Protein AF-A0AAV5FD30-F1 (afdb_monomer_lite)

Foldseek 3Di:
DDDDDPAQEDEQEQCVDPLNVLLVVVCVVVRHHYHYHHDDDDVVVVVVVVVVCCVLPVNADEAEAEFLEFAADPDLDQDPSLVVLLCQQQQHPAAAAWDKGFYAYPVLSVVLVVLLVPDPPRHYYAYGTDDIDTSVRLSVLCCVVPVPHNGYHYDDHDPPDDPDDDRVVSVVSVRDTDDPSCRSVNRVVNCVVSCVSPPPPPVPVNVLDDDDDDDPDPPPDPPPADVPGDLEDEWAKDFDAASNLVSVLRVLLVPPNPRDDDADGGADIHIPVVVVVLCCVLQVQDDDRHYDDDDDPPHPDDDDDRVSSVVSVRDGDDPSVRVVVVVVVCVVVVVGDRNVCVVVVPVVQPLAEEEEEQCLDFLNVLLLLVCQVVRYQYLYEDQDPDCLRCVLSCPRPNCVPRYDYFNDDLLDLVSLLVSCASHQEYEYEDADPVRQSSLVSNLVSCVVNVHQEYEYEFACLQFFADDDDDDPPDATELVGGHDLVVCVVVVVVNSNRRNVNLVSQQVSCVVRVHAYAYEHEFLEFFAGSRLDDDPSLVVLLCQQAQDFDFDPDDPVPDPQPRRADEFEKGFYAYSNLSSVLRVLLVPDPPRHYYAYHGPDIDTPVVVSVLCCVVPVVTPGRDPVRYDYDPYGHHYDRVVSVVSVRDGDDPNNRSVRRVVNCVVSCVNPDDPPDHGDDDDCVSVVD

Secondary structure (DSSP, 8-state):
-PPPPP--EEEETTTTSHHHHHHHHHHHHTT-EEEE------HHHHHHHHHHHHHHHT---EEEEE-EEES--SSSS--HHHHHHHHHHT--SSPEEE-EEEEEEHHHHHHHHHHHHH-TT--EEEEE---EEEHHHHHHHHHHH-TTS--PPEEEE----PPPP--HHHHTTT--PPPHHHHHHHHHHHHHHTTSSS----S-TT----------------TTPPTT--SEE---EEEE--HHHHHHHHHHHHH-TT--S------EEEEHHHHHHHHHHH-TTS-PPEEP---------PPP--HHHHTTT--PPPHHHHHHHHHHHHHHTTSS--HHHHHHHHHHS-S-EEEEETTTSHHHHHHHHHHHHTT-EEEEEES--SHHHHHHHHTSTTHHHHEEEEE--TT-HHHHHHHHTT-SEEEE---SSSHHHHHHHHHHHHHHTT-SEEEEE--GGGTS--SS-PPTTPPB-TT----HHHHHHTT-HHHHHHHHHHHHHHHHHHHH--EEEEEEE-EEES--SSSS--HHHHHHHHHH-TTS-TTSS-TTT-TT-TT-EEE-EEEEEEHHHHHHHHHHHHH-TT--EEEEE--EEEEHHHHHHHHHHH-TTS-PPPGGGEEE-PPPPPB--HHHHHTT-----HHHHHHHHHHHHHHTTTTS--TTPPP-PPPGGGS--

Organism: NCBI:txid191504

InterPro domains:
  IPR001509 NAD-dependent epimerase/dehydratase [PF01370] (43-123)
  IPR001509 NAD-dependent epimerase/dehydratase [PF01370] (357-592)
  IPR036291 NAD(P)-binding domain superfamily [SSF51735] (9-195)
  IPR036291 NAD(P)-binding domain superfamily [SSF51735] (201-332)
  IPR036291 NAD(P)-binding domain superfamily [SSF51735] (350-660)
  IPR050425 NAD(P)-dependent dehydratase-like [PTHR10366] (353-654)

pLDDT: mean 74.66, std 19.07, range [25.33, 98.31]

Sequence (685 aa):
MALPSPLRRVCVTGGGGFIASWLVKLLLSRGYSVHATLRDPGKTAAEETAWEYSEKNGLKVVTVCPCLVFGPLLQPTVNTSSKVLIYTIKGGPNAMKNFMWHIVDVRDVADALVLVYEKPESSGRYICGGDNISTNDMVELLKKNYPTYNYVSCNIDIDLQFAPISSEKLRSLGWKPRELEETLLDSADCYEKEGILQDVACSANNVQKVVVVSSTSAVHFNPNWPQGGPIVMNNMLFHIVDVRDVAEALLVVYETAESSGRYICAPDRTNTKDLLNVLKKTHPNYNYVTCANDPDHKSIVTPITSQKLKNLGWKPRKIDETLSDSIEYYEKADLVPDASSSKERRERGNGRTACGTGAGGYIASWLVKLLLSRGYTVHGTVRDLSDMKTGHLKRLQNAAENLRLFKADLLDYDMMAAAIAGCQGVFHLQMLAPAVTGTTNVLKAASAAKVQRVVVVSSIVAVEINPKGWPEGKVRDENCWSDTEFCRKIKSWYPVAKVIAEEAALEYGRQTGLDVVTLNPGLVFGPQLQPMVNASSQFLIYLLKVRSLHGIFDPSTDTGGPDRVRDKLWHIVDVRDVADALLLIYESPEASGRHICAPHVISVRDLLNLLKSKYPDYTCLTKDATYNMDHPAPMTSEKLKKLGWSCRTLEETIEDTVQFCWGAGFLEDVDGAPPCRFPPLFNMI

Structure (mmCIF, N/CA/C/O backbone):
data_AF-A0AAV5FD30-F1
#
_entry.id   AF-A0AAV5FD30-F1
#
loop_
_atom_site.group_PDB
_atom_site.id
_atom_site.type_symbol
_atom_site.label_atom_id
_atom_site.label_alt_id
_atom_site.label_comp_id
_atom_site.label_asym_id
_atom_site.label_entity_id
_atom_site.label_seq_id
_atom_site.pdbx_PDB_ins_code
_atom_site.Cartn_x
_atom_site.Cartn_y
_atom_site.Cartn_z
_atom_site.occupancy
_atom_site.B_iso_or_equiv
_atom_site.auth_seq_id
_atom_site.auth_comp_id
_atom_site.auth_asym_id
_atom_site.auth_atom_id
_atom_site.pdbx_PDB_model_num
ATOM 1 N N . MET A 1 1 ? 44.778 -26.706 -17.808 1.00 35.03 1 MET A N 1
ATOM 2 C CA . MET A 1 1 ? 43.482 -26.073 -17.480 1.00 35.03 1 MET A CA 1
ATOM 3 C C . MET A 1 1 ? 43.159 -25.088 -18.588 1.00 35.03 1 MET A C 1
ATOM 5 O O . MET A 1 1 ? 43.945 -24.175 -18.799 1.00 35.03 1 MET A O 1
ATOM 9 N N . ALA A 1 2 ? 42.091 -25.319 -19.351 1.00 30.86 2 ALA A N 1
ATOM 10 C CA . ALA A 1 2 ? 41.634 -24.362 -20.356 1.00 30.86 2 ALA A CA 1
ATOM 11 C C . ALA A 1 2 ? 41.093 -23.107 -19.648 1.00 30.86 2 ALA A C 1
ATOM 13 O O . ALA A 1 2 ? 40.343 -23.230 -18.680 1.00 30.86 2 ALA A O 1
ATOM 14 N N . LEU A 1 3 ? 41.504 -21.919 -20.101 1.00 31.89 3 LEU A N 1
ATOM 15 C CA . LEU A 1 3 ? 40.949 -20.643 -19.641 1.00 31.89 3 LEU A CA 1
ATOM 16 C C . LEU A 1 3 ? 39.431 -20.620 -19.916 1.00 31.89 3 LEU A C 1
ATOM 18 O O . LEU A 1 3 ? 39.021 -21.043 -21.000 1.00 31.89 3 LEU A O 1
ATOM 22 N N . PRO A 1 4 ? 38.589 -20.139 -18.984 1.00 37.81 4 PRO A N 1
ATOM 23 C CA . PRO A 1 4 ? 37.161 -20.008 -19.239 1.00 37.81 4 PRO A CA 1
ATOM 24 C C . PRO A 1 4 ? 36.932 -19.009 -20.382 1.00 37.81 4 PRO A C 1
ATOM 26 O O . PRO A 1 4 ? 37.541 -17.939 -20.421 1.00 37.81 4 PRO A O 1
ATOM 29 N N . SER A 1 5 ? 36.059 -19.369 -21.325 1.00 43.09 5 SER A N 1
ATOM 30 C CA . SER A 1 5 ? 35.635 -18.500 -22.429 1.00 43.09 5 SER A CA 1
ATOM 31 C C . SER A 1 5 ? 35.165 -17.134 -21.906 1.00 43.09 5 SER A C 1
ATOM 33 O O . SER A 1 5 ? 34.481 -17.103 -20.878 1.00 43.09 5 SER A O 1
ATOM 35 N N . PRO A 1 6 ? 35.462 -16.012 -22.590 1.00 45.41 6 PRO A N 1
ATOM 36 C CA . PRO A 1 6 ? 35.069 -14.688 -22.119 1.00 45.41 6 PRO A CA 1
ATOM 37 C C . PRO A 1 6 ? 33.544 -14.607 -21.968 1.00 45.41 6 PRO A C 1
ATOM 39 O O . PRO A 1 6 ? 32.800 -14.837 -22.921 1.00 45.41 6 PRO A O 1
ATOM 42 N N . LEU A 1 7 ? 33.080 -14.293 -20.755 1.00 48.19 7 LEU A N 1
ATOM 43 C CA . LEU A 1 7 ? 31.667 -14.062 -20.444 1.00 48.19 7 LEU A CA 1
ATOM 44 C C . LEU A 1 7 ? 31.110 -12.974 -21.375 1.00 48.19 7 LEU A C 1
ATOM 46 O O . LEU A 1 7 ? 31.513 -11.810 -21.291 1.00 48.19 7 LEU A O 1
ATOM 50 N N . ARG A 1 8 ? 30.177 -13.342 -22.263 1.00 62.91 8 ARG A N 1
ATOM 51 C CA . ARG A 1 8 ? 29.502 -12.401 -23.168 1.00 62.91 8 ARG A CA 1
ATOM 52 C C . ARG A 1 8 ? 28.594 -11.487 -22.335 1.00 62.91 8 ARG A C 1
ATOM 54 O O . ARG A 1 8 ? 27.595 -11.940 -21.781 1.00 62.91 8 ARG A O 1
ATOM 61 N N . ARG A 1 9 ? 28.966 -10.212 -22.190 1.00 57.47 9 ARG A N 1
ATOM 62 C CA . ARG A 1 9 ? 28.230 -9.206 -21.399 1.00 57.47 9 ARG A CA 1
ATOM 63 C C . ARG A 1 9 ? 27.281 -8.400 -22.286 1.00 57.47 9 ARG A C 1
ATOM 65 O O . ARG A 1 9 ? 27.707 -7.898 -23.319 1.00 57.47 9 ARG A O 1
ATOM 72 N N . VAL A 1 10 ? 26.024 -8.243 -21.873 1.00 54.97 10 VAL A N 1
ATOM 73 C CA . VAL A 1 10 ? 24.987 -7.489 -22.604 1.00 54.97 10 VAL A CA 1
ATOM 74 C C . VAL A 1 10 ? 24.263 -6.528 -21.658 1.00 54.97 10 VAL A C 1
ATOM 76 O O . VAL A 1 10 ? 24.025 -6.852 -20.495 1.00 54.97 10 VAL A O 1
ATOM 79 N N . CYS A 1 11 ? 23.911 -5.337 -22.152 1.00 54.31 11 CYS A N 1
ATOM 80 C CA . CYS A 1 11 ? 23.080 -4.365 -21.442 1.00 54.31 11 CYS A CA 1
ATOM 81 C C . CYS A 1 11 ? 21.686 -4.298 -22.086 1.00 54.31 11 CYS A C 1
ATOM 83 O O . CYS A 1 11 ? 21.582 -4.073 -23.290 1.00 54.31 11 CYS A O 1
ATOM 85 N N . VAL A 1 12 ? 20.625 -4.487 -21.297 1.00 54.41 12 VAL A N 1
ATOM 86 C CA . VAL A 1 12 ? 19.221 -4.408 -21.729 1.00 54.41 12 VAL A CA 1
ATOM 87 C C . VAL A 1 12 ? 18.564 -3.194 -21.079 1.00 54.41 12 VAL A C 1
ATOM 89 O O . VAL A 1 12 ? 18.344 -3.151 -19.869 1.00 54.41 12 VAL A O 1
ATOM 92 N N . THR A 1 13 ? 18.221 -2.187 -21.874 1.00 56.50 13 THR A N 1
ATOM 93 C CA . THR A 1 13 ? 17.517 -1.011 -21.355 1.00 56.50 13 THR A CA 1
ATOM 94 C C . THR A 1 13 ? 16.021 -1.283 -21.201 1.00 56.50 13 THR A C 1
ATOM 96 O O . THR A 1 13 ? 15.421 -2.004 -21.997 1.00 56.50 13 THR A O 1
ATOM 99 N N . GLY A 1 14 ? 15.407 -0.733 -20.148 1.00 53.19 14 GLY A N 1
ATOM 100 C CA . GLY A 1 14 ? 13.988 -0.966 -19.856 1.00 53.19 14 GLY A CA 1
ATOM 101 C C . GLY A 1 14 ? 13.678 -2.414 -19.459 1.00 53.19 14 GLY A C 1
ATOM 102 O O . GLY A 1 14 ? 12.625 -2.927 -19.823 1.00 53.19 14 GLY A O 1
ATOM 103 N N . GLY A 1 15 ? 14.573 -3.073 -18.715 1.00 55.62 15 GLY A N 1
ATOM 104 C CA . GLY A 1 15 ? 14.527 -4.505 -18.377 1.00 55.62 15 GLY A CA 1
ATOM 105 C C . GLY A 1 15 ? 13.255 -4.995 -17.676 1.00 55.62 15 GLY A C 1
ATOM 106 O O . GLY A 1 15 ? 12.989 -6.192 -17.675 1.00 55.62 15 GLY A O 1
ATOM 107 N N . GLY A 1 16 ? 12.449 -4.085 -17.121 1.00 53.62 16 GLY A N 1
ATOM 108 C CA . GLY A 1 16 ? 11.124 -4.391 -16.571 1.00 53.62 16 GLY A CA 1
ATOM 109 C C . GLY A 1 16 ? 9.993 -4.456 -17.608 1.00 53.62 16 GLY A C 1
ATOM 110 O O . GLY A 1 16 ? 8.868 -4.782 -17.248 1.00 53.62 16 GLY A O 1
ATOM 111 N N . GLY A 1 17 ? 10.250 -4.122 -18.876 1.00 51.16 17 GLY A N 1
ATOM 112 C CA . GLY A 1 17 ? 9.254 -4.137 -19.949 1.00 51.16 17 GLY A CA 1
ATOM 113 C C . GLY A 1 17 ? 8.954 -5.543 -20.482 1.00 51.16 17 GLY A C 1
ATOM 114 O O . GLY A 1 17 ? 9.787 -6.445 -20.393 1.00 51.16 17 GLY A O 1
ATOM 115 N N . PHE A 1 18 ? 7.779 -5.718 -21.098 1.00 52.75 18 PHE A N 1
ATOM 116 C CA . PHE A 1 18 ? 7.274 -7.015 -21.574 1.00 52.75 18 PHE A CA 1
ATOM 117 C C . PHE A 1 18 ? 8.289 -7.778 -22.447 1.00 52.75 18 PHE A C 1
ATOM 119 O O . PHE A 1 18 ? 8.707 -8.869 -22.079 1.00 52.75 18 PHE A O 1
ATOM 126 N N . ILE A 1 19 ? 8.785 -7.176 -23.534 1.00 59.00 19 ILE A N 1
ATOM 127 C CA . ILE A 1 19 ? 9.786 -7.801 -24.427 1.00 59.00 19 ILE A CA 1
ATOM 128 C C . ILE A 1 19 ? 11.156 -7.929 -23.738 1.00 59.00 19 ILE A C 1
ATOM 130 O O . ILE A 1 19 ? 11.831 -8.952 -23.855 1.00 59.00 19 ILE A O 1
ATOM 134 N N . ALA A 1 20 ? 11.568 -6.893 -23.003 1.00 60.09 20 ALA A N 1
ATOM 135 C CA . ALA A 1 20 ? 12.890 -6.818 -22.386 1.00 60.09 20 ALA A CA 1
ATOM 136 C C . ALA A 1 20 ? 13.097 -7.908 -21.323 1.00 60.09 20 ALA A C 1
ATOM 138 O O . ALA A 1 20 ? 14.169 -8.503 -21.264 1.00 60.09 20 ALA A O 1
ATOM 139 N N . SER A 1 21 ? 12.065 -8.230 -20.541 1.00 61.28 21 SER A N 1
ATOM 140 C CA . SER A 1 21 ? 12.119 -9.291 -19.530 1.00 61.28 21 SER A CA 1
ATOM 141 C C . SER A 1 21 ? 12.355 -10.683 -20.141 1.00 61.28 21 SER A C 1
ATOM 143 O O . SER A 1 21 ? 13.181 -11.451 -19.639 1.00 61.28 21 SER A O 1
ATOM 145 N N . TRP A 1 22 ? 11.717 -10.988 -21.277 1.00 66.69 22 TRP A N 1
ATOM 146 C CA . TRP A 1 22 ? 11.944 -12.228 -22.026 1.00 66.69 22 TRP A CA 1
ATOM 147 C C . TRP A 1 22 ? 13.332 -12.277 -22.667 1.00 66.69 22 TRP A C 1
ATOM 149 O O . TRP A 1 22 ? 13.979 -13.325 -22.632 1.00 66.69 22 TRP A O 1
ATOM 159 N N . LEU A 1 23 ? 13.830 -11.148 -23.181 1.00 67.38 23 LEU A N 1
ATOM 160 C CA . LEU A 1 23 ? 15.192 -11.046 -23.705 1.00 67.38 23 LEU A CA 1
ATOM 161 C C . LEU A 1 23 ? 16.244 -11.271 -22.609 1.00 67.38 23 LEU A C 1
ATOM 163 O O . LEU A 1 23 ? 17.183 -12.035 -22.820 1.00 67.38 23 LEU A O 1
ATOM 167 N N . VAL A 1 24 ? 16.072 -10.671 -21.425 1.00 70.69 24 VAL A N 1
ATOM 168 C CA . VAL A 1 24 ? 16.949 -10.895 -20.261 1.00 70.69 24 VAL A CA 1
ATOM 169 C C . VAL A 1 24 ? 16.967 -12.378 -19.890 1.00 70.69 24 VAL A C 1
ATOM 171 O O . VAL A 1 24 ? 18.041 -12.961 -19.751 1.00 70.69 24 VAL A O 1
ATOM 174 N N . LYS A 1 25 ? 15.791 -13.014 -19.796 1.00 70.62 25 LYS A N 1
ATOM 175 C CA . LYS A 1 25 ? 15.669 -14.449 -19.499 1.00 70.62 25 LYS A CA 1
ATOM 176 C C . LYS A 1 25 ? 16.392 -15.317 -20.539 1.00 70.62 25 LYS A C 1
ATOM 178 O O . LYS A 1 25 ? 17.132 -16.225 -20.161 1.00 70.62 25 LYS A O 1
ATOM 183 N N . LEU A 1 26 ? 16.209 -15.030 -21.830 1.00 66.00 26 LEU A N 1
ATOM 184 C CA . LEU A 1 26 ? 16.854 -15.760 -22.924 1.00 66.00 26 LEU A CA 1
ATOM 185 C C . LEU A 1 26 ? 18.382 -15.608 -22.883 1.00 66.00 26 LEU A C 1
ATOM 187 O O . LEU A 1 26 ? 19.094 -16.609 -22.938 1.00 66.00 26 LEU A O 1
ATOM 191 N N . LEU A 1 27 ? 18.885 -14.382 -22.726 1.00 70.44 27 LEU A N 1
ATOM 192 C CA . LEU A 1 27 ? 20.318 -14.093 -22.631 1.00 70.44 27 LEU A CA 1
ATOM 193 C C . LEU A 1 27 ? 20.967 -14.837 -21.455 1.00 70.44 27 LEU A C 1
ATOM 195 O O . LEU A 1 27 ? 21.977 -15.516 -21.643 1.00 70.44 27 LEU A O 1
ATOM 199 N N . LEU A 1 28 ? 20.349 -14.793 -20.271 1.00 73.50 28 LEU A N 1
ATOM 200 C CA . LEU A 1 28 ? 20.824 -15.534 -19.097 1.00 73.50 28 LEU A CA 1
ATOM 201 C C . LEU A 1 28 ? 20.853 -17.049 -19.355 1.00 73.50 28 LEU A C 1
ATOM 203 O O . LEU A 1 28 ? 21.848 -17.701 -19.047 1.00 73.50 28 LEU A O 1
ATOM 207 N N . SER A 1 29 ? 19.812 -17.608 -19.988 1.00 67.81 29 SER A N 1
ATOM 208 C CA . SER A 1 29 ? 19.760 -19.044 -20.324 1.00 67.81 29 SER A CA 1
ATOM 209 C C . SER A 1 29 ? 20.845 -19.487 -21.315 1.00 67.81 29 SER A C 1
ATOM 211 O O . SER A 1 29 ? 21.231 -20.653 -21.334 1.00 67.81 29 SER A O 1
ATOM 213 N N . ARG A 1 30 ? 21.364 -18.556 -22.124 1.00 73.69 30 ARG A N 1
ATOM 214 C CA . ARG A 1 30 ? 22.450 -18.776 -23.090 1.00 73.69 30 ARG A CA 1
ATOM 215 C C . ARG A 1 30 ? 23.836 -18.449 -22.515 1.00 73.69 30 ARG A C 1
ATOM 217 O O . ARG A 1 30 ? 24.805 -18.405 -23.265 1.00 73.69 30 ARG A O 1
ATOM 224 N N . GLY A 1 31 ? 23.939 -18.220 -21.203 1.00 69.81 31 GLY A N 1
ATOM 225 C CA . GLY A 1 31 ? 25.207 -17.980 -20.508 1.00 69.81 31 GLY A CA 1
ATOM 226 C C . GLY A 1 31 ? 25.756 -16.556 -20.641 1.00 69.81 31 GLY A C 1
ATOM 227 O O . GLY A 1 31 ? 26.933 -16.329 -20.362 1.00 69.81 31 GLY A O 1
ATOM 228 N N . TYR A 1 32 ? 24.933 -15.589 -21.063 1.00 72.19 32 TYR A N 1
ATOM 229 C CA . TYR A 1 32 ? 25.319 -14.178 -21.082 1.00 72.19 32 TYR A CA 1
ATOM 230 C C . TYR A 1 32 ? 25.227 -13.563 -19.682 1.00 72.19 32 TYR A C 1
ATOM 232 O O . TYR A 1 32 ? 24.331 -13.874 -18.900 1.00 72.19 32 TYR A O 1
ATOM 240 N N . SER A 1 33 ? 26.113 -12.614 -19.388 1.00 68.56 33 SER A N 1
ATOM 241 C CA . SER A 1 33 ? 26.008 -11.745 -18.213 1.00 68.56 33 SER A CA 1
ATOM 242 C C . SER A 1 33 ? 25.208 -10.492 -18.585 1.00 68.56 33 SER A C 1
ATOM 244 O O . SER A 1 33 ? 25.587 -9.767 -19.506 1.00 68.56 33 SER A O 1
ATOM 246 N N . VAL A 1 34 ? 24.086 -10.242 -17.901 1.00 66.25 34 VAL A N 1
ATOM 247 C CA . VAL A 1 34 ? 23.115 -9.201 -18.284 1.00 66.25 34 VAL A CA 1
ATOM 248 C C . VAL A 1 34 ? 23.073 -8.061 -17.264 1.00 66.25 34 VAL A C 1
ATOM 250 O O . VAL A 1 34 ? 22.862 -8.298 -16.080 1.00 66.25 34 VAL A O 1
ATOM 253 N N . HIS A 1 35 ? 23.217 -6.820 -17.734 1.00 64.69 35 HIS A N 1
ATOM 254 C CA . HIS A 1 35 ? 22.950 -5.598 -16.964 1.00 64.69 35 HIS A CA 1
ATOM 255 C C . HIS A 1 35 ? 21.649 -4.971 -17.467 1.00 64.69 35 HIS A C 1
ATOM 257 O O . HIS A 1 35 ? 21.489 -4.827 -18.675 1.00 64.69 35 HIS A O 1
ATOM 263 N N . ALA A 1 36 ? 20.722 -4.592 -16.586 1.00 52.53 36 ALA A N 1
ATOM 264 C CA . ALA A 1 36 ? 19.435 -4.037 -17.004 1.00 52.53 36 ALA A CA 1
ATOM 265 C C . ALA A 1 36 ? 19.112 -2.694 -16.338 1.00 52.53 36 ALA A C 1
ATOM 267 O O . ALA A 1 36 ? 19.357 -2.521 -15.147 1.00 52.53 36 ALA A O 1
ATOM 268 N N . THR A 1 37 ? 18.534 -1.755 -17.094 1.00 51.53 37 THR A N 1
ATOM 269 C CA . THR A 1 37 ? 18.050 -0.469 -16.553 1.00 51.53 37 THR A CA 1
ATOM 270 C C . THR A 1 37 ? 16.530 -0.473 -16.379 1.00 51.53 37 THR A C 1
ATOM 272 O O . THR A 1 37 ? 15.812 -1.049 -17.197 1.00 51.53 37 THR A O 1
ATOM 275 N N . LEU A 1 38 ? 16.025 0.169 -15.321 1.00 48.38 38 LEU A N 1
ATOM 276 C CA . LEU A 1 38 ? 14.595 0.293 -14.996 1.00 48.38 38 LEU A CA 1
ATOM 277 C C . LEU A 1 38 ? 14.142 1.762 -15.102 1.00 48.38 38 LEU A C 1
ATOM 279 O O . LEU A 1 38 ? 14.972 2.667 -15.043 1.00 48.38 38 LEU A O 1
ATOM 283 N N . ARG A 1 39 ? 12.836 2.005 -15.277 1.00 47.03 39 ARG A N 1
ATOM 284 C CA . ARG A 1 39 ? 12.234 3.351 -15.359 1.00 47.03 39 ARG A CA 1
ATOM 285 C C . ARG A 1 39 ? 11.456 3.659 -14.069 1.00 47.03 39 ARG A C 1
ATOM 287 O O . ARG A 1 39 ? 10.763 2.771 -13.587 1.00 47.03 39 ARG A O 1
ATOM 294 N N . ASP A 1 40 ? 11.557 4.892 -13.565 1.00 41.72 40 ASP A N 1
ATOM 295 C CA . ASP A 1 40 ? 10.932 5.394 -12.320 1.00 41.72 40 ASP A CA 1
ATOM 296 C C . ASP A 1 40 ? 9.901 6.524 -12.628 1.00 41.72 40 ASP A C 1
ATOM 298 O O . ASP A 1 40 ? 10.160 7.295 -13.564 1.00 41.72 40 ASP A O 1
ATOM 302 N N . PRO A 1 41 ? 8.747 6.654 -11.930 1.00 41.44 41 PRO A N 1
ATOM 303 C CA . PRO A 1 41 ? 7.758 7.740 -12.115 1.00 41.44 41 PRO A CA 1
ATOM 304 C C . PRO A 1 41 ? 7.884 8.836 -11.020 1.00 41.44 41 PRO A C 1
ATOM 306 O O . PRO A 1 41 ? 8.064 8.496 -9.864 1.00 41.44 41 PRO A O 1
ATOM 309 N N . GLY A 1 42 ? 7.767 10.166 -11.179 1.00 47.22 42 GLY A N 1
ATOM 310 C CA . GLY A 1 42 ? 7.605 11.133 -12.274 1.00 47.22 42 GLY A CA 1
ATOM 311 C C . GLY A 1 42 ? 7.555 12.562 -11.657 1.00 47.22 42 GLY A C 1
ATOM 312 O O . GLY A 1 42 ? 6.893 12.771 -10.645 1.00 47.22 42 GLY A O 1
ATOM 313 N N . LYS A 1 43 ? 8.271 13.555 -12.217 1.00 46.56 43 LYS A N 1
ATOM 314 C CA . LYS A 1 43 ? 8.508 14.901 -11.617 1.00 46.56 43 LYS A CA 1
ATOM 315 C C . LYS A 1 43 ? 7.246 15.750 -11.359 1.00 46.56 43 LYS A C 1
ATOM 317 O O . LYS A 1 43 ? 7.278 16.631 -10.509 1.00 46.56 43 LYS A O 1
ATOM 322 N N . THR A 1 44 ? 6.149 15.472 -12.060 1.00 47.34 44 THR A N 1
ATOM 323 C CA . THR A 1 44 ? 4.865 16.184 -11.932 1.00 47.34 44 THR A CA 1
ATOM 324 C C . THR A 1 44 ? 4.198 15.951 -10.576 1.00 47.34 44 THR A C 1
ATOM 326 O O . THR A 1 44 ? 3.759 16.902 -9.941 1.00 47.34 44 THR A O 1
ATOM 329 N N . ALA A 1 45 ? 4.220 14.712 -10.074 1.00 49.28 45 ALA A N 1
ATOM 330 C CA . ALA A 1 45 ? 3.634 14.380 -8.773 1.00 49.28 45 ALA A CA 1
ATOM 331 C C . ALA A 1 45 ? 4.363 15.080 -7.607 1.00 49.28 45 ALA A C 1
ATOM 333 O O . ALA A 1 45 ? 3.756 15.422 -6.591 1.00 49.28 45 ALA A O 1
ATOM 334 N N . ALA A 1 46 ? 5.669 15.329 -7.762 1.00 47.06 46 ALA A N 1
ATOM 335 C CA . ALA A 1 46 ? 6.463 16.064 -6.779 1.00 47.06 46 ALA A CA 1
ATOM 336 C C . ALA A 1 46 ? 6.106 17.561 -6.742 1.00 47.06 46 ALA A C 1
ATOM 338 O O . ALA A 1 46 ? 6.052 18.143 -5.661 1.00 47.06 46 ALA A O 1
ATOM 339 N N . GLU A 1 47 ? 5.831 18.173 -7.901 1.00 54.97 47 GLU A N 1
ATOM 340 C CA . GLU A 1 47 ? 5.380 19.569 -7.991 1.00 54.97 47 GLU A CA 1
ATOM 341 C C . GLU A 1 47 ? 3.999 19.747 -7.340 1.00 54.97 47 GLU A C 1
ATOM 343 O O . GLU A 1 47 ? 3.844 20.612 -6.480 1.00 54.97 47 GLU A O 1
ATOM 348 N N . GLU A 1 48 ? 3.023 18.900 -7.681 1.00 62.00 48 GLU A N 1
ATOM 349 C CA . GLU A 1 48 ? 1.664 18.945 -7.110 1.00 62.00 48 GLU A CA 1
ATOM 350 C C . GLU A 1 48 ? 1.685 18.830 -5.579 1.00 62.00 48 GLU A C 1
ATOM 352 O O . GLU A 1 48 ? 1.072 19.632 -4.875 1.00 62.00 48 GLU A O 1
ATOM 357 N N . THR A 1 49 ? 2.494 17.907 -5.051 1.00 55.91 49 THR A N 1
ATOM 358 C CA . THR A 1 49 ? 2.659 17.717 -3.602 1.00 55.91 49 THR A CA 1
ATOM 359 C C . THR A 1 49 ? 3.231 18.964 -2.913 1.00 55.91 49 THR A C 1
ATOM 361 O O . THR A 1 49 ? 2.813 19.310 -1.805 1.00 55.91 49 THR A O 1
ATOM 364 N N . ALA A 1 50 ? 4.176 19.663 -3.552 1.00 49.16 50 ALA A N 1
ATOM 365 C CA . ALA A 1 50 ? 4.777 20.876 -3.000 1.00 49.16 50 ALA A CA 1
ATOM 366 C C . ALA A 1 50 ? 3.779 22.048 -2.950 1.00 49.16 50 ALA A C 1
ATOM 368 O O . ALA A 1 50 ? 3.737 22.767 -1.949 1.00 49.16 50 ALA A O 1
ATOM 369 N N . TRP A 1 51 ? 2.946 22.211 -3.984 1.00 61.25 51 TRP A N 1
ATOM 370 C CA . TRP A 1 51 ? 1.876 23.218 -4.012 1.00 61.25 51 TRP A CA 1
ATOM 371 C C . TRP A 1 51 ? 0.801 22.944 -2.966 1.00 61.25 51 TRP A C 1
ATOM 373 O O . TRP A 1 51 ? 0.450 23.836 -2.197 1.00 61.25 51 TRP A O 1
ATOM 383 N N . GLU A 1 52 ? 0.351 21.697 -2.850 1.00 62.66 52 GLU A N 1
ATOM 384 C CA . GLU A 1 52 ? -0.608 21.322 -1.814 1.00 62.66 52 GLU A CA 1
ATOM 385 C C . GLU A 1 52 ? -0.077 21.596 -0.401 1.00 62.66 52 GLU A C 1
ATOM 387 O O . GLU A 1 52 ? -0.825 22.015 0.485 1.00 62.66 52 GLU A O 1
ATOM 392 N N . TYR A 1 53 ? 1.213 21.349 -0.164 1.00 50.53 53 TYR A N 1
ATOM 393 C CA . TYR A 1 53 ? 1.846 21.635 1.120 1.00 50.53 53 TYR A CA 1
ATOM 394 C C . TYR A 1 53 ? 1.970 23.146 1.372 1.00 50.53 53 TYR A C 1
ATOM 396 O O . TYR A 1 53 ? 1.749 23.589 2.499 1.00 50.53 53 TYR A O 1
ATOM 404 N N . SER A 1 54 ? 2.266 23.937 0.334 1.00 52.34 54 SER A N 1
ATOM 405 C CA . SER A 1 54 ? 2.315 25.407 0.369 1.00 52.34 54 SER A CA 1
ATOM 406 C C . SER A 1 54 ? 1.008 26.012 0.871 1.00 52.34 54 SER A C 1
ATOM 408 O O . SER A 1 54 ? 1.004 26.728 1.875 1.00 52.34 54 SER A O 1
ATOM 410 N N . GLU A 1 55 ? -0.101 25.663 0.214 1.00 66.25 55 GLU A N 1
ATOM 411 C CA . GLU A 1 55 ? -1.443 26.176 0.512 1.00 66.25 55 GLU A CA 1
ATOM 412 C C . GLU A 1 55 ? -1.876 25.830 1.939 1.00 66.25 55 GLU A C 1
ATOM 414 O O . GLU A 1 55 ? -2.480 26.645 2.634 1.00 66.25 55 GLU A O 1
ATOM 419 N N . LYS A 1 56 ? -1.515 24.630 2.406 1.00 56.62 56 LYS A N 1
ATOM 420 C CA . LYS A 1 56 ? -1.896 24.119 3.729 1.00 56.62 56 LYS A CA 1
ATOM 421 C C . LYS A 1 56 ? -1.071 24.704 4.881 1.00 56.62 56 LYS A C 1
ATOM 423 O O . LYS A 1 56 ? -1.532 24.639 6.018 1.00 56.62 56 LYS A O 1
ATOM 428 N N . ASN A 1 57 ? 0.129 25.231 4.623 1.00 56.50 57 ASN A N 1
ATOM 429 C CA . ASN A 1 57 ? 1.092 25.606 5.670 1.00 56.50 57 ASN A CA 1
ATOM 430 C C . ASN A 1 57 ? 1.497 27.083 5.666 1.00 56.50 57 ASN A C 1
ATOM 432 O O . ASN A 1 57 ? 2.359 27.479 6.450 1.00 56.50 57 ASN A O 1
ATOM 436 N N . GLY A 1 58 ? 0.923 27.898 4.776 1.00 56.66 58 GLY A N 1
ATOM 437 C CA . GLY A 1 58 ? 1.314 29.303 4.632 1.00 56.66 58 GLY A CA 1
ATOM 438 C C . GLY A 1 58 ? 2.764 29.481 4.170 1.00 56.66 58 GLY A C 1
ATOM 439 O O . GLY A 1 58 ? 3.328 30.566 4.302 1.00 56.66 58 GLY A O 1
ATOM 440 N N . LEU A 1 59 ? 3.382 28.421 3.636 1.00 51.62 59 LEU A N 1
ATOM 441 C CA . LEU A 1 59 ? 4.676 28.517 2.977 1.00 51.62 59 LEU A CA 1
ATOM 442 C C . LEU A 1 59 ? 4.460 29.126 1.607 1.00 51.62 59 LEU A C 1
ATOM 444 O O . LEU A 1 59 ? 3.537 28.742 0.897 1.00 51.62 59 LEU A O 1
ATOM 448 N N . LYS A 1 60 ? 5.331 30.048 1.218 1.00 53.06 60 LYS A N 1
ATOM 449 C CA . LYS A 1 60 ? 5.307 30.635 -0.113 1.00 53.06 60 LYS A CA 1
ATOM 450 C C . LYS A 1 60 ? 6.108 29.745 -1.062 1.00 53.06 60 LYS A C 1
ATOM 452 O O . LYS A 1 60 ? 7.333 29.826 -1.087 1.00 53.06 60 LYS A O 1
ATOM 457 N N . VAL A 1 61 ? 5.427 28.881 -1.812 1.00 69.06 61 VAL A N 1
ATOM 458 C CA . VAL A 1 61 ? 6.060 28.072 -2.861 1.00 69.06 61 VAL A CA 1
ATOM 459 C C . VAL A 1 61 ? 6.002 28.814 -4.188 1.00 69.06 61 VAL A C 1
ATOM 461 O O . VAL A 1 61 ? 5.008 29.444 -4.548 1.00 69.06 61 VAL A O 1
ATOM 464 N N . VAL A 1 62 ? 7.116 28.750 -4.905 1.00 69.06 62 VAL A N 1
ATOM 465 C CA . VAL A 1 62 ? 7.265 29.228 -6.273 1.00 69.06 62 VAL A CA 1
ATOM 466 C C . VAL A 1 62 ? 7.925 28.101 -7.048 1.00 69.06 62 VAL A C 1
ATOM 468 O O . VAL A 1 62 ? 8.919 27.538 -6.589 1.00 69.06 62 VAL A O 1
ATOM 471 N N . THR A 1 63 ? 7.383 27.754 -8.211 1.00 77.12 63 THR A N 1
ATOM 472 C CA . THR A 1 63 ? 7.974 26.706 -9.048 1.00 77.12 63 THR A CA 1
ATOM 473 C C . THR A 1 63 ? 8.636 27.310 -10.264 1.00 77.12 63 THR A C 1
ATOM 475 O O . THR A 1 63 ? 8.014 28.074 -10.998 1.00 77.12 63 THR A O 1
ATOM 478 N N . VAL A 1 64 ? 9.879 26.911 -10.512 1.00 70.19 64 VAL A N 1
ATOM 479 C CA . VAL A 1 64 ? 10.602 27.211 -11.745 1.00 70.19 64 VAL A CA 1
ATOM 480 C C . VAL A 1 64 ? 10.606 25.949 -12.601 1.00 70.19 64 VAL A C 1
ATOM 482 O O . VAL A 1 64 ? 11.048 24.892 -12.158 1.00 70.19 64 VAL A O 1
ATOM 485 N N . CYS A 1 65 ? 10.072 26.054 -13.813 1.00 82.38 65 CYS A N 1
ATOM 486 C CA . CYS A 1 65 ? 9.940 24.968 -14.777 1.00 82.38 65 CYS A CA 1
ATOM 487 C C . CYS A 1 65 ? 10.986 25.155 -15.886 1.00 82.38 65 CYS A C 1
ATOM 489 O O . CYS A 1 65 ? 10.688 25.833 -16.876 1.00 82.38 65 CYS A O 1
ATOM 491 N N . PRO A 1 66 ? 12.211 24.621 -15.728 1.00 76.12 66 PRO A N 1
ATOM 492 C CA . PRO A 1 66 ? 13.223 24.716 -16.765 1.00 76.12 66 PRO A CA 1
ATOM 493 C C . PRO A 1 66 ? 12.881 23.823 -17.962 1.00 76.12 66 PRO A C 1
ATOM 495 O O . PRO A 1 66 ? 12.345 22.722 -17.799 1.00 76.12 66 PRO A O 1
ATOM 498 N N . CYS A 1 67 ? 13.209 24.297 -19.162 1.00 81.75 67 CYS A N 1
ATOM 499 C CA . CYS A 1 67 ? 13.175 23.495 -20.384 1.00 81.75 67 CYS A CA 1
ATOM 500 C C . CYS A 1 67 ? 14.420 22.584 -20.477 1.00 81.75 67 CYS A C 1
ATOM 502 O O . CYS A 1 67 ? 14.891 22.056 -19.465 1.00 81.75 67 CYS A O 1
ATOM 504 N N . LEU A 1 68 ? 14.945 22.328 -21.680 1.00 81.06 68 LEU A N 1
ATOM 505 C CA . LEU A 1 68 ? 16.162 21.538 -21.823 1.00 81.06 68 LEU A CA 1
ATOM 506 C C . LEU A 1 68 ? 17.357 22.331 -21.272 1.00 81.06 68 LEU A C 1
ATOM 508 O O . LEU A 1 68 ? 17.749 23.349 -21.832 1.00 81.06 68 LEU A O 1
ATOM 512 N N . VAL A 1 69 ? 17.916 21.865 -20.154 1.00 80.62 69 VAL A N 1
ATOM 513 C CA . VAL A 1 69 ? 19.006 22.567 -19.460 1.00 80.62 69 VAL A CA 1
ATOM 514 C C . VAL A 1 69 ? 20.366 22.143 -20.002 1.00 80.62 69 VAL A C 1
ATOM 516 O O . VAL A 1 69 ? 20.730 20.968 -19.883 1.00 80.62 69 VAL A O 1
ATOM 519 N N . PHE A 1 70 ? 21.121 23.100 -20.529 1.00 86.12 70 PHE A N 1
ATOM 520 C CA . PHE A 1 70 ? 22.524 22.957 -20.922 1.00 86.12 70 PHE A CA 1
ATOM 521 C C . PHE A 1 70 ? 23.406 23.894 -20.096 1.00 86.12 70 PHE A C 1
ATOM 523 O O . PHE A 1 70 ? 22.907 24.707 -19.334 1.00 86.12 70 PHE A O 1
ATOM 530 N N . GLY A 1 71 ? 24.716 23.739 -20.184 1.00 86.00 71 GLY A N 1
ATOM 531 C CA . GLY A 1 71 ? 25.704 24.557 -19.490 1.00 86.00 71 GLY A CA 1
ATOM 532 C C . GLY A 1 71 ? 26.812 23.710 -18.855 1.00 86.00 71 GLY A C 1
ATOM 533 O O . GLY A 1 71 ? 26.742 22.472 -18.875 1.00 86.00 71 GLY A O 1
ATOM 534 N N . PRO A 1 72 ? 27.835 24.361 -18.277 1.00 83.19 72 PRO A N 1
ATOM 535 C CA . PRO A 1 72 ? 28.968 23.679 -17.662 1.00 83.19 72 PRO A CA 1
ATOM 536 C C . PRO A 1 72 ? 28.554 22.706 -16.548 1.00 83.19 72 PRO A C 1
ATOM 538 O O . PRO A 1 72 ? 27.690 23.004 -15.720 1.00 83.19 72 PRO A O 1
ATOM 541 N N . LEU A 1 73 ? 29.188 21.534 -16.500 1.00 76.31 73 LEU A N 1
ATOM 542 C CA . LEU A 1 73 ? 28.946 20.526 -15.468 1.00 76.31 73 LEU A CA 1
ATOM 543 C C . LEU A 1 73 ? 29.802 20.825 -14.237 1.00 76.31 73 LEU A C 1
ATOM 545 O O . LEU A 1 73 ? 31.020 20.917 -14.332 1.00 76.31 73 LEU A O 1
ATOM 549 N N . LEU A 1 74 ? 29.170 20.912 -13.065 1.00 67.50 74 LEU A N 1
ATOM 550 C CA . LEU A 1 74 ? 29.881 20.953 -11.778 1.00 67.50 74 LEU A CA 1
ATOM 551 C C . LEU A 1 74 ? 30.074 19.556 -11.173 1.00 67.50 74 LEU A C 1
ATOM 553 O O . LEU A 1 74 ? 30.877 19.368 -10.263 1.00 67.50 74 LEU A O 1
ATOM 557 N N . GLN A 1 75 ? 29.321 18.573 -11.664 1.00 54.81 75 GLN A N 1
ATOM 558 C CA . GLN A 1 75 ? 29.365 17.186 -11.220 1.00 54.81 75 GLN A CA 1
ATOM 559 C C . GLN A 1 75 ? 30.099 16.292 -12.235 1.00 54.81 75 GLN A C 1
ATOM 561 O O . GLN A 1 75 ? 29.944 16.488 -13.440 1.00 54.81 75 GLN A O 1
ATOM 566 N N . PRO A 1 76 ? 30.787 15.225 -11.783 1.00 51.19 76 PRO A N 1
ATOM 567 C CA . PRO A 1 76 ? 31.554 14.331 -12.660 1.00 51.19 76 PRO A CA 1
ATOM 568 C C . PRO A 1 76 ? 30.678 13.397 -13.516 1.00 51.19 76 PRO A C 1
ATOM 570 O O . PRO A 1 76 ? 31.185 12.547 -14.242 1.00 51.19 76 PRO A O 1
ATOM 573 N N . THR A 1 77 ? 29.348 13.488 -13.402 1.00 58.94 77 THR A N 1
ATOM 574 C CA . THR A 1 77 ? 28.398 12.590 -14.072 1.00 58.94 77 THR A CA 1
ATOM 575 C C . THR A 1 77 ? 27.525 13.331 -15.081 1.00 58.94 77 THR A C 1
ATOM 577 O O . THR A 1 77 ? 26.933 14.375 -14.800 1.00 58.94 77 THR A O 1
ATOM 580 N N . VAL A 1 78 ? 27.402 12.747 -16.276 1.00 68.62 78 VAL A N 1
ATOM 581 C CA . VAL A 1 78 ? 26.616 13.314 -17.378 1.00 68.62 78 VAL A CA 1
ATOM 582 C C . VAL A 1 78 ? 25.117 13.091 -17.147 1.00 68.62 78 VAL A C 1
ATOM 584 O O . VAL A 1 78 ? 24.635 11.952 -17.118 1.00 68.62 78 VAL A O 1
ATOM 587 N N . ASN A 1 79 ? 24.365 14.188 -17.040 1.00 64.81 79 ASN A N 1
ATOM 588 C CA . ASN A 1 79 ? 22.909 14.171 -16.878 1.00 64.81 79 ASN A CA 1
ATOM 589 C C . ASN A 1 79 ? 22.162 13.948 -18.213 1.00 64.81 79 ASN A C 1
ATOM 591 O O . ASN A 1 79 ? 22.741 14.001 -19.296 1.00 64.81 79 ASN A O 1
ATOM 595 N N . THR A 1 80 ? 20.857 13.669 -18.142 1.00 67.19 80 THR A N 1
ATOM 596 C CA . THR A 1 80 ? 20.033 13.340 -19.320 1.00 67.19 80 THR A CA 1
ATOM 597 C C . THR A 1 80 ? 19.986 14.457 -20.359 1.00 67.19 80 THR A C 1
ATOM 599 O O . THR A 1 80 ? 20.059 14.152 -21.544 1.00 67.19 80 THR A O 1
ATOM 602 N N . SER A 1 81 ? 19.893 15.722 -19.939 1.00 73.56 81 SER A N 1
ATOM 603 C CA . SER A 1 81 ? 19.896 16.854 -20.868 1.00 73.56 81 SER A CA 1
ATOM 604 C C . SER A 1 81 ? 21.227 16.909 -21.610 1.00 73.56 81 SER A C 1
ATOM 606 O O . SER A 1 81 ? 21.250 16.819 -22.827 1.00 73.56 81 SER A O 1
ATOM 608 N N . SER A 1 82 ? 22.346 16.879 -20.886 1.00 81.62 82 SER A N 1
ATOM 609 C CA . SER A 1 82 ? 23.697 16.912 -21.466 1.00 81.62 82 SER A CA 1
ATOM 610 C C . SER A 1 82 ? 23.938 15.768 -22.455 1.00 81.62 82 SER A C 1
ATOM 612 O O . SER A 1 82 ? 24.595 15.962 -23.472 1.00 81.62 82 SER A O 1
ATOM 614 N N . LYS A 1 83 ? 23.345 14.584 -22.225 1.00 81.50 83 LYS A N 1
ATOM 615 C CA . LYS A 1 83 ? 23.388 13.472 -23.193 1.00 81.50 83 LYS A CA 1
ATOM 616 C C . LYS A 1 83 ? 22.771 13.833 -24.543 1.00 81.50 83 LYS A C 1
ATOM 618 O O . LYS A 1 83 ? 23.269 13.339 -25.543 1.00 81.50 83 LYS A O 1
ATOM 623 N N . VAL A 1 84 ? 21.735 14.675 -24.592 1.00 81.31 84 VAL A N 1
ATOM 624 C CA . VAL A 1 84 ? 21.148 15.149 -25.857 1.00 81.31 84 VAL A CA 1
ATOM 625 C C . VAL A 1 84 ? 22.201 15.906 -26.662 1.00 81.31 84 VAL A C 1
ATOM 627 O O . VAL A 1 84 ? 22.469 15.521 -27.793 1.00 81.31 84 VAL A O 1
ATOM 630 N N . LEU A 1 85 ? 22.866 16.897 -26.060 1.00 84.88 85 LEU A N 1
ATOM 631 C CA . LEU A 1 85 ? 23.897 17.696 -26.731 1.00 84.88 85 LEU A CA 1
ATOM 632 C C . LEU A 1 85 ? 25.144 16.870 -27.085 1.00 84.88 85 LEU A C 1
ATOM 634 O O . LEU A 1 85 ? 25.661 16.970 -28.194 1.00 84.88 85 LEU A O 1
ATOM 638 N N . ILE A 1 86 ? 25.579 15.978 -26.191 1.00 84.56 86 ILE A N 1
ATOM 639 C CA . ILE A 1 86 ? 26.690 15.048 -26.449 1.00 84.56 86 ILE A CA 1
ATOM 640 C C . ILE A 1 86 ? 26.357 14.111 -27.613 1.00 84.56 86 ILE A C 1
ATOM 642 O O . ILE A 1 86 ? 27.212 13.859 -28.455 1.00 84.56 86 ILE A O 1
ATOM 646 N N . TYR A 1 87 ? 25.127 13.599 -27.704 1.00 83.81 87 TYR A N 1
ATOM 647 C CA . TYR A 1 87 ? 24.709 12.789 -28.847 1.00 83.81 87 TYR A CA 1
ATOM 648 C C . TYR A 1 87 ? 24.618 13.617 -30.126 1.00 83.81 87 TYR A C 1
ATOM 650 O O . TYR A 1 87 ? 25.029 13.120 -31.169 1.00 83.81 87 TYR A O 1
ATOM 658 N N . THR A 1 88 ? 24.169 14.872 -30.058 1.00 83.62 88 THR A N 1
ATOM 659 C CA . THR A 1 88 ? 24.205 15.787 -31.205 1.00 83.62 88 THR A CA 1
ATOM 660 C C . THR A 1 88 ? 25.625 15.939 -31.743 1.00 83.62 88 THR A C 1
ATOM 662 O O . THR A 1 88 ? 25.818 15.780 -32.944 1.00 83.62 88 THR A O 1
ATOM 665 N N . ILE A 1 89 ? 26.611 16.178 -30.870 1.00 85.94 89 ILE A N 1
ATOM 666 C CA . ILE A 1 89 ? 28.022 16.390 -31.238 1.00 85.94 89 ILE A CA 1
ATOM 667 C C . ILE A 1 89 ? 28.681 15.085 -31.711 1.00 85.94 89 ILE A C 1
ATOM 669 O O . ILE A 1 89 ? 29.311 15.047 -32.764 1.00 85.94 89 ILE A O 1
ATOM 673 N N . LYS A 1 90 ? 28.495 13.977 -30.983 1.00 80.06 90 LYS A N 1
ATOM 674 C CA . LYS A 1 90 ? 29.148 12.685 -31.279 1.00 80.06 90 LYS A CA 1
ATOM 675 C C . LYS A 1 90 ? 28.462 11.868 -32.383 1.00 80.06 90 LYS A C 1
ATOM 677 O O . LYS A 1 90 ? 28.816 10.709 -32.577 1.00 80.06 90 LYS A O 1
ATOM 682 N N . GLY A 1 91 ? 27.473 12.424 -33.080 1.00 73.44 91 GLY A N 1
ATOM 683 C CA . GLY A 1 91 ? 26.769 11.726 -34.163 1.00 73.44 91 GLY A CA 1
ATOM 684 C C . GLY A 1 91 ? 25.560 10.898 -33.741 1.00 73.44 91 GLY A C 1
ATOM 685 O O . GLY A 1 91 ? 24.752 10.537 -34.593 1.00 73.44 91 GLY A O 1
ATOM 686 N N . GLY A 1 92 ? 25.401 10.645 -32.438 1.00 62.28 92 GLY A N 1
ATOM 687 C CA . GLY A 1 92 ? 24.307 9.873 -31.854 1.00 62.28 92 GLY A CA 1
ATOM 688 C C . GLY A 1 92 ? 24.232 8.426 -32.376 1.00 62.28 92 GLY A C 1
ATOM 689 O O . GLY A 1 92 ? 24.856 8.061 -33.366 1.00 62.28 92 GLY A O 1
ATOM 690 N N . PRO A 1 93 ? 23.465 7.537 -31.727 1.00 48.62 93 PRO A N 1
ATOM 691 C CA . PRO A 1 93 ? 23.266 6.182 -32.247 1.00 48.62 93 PRO A CA 1
ATOM 692 C C . PRO A 1 93 ? 22.239 6.111 -33.395 1.00 48.62 93 PRO A C 1
ATOM 694 O O . PRO A 1 93 ? 22.152 5.082 -34.057 1.00 48.62 93 PRO A O 1
ATOM 697 N N . ASN A 1 94 ? 21.435 7.161 -33.614 1.00 54.78 94 ASN A N 1
ATOM 698 C CA . ASN A 1 94 ? 20.379 7.239 -34.630 1.00 54.78 94 ASN A CA 1
ATOM 699 C C . ASN A 1 94 ? 20.249 8.674 -35.166 1.00 54.78 94 ASN A C 1
ATOM 701 O O . ASN A 1 94 ? 20.584 9.621 -34.458 1.00 54.78 94 ASN A O 1
ATOM 705 N N . ALA A 1 95 ? 19.662 8.828 -36.358 1.00 63.78 95 ALA A N 1
ATOM 706 C CA . ALA A 1 95 ? 19.230 10.127 -36.873 1.00 63.78 95 ALA A CA 1
ATOM 707 C C . ALA A 1 95 ? 18.208 10.784 -35.927 1.00 63.78 95 ALA A C 1
ATOM 709 O O . ALA A 1 95 ? 17.289 10.115 -35.438 1.00 63.78 95 ALA A O 1
ATOM 710 N N . MET A 1 96 ? 18.352 12.087 -35.692 1.00 66.94 96 MET A N 1
ATOM 711 C CA . MET A 1 96 ? 17.364 12.873 -34.957 1.00 66.94 96 MET A CA 1
ATOM 712 C C . MET A 1 96 ? 16.364 13.510 -35.921 1.00 66.94 96 MET A C 1
ATOM 714 O O . MET A 1 96 ? 16.642 13.743 -37.093 1.00 66.94 96 MET A O 1
ATOM 718 N N . LYS A 1 97 ? 15.147 13.743 -35.439 1.00 73.88 97 LYS A N 1
ATOM 719 C CA . LYS A 1 97 ? 14.149 14.521 -36.179 1.00 73.88 97 LYS A CA 1
ATOM 720 C C . LYS A 1 97 ? 14.480 16.002 -36.025 1.00 73.88 97 LYS A C 1
ATOM 722 O O . LYS A 1 97 ? 15.000 16.399 -34.975 1.00 73.88 97 LYS A O 1
ATOM 727 N N . ASN A 1 98 ? 14.166 16.809 -37.037 1.00 77.88 98 ASN A N 1
ATOM 728 C CA . ASN A 1 98 ? 14.272 18.252 -36.873 1.00 77.88 98 ASN A CA 1
ATOM 729 C C . ASN A 1 98 ? 13.142 18.718 -35.943 1.00 77.88 98 ASN A C 1
ATOM 731 O O . ASN A 1 98 ? 11.965 18.568 -36.267 1.00 77.88 98 ASN A O 1
ATOM 735 N N . PHE A 1 99 ? 13.506 19.170 -34.745 1.00 75.75 99 PHE A N 1
ATOM 736 C CA . PHE A 1 99 ? 12.587 19.560 -33.680 1.00 75.75 99 PHE A CA 1
ATOM 737 C C . PHE A 1 99 ? 12.999 20.927 -33.140 1.00 75.75 99 PHE A C 1
ATOM 739 O O . PHE A 1 99 ? 14.193 21.211 -33.062 1.00 75.75 99 PHE A O 1
ATOM 746 N N . MET A 1 100 ? 12.027 21.751 -32.748 1.00 79.56 100 MET A N 1
ATOM 747 C CA . MET A 1 100 ? 12.290 23.028 -32.082 1.00 79.56 100 MET A CA 1
ATOM 748 C C . MET A 1 100 ? 12.522 22.809 -30.589 1.00 79.56 100 MET A C 1
ATOM 750 O O . MET A 1 100 ? 11.598 22.499 -29.837 1.00 79.56 100 MET A O 1
ATOM 754 N N . TRP A 1 101 ? 13.765 22.969 -30.152 1.00 83.75 101 TRP A N 1
ATOM 755 C CA . TRP A 1 101 ? 14.159 22.818 -28.757 1.00 83.75 101 TRP A CA 1
ATOM 756 C C . TRP A 1 101 ? 14.079 24.152 -28.039 1.00 83.75 101 TRP A C 1
ATOM 758 O O . TRP A 1 101 ? 14.642 25.127 -28.515 1.00 83.75 101 TRP A O 1
ATOM 768 N N . HIS A 1 102 ? 13.449 24.178 -26.867 1.00 85.19 102 HIS A N 1
ATOM 769 C CA . HIS A 1 102 ? 13.611 25.271 -25.912 1.00 85.19 102 HIS A CA 1
ATOM 770 C C . HIS A 1 102 ? 14.775 24.938 -24.984 1.00 85.19 102 HIS A C 1
ATOM 772 O O . HIS A 1 102 ? 14.752 23.880 -24.346 1.00 85.19 102 HIS A O 1
ATOM 778 N N . ILE A 1 103 ? 15.755 25.836 -24.898 1.00 85.94 103 ILE A N 1
ATOM 779 C CA . ILE A 1 103 ? 16.993 25.629 -24.139 1.00 85.94 103 ILE A CA 1
ATOM 780 C C . ILE A 1 103 ? 17.155 26.727 -23.091 1.00 85.94 103 ILE A C 1
ATOM 782 O O . ILE A 1 103 ? 16.696 27.854 -23.267 1.00 85.94 103 ILE A O 1
ATOM 786 N N . VAL A 1 104 ? 17.778 26.380 -21.970 1.00 86.44 104 VAL A N 1
ATOM 787 C CA . VAL A 1 104 ? 18.166 27.331 -20.929 1.00 86.44 104 VAL A CA 1
ATOM 788 C C . VAL A 1 104 ? 19.519 26.944 -20.340 1.00 86.44 104 VAL A C 1
ATOM 790 O O . VAL A 1 104 ? 19.816 25.753 -20.200 1.00 86.44 104 VAL A O 1
ATOM 793 N N . ASP A 1 105 ? 20.334 27.937 -19.990 1.00 89.81 105 ASP A N 1
ATOM 794 C CA . ASP A 1 105 ? 21.594 27.708 -19.289 1.00 89.81 105 ASP A CA 1
ATOM 795 C C . ASP A 1 105 ? 21.346 27.282 -17.835 1.00 89.81 105 ASP A C 1
ATOM 797 O O . ASP A 1 105 ? 20.494 27.835 -17.141 1.00 89.81 105 ASP A O 1
ATOM 801 N N . VAL A 1 106 ? 22.122 26.330 -17.326 1.00 82.00 106 VAL A N 1
ATOM 802 C CA . VAL A 1 106 ? 22.070 25.871 -15.934 1.00 82.00 106 VAL A CA 1
ATOM 803 C C . VAL A 1 106 ? 22.358 27.007 -14.952 1.00 82.00 106 VAL A C 1
ATOM 805 O O . VAL A 1 106 ? 21.766 27.045 -13.872 1.00 82.00 106 VAL A O 1
ATOM 808 N N . ARG A 1 107 ? 23.221 27.955 -15.336 1.00 88.00 107 ARG A N 1
ATOM 809 C CA . ARG A 1 107 ? 23.514 29.163 -14.559 1.00 88.00 107 ARG A CA 1
ATOM 810 C C . ARG A 1 107 ? 22.312 30.096 -14.565 1.00 88.00 107 ARG A C 1
ATOM 812 O O . ARG A 1 107 ? 21.938 30.575 -13.506 1.00 88.00 107 ARG A O 1
ATOM 819 N N . ASP A 1 108 ? 21.631 30.247 -15.699 1.00 85.50 108 ASP A N 1
ATOM 820 C CA . ASP A 1 108 ? 20.413 31.060 -15.775 1.00 85.50 108 ASP A CA 1
ATOM 821 C C . ASP A 1 108 ? 19.257 30.444 -14.979 1.00 85.50 108 ASP A C 1
ATOM 823 O O . ASP A 1 108 ? 18.448 31.175 -14.411 1.00 85.50 108 ASP A O 1
ATOM 827 N N . VAL A 1 109 ? 19.171 29.110 -14.900 1.00 79.12 109 VAL A N 1
ATOM 828 C CA . VAL A 1 109 ? 18.218 28.419 -14.013 1.00 79.12 109 VAL A CA 1
ATOM 829 C C . VAL A 1 109 ? 18.545 28.708 -12.548 1.00 79.12 109 VAL A C 1
ATOM 831 O O . VAL A 1 109 ? 17.632 28.948 -11.758 1.00 79.12 109 VAL A O 1
ATOM 834 N N . ALA A 1 110 ? 19.826 28.714 -12.173 1.00 66.88 110 ALA A N 1
ATOM 835 C CA . ALA A 1 110 ? 20.248 29.088 -10.825 1.00 66.88 110 ALA A CA 1
ATOM 836 C C . ALA A 1 110 ? 19.938 30.567 -10.525 1.00 66.88 110 ALA A C 1
ATOM 838 O O . ALA A 1 110 ? 19.338 30.859 -9.491 1.00 66.88 110 ALA A O 1
ATOM 839 N N . ASP A 1 111 ? 20.242 31.473 -11.457 1.00 75.75 111 ASP A N 1
ATOM 840 C CA . ASP A 1 111 ? 19.927 32.902 -11.364 1.00 75.75 111 ASP A CA 1
ATOM 841 C C . ASP A 1 111 ? 18.408 33.122 -11.252 1.00 75.75 111 ASP A C 1
ATOM 843 O O . ASP A 1 111 ? 17.949 33.914 -10.431 1.00 75.75 111 ASP A O 1
ATOM 847 N N . ALA A 1 112 ? 17.602 32.371 -12.012 1.00 73.69 112 ALA A N 1
ATOM 848 C CA . ALA A 1 112 ? 16.143 32.394 -11.924 1.00 73.69 112 ALA A CA 1
ATOM 849 C C . ALA A 1 112 ? 15.645 31.952 -10.546 1.00 73.69 112 ALA A C 1
ATOM 851 O O . ALA A 1 112 ? 14.760 32.595 -9.989 1.00 73.69 112 ALA A O 1
ATOM 852 N N . LEU A 1 113 ? 16.200 30.865 -10.000 1.00 59.62 113 LEU A N 1
ATOM 853 C CA . LEU A 1 113 ? 15.833 30.338 -8.684 1.00 59.62 113 LEU A CA 1
ATOM 854 C C . LEU A 1 113 ? 16.156 31.335 -7.564 1.00 59.62 113 LEU A C 1
ATOM 856 O O . LEU A 1 113 ? 15.321 31.549 -6.687 1.00 59.62 113 LEU A O 1
ATOM 860 N N . VAL A 1 114 ? 17.327 31.974 -7.617 1.00 65.44 114 VAL A N 1
ATOM 861 C CA . VAL A 1 114 ? 17.712 33.030 -6.667 1.00 65.44 114 VAL A CA 1
ATOM 862 C C . VAL A 1 114 ? 16.797 34.243 -6.821 1.00 65.44 114 VAL A C 1
ATOM 864 O O . VAL A 1 114 ? 16.236 34.721 -5.838 1.00 65.44 114 VAL A O 1
ATOM 867 N N . LEU A 1 115 ? 16.549 34.689 -8.052 1.00 75.50 115 LEU A N 1
ATOM 868 C CA . LEU A 1 115 ? 15.717 35.857 -8.319 1.00 75.50 115 LEU A CA 1
ATOM 869 C C . LEU A 1 115 ? 14.276 35.672 -7.826 1.00 75.50 115 LEU A C 1
ATOM 871 O O . LEU A 1 115 ? 13.725 36.567 -7.183 1.00 75.50 115 LEU A O 1
ATOM 875 N N . VAL A 1 116 ? 13.651 34.520 -8.098 1.00 71.62 116 VAL A N 1
ATOM 876 C CA . VAL A 1 116 ? 12.279 34.273 -7.627 1.00 71.62 116 VAL A CA 1
ATOM 877 C C . VAL A 1 116 ? 12.205 34.122 -6.109 1.00 71.62 116 VAL A C 1
ATOM 879 O O . VAL A 1 116 ? 11.165 34.423 -5.525 1.00 71.62 116 VAL A O 1
ATOM 882 N N . TYR A 1 117 ? 13.293 33.685 -5.472 1.00 64.00 117 TYR A N 1
ATOM 883 C CA . TYR A 1 117 ? 13.398 33.603 -4.020 1.00 64.00 117 TYR A CA 1
ATOM 884 C C . TYR A 1 117 ? 13.527 34.992 -3.375 1.00 64.00 117 TYR A C 1
ATOM 886 O O . TYR A 1 117 ? 12.844 35.279 -2.394 1.00 64.00 117 TYR A O 1
ATOM 894 N N . GLU A 1 118 ? 14.356 35.872 -3.940 1.00 68.75 118 GLU A N 1
ATOM 895 C CA . GLU A 1 118 ? 14.636 37.203 -3.385 1.00 68.75 118 GLU A CA 1
ATOM 896 C C . GLU A 1 118 ? 13.502 38.209 -3.591 1.00 68.75 118 GLU A C 1
ATOM 898 O O . GLU A 1 118 ? 13.349 39.133 -2.793 1.00 68.75 118 GLU A O 1
ATOM 903 N N . LYS A 1 119 ? 12.704 38.049 -4.651 1.00 78.19 119 LYS A N 1
ATOM 904 C CA . LYS A 1 119 ? 11.615 38.968 -5.003 1.00 78.19 119 LYS A CA 1
ATOM 905 C C . LYS A 1 119 ? 10.330 38.647 -4.221 1.00 78.19 119 LYS A C 1
ATOM 907 O O . LYS A 1 119 ? 9.682 37.627 -4.496 1.00 78.19 119 LYS A O 1
ATOM 912 N N . PRO A 1 120 ? 9.895 39.502 -3.268 1.00 77.00 120 PRO A N 1
ATOM 913 C CA . PRO A 1 120 ? 8.695 39.256 -2.465 1.00 77.00 120 PRO A CA 1
ATOM 914 C C . PRO A 1 120 ? 7.401 39.179 -3.285 1.00 77.00 120 PRO A C 1
ATOM 916 O O . PRO A 1 120 ? 6.429 38.580 -2.830 1.00 77.00 120 PRO A O 1
ATOM 919 N N . GLU A 1 121 ? 7.388 39.720 -4.499 1.00 82.75 121 GLU A N 1
ATOM 920 C CA . GLU A 1 121 ? 6.283 39.668 -5.456 1.00 82.75 121 GLU A CA 1
ATOM 921 C C . GLU A 1 121 ? 6.197 38.347 -6.247 1.00 82.75 121 GLU A C 1
ATOM 923 O O . GLU A 1 121 ? 5.170 38.069 -6.870 1.00 82.75 121 GLU A O 1
ATOM 928 N N . SER A 1 122 ? 7.228 37.492 -6.206 1.00 79.62 122 SER A N 1
ATOM 929 C CA . SER A 1 122 ? 7.246 36.240 -6.976 1.00 79.62 122 SER A CA 1
ATOM 930 C C . SER A 1 122 ? 6.165 35.268 -6.520 1.00 79.62 122 SER A C 1
ATOM 932 O O . SER A 1 122 ? 6.046 35.014 -5.326 1.00 79.62 122 SER A O 1
ATOM 934 N N . SER A 1 123 ? 5.384 34.684 -7.428 1.00 81.56 123 SER A N 1
ATOM 935 C CA . SER A 1 123 ? 4.315 33.739 -7.067 1.00 81.56 123 SER A CA 1
ATOM 936 C C . SER A 1 123 ? 3.951 32.786 -8.205 1.00 81.56 123 SER A C 1
ATOM 938 O O . SER A 1 123 ? 4.109 33.102 -9.388 1.00 81.56 123 SER A O 1
ATOM 940 N N . GLY A 1 124 ? 3.426 31.607 -7.866 1.00 81.88 124 GLY A N 1
ATOM 941 C CA . GLY A 1 124 ? 2.970 30.630 -8.855 1.00 81.88 124 GLY A CA 1
ATOM 942 C C . GLY A 1 124 ? 4.119 29.944 -9.602 1.00 81.88 124 GLY A C 1
ATOM 943 O O . GLY A 1 124 ? 5.219 29.760 -9.081 1.00 81.88 124 GLY A O 1
ATOM 944 N N . ARG A 1 125 ? 3.852 29.563 -10.854 1.00 86.19 125 ARG A N 1
ATOM 945 C CA . ARG A 1 125 ? 4.820 28.897 -11.736 1.00 86.19 125 ARG A CA 1
ATOM 946 C C . ARG A 1 125 ? 5.514 29.906 -12.651 1.00 86.19 125 ARG A C 1
ATOM 948 O O . ARG A 1 125 ? 4.864 30.829 -13.152 1.00 86.19 125 ARG A O 1
ATOM 955 N N . TYR A 1 126 ? 6.807 29.710 -12.874 1.00 81.44 126 TYR A N 1
ATOM 956 C CA . TYR A 1 126 ? 7.652 30.448 -13.807 1.00 81.44 126 TYR A CA 1
ATOM 957 C C . TYR A 1 126 ? 8.223 29.471 -14.814 1.00 81.44 126 TYR A C 1
ATOM 959 O O . TYR A 1 126 ? 8.860 28.488 -14.438 1.00 81.44 126 TYR A O 1
ATOM 967 N N . ILE A 1 127 ? 8.006 29.741 -16.094 1.00 87.44 127 ILE A N 1
ATOM 968 C CA . ILE A 1 127 ? 8.681 28.989 -17.140 1.00 87.44 127 ILE A CA 1
ATOM 969 C C . ILE A 1 127 ? 10.077 29.583 -17.303 1.00 87.44 127 ILE A C 1
ATOM 971 O O . ILE A 1 127 ? 10.228 30.798 -17.410 1.00 87.44 127 ILE A O 1
ATOM 975 N N . CYS A 1 128 ? 11.087 28.720 -17.258 1.00 79.81 128 CYS A N 1
ATOM 976 C CA . CYS A 1 128 ? 12.488 29.091 -17.382 1.00 79.81 128 CYS A CA 1
ATOM 977 C C . CYS A 1 128 ? 13.026 28.492 -18.681 1.00 79.81 128 CYS A C 1
ATOM 979 O O . CYS A 1 128 ? 13.643 27.430 -18.707 1.00 79.81 128 CYS A O 1
ATOM 981 N N . GLY A 1 129 ? 12.683 29.158 -19.780 1.00 82.00 129 GLY A N 1
ATOM 982 C CA . GLY A 1 129 ? 13.273 28.934 -21.093 1.00 82.00 129 GLY A CA 1
ATOM 983 C C . GLY A 1 129 ? 13.991 30.188 -21.567 1.00 82.00 129 GLY A C 1
ATOM 984 O O . GLY A 1 129 ? 13.444 31.285 -21.427 1.00 82.00 129 GLY A O 1
ATOM 985 N N . GLY A 1 130 ? 15.205 30.030 -22.087 1.00 73.88 130 GLY A N 1
ATOM 986 C CA . GLY A 1 130 ? 15.905 31.085 -22.810 1.00 73.88 130 GLY A CA 1
ATOM 987 C C . GLY A 1 130 ? 15.279 31.231 -24.192 1.00 73.88 130 GLY A C 1
ATOM 988 O O . GLY A 1 130 ? 14.127 31.657 -24.309 1.00 73.88 130 GLY A O 1
ATOM 989 N N . ASP A 1 131 ? 16.014 30.804 -25.212 1.00 80.00 131 ASP A N 1
ATOM 990 C CA . ASP A 1 131 ? 15.576 30.835 -26.605 1.00 80.00 131 ASP A CA 1
ATOM 991 C C . ASP A 1 131 ? 15.318 29.430 -27.160 1.00 80.00 131 ASP A C 1
ATOM 993 O O . ASP A 1 131 ? 15.430 28.410 -26.465 1.00 80.00 131 ASP A O 1
ATOM 997 N N . ASN A 1 132 ? 14.894 29.385 -28.422 1.00 84.38 132 ASN A N 1
ATOM 998 C CA . ASN A 1 132 ? 14.645 28.150 -29.140 1.00 84.38 132 ASN A CA 1
ATOM 999 C C . ASN A 1 132 ? 15.585 27.988 -30.338 1.00 84.38 132 ASN A C 1
ATOM 1001 O O . ASN A 1 132 ? 16.092 28.959 -30.889 1.00 84.38 132 ASN A O 1
ATOM 1005 N N . ILE A 1 133 ? 15.835 26.739 -30.718 1.00 87.19 133 ILE A N 1
ATOM 1006 C CA . ILE A 1 133 ? 16.675 26.392 -31.866 1.00 87.19 133 ILE A CA 1
ATOM 1007 C C . ILE A 1 133 ? 16.207 25.076 -32.461 1.00 87.19 133 ILE A C 1
ATOM 1009 O O . ILE A 1 133 ? 15.805 24.160 -31.735 1.00 87.19 133 ILE A O 1
ATOM 1013 N N . SER A 1 134 ? 16.246 24.973 -33.785 1.00 87.31 134 SER A N 1
ATOM 1014 C CA . SER A 1 134 ? 15.966 23.708 -34.449 1.00 87.31 134 SER A CA 1
ATOM 1015 C C . SER A 1 134 ? 17.135 22.735 -34.257 1.00 87.31 134 SER A C 1
ATOM 1017 O O . SER A 1 134 ? 18.277 23.139 -34.026 1.00 87.31 134 SER A O 1
ATOM 1019 N N . THR A 1 135 ? 16.886 21.428 -34.356 1.00 84.81 135 THR A N 1
ATOM 1020 C CA . THR A 1 135 ? 17.980 20.442 -34.344 1.00 84.81 135 THR A CA 1
ATOM 1021 C C . THR A 1 135 ? 18.994 20.735 -35.462 1.00 84.81 135 THR A C 1
ATOM 1023 O O . THR A 1 135 ? 20.191 20.564 -35.246 1.00 84.81 135 THR A O 1
ATOM 1026 N N . ASN A 1 136 ? 18.536 21.194 -36.635 1.00 86.81 136 ASN A N 1
ATOM 1027 C CA . ASN A 1 136 ? 19.407 21.560 -37.758 1.00 86.81 136 ASN A CA 1
ATOM 1028 C C . ASN A 1 136 ? 20.307 22.748 -37.429 1.00 86.81 136 ASN A C 1
ATOM 1030 O O . ASN A 1 136 ? 21.523 22.620 -37.533 1.00 86.81 136 ASN A O 1
ATOM 1034 N N . ASP A 1 137 ? 19.727 23.855 -36.968 1.00 89.69 137 ASP A N 1
ATOM 1035 C CA . ASP A 1 137 ? 20.483 25.072 -36.651 1.00 89.69 137 ASP A CA 1
ATOM 1036 C C . ASP A 1 137 ? 21.467 24.816 -35.503 1.00 89.69 137 ASP A C 1
ATOM 1038 O O . ASP A 1 137 ? 22.595 25.302 -35.522 1.00 89.69 137 ASP A O 1
ATOM 1042 N N . MET A 1 138 ? 21.084 23.979 -34.531 1.00 90.62 138 MET A N 1
ATOM 1043 C CA . MET A 1 138 ? 21.977 23.534 -33.458 1.00 90.62 138 MET A CA 1
ATOM 1044 C C . MET A 1 138 ? 23.169 22.752 -34.015 1.00 90.62 138 MET A C 1
ATOM 1046 O O . MET A 1 138 ? 24.307 22.987 -33.614 1.00 90.62 138 MET A O 1
ATOM 1050 N N . VAL A 1 139 ? 22.930 21.825 -34.946 1.00 90.00 139 VAL A N 1
ATOM 1051 C CA . VAL A 1 139 ? 23.995 21.060 -35.605 1.00 90.00 139 VAL A CA 1
ATOM 1052 C C . VAL A 1 139 ? 24.885 21.968 -36.451 1.00 90.00 139 VAL A C 1
ATOM 1054 O O . VAL A 1 139 ? 26.100 21.805 -36.411 1.00 90.00 139 VAL A O 1
ATOM 1057 N N . GLU A 1 140 ? 24.324 22.913 -37.203 1.00 91.75 140 GLU A N 1
ATOM 1058 C CA . GLU A 1 140 ? 25.088 23.862 -38.020 1.00 91.75 140 GLU A CA 1
ATOM 1059 C C . GLU A 1 140 ? 25.957 24.784 -37.164 1.00 91.75 140 GLU A C 1
ATOM 1061 O O . GLU A 1 140 ? 27.152 24.929 -37.437 1.00 91.75 140 GLU A O 1
ATOM 1066 N N . LEU A 1 141 ? 25.392 25.337 -36.088 1.00 93.31 141 LEU A N 1
ATOM 1067 C CA . LEU A 1 141 ? 26.111 26.174 -35.134 1.00 93.31 141 LEU A CA 1
ATOM 1068 C C . LEU A 1 141 ? 27.275 25.414 -34.494 1.00 93.31 141 LEU A C 1
ATOM 1070 O O . LEU A 1 141 ? 28.395 25.924 -34.430 1.00 93.31 141 LEU A O 1
ATOM 1074 N N . LEU A 1 142 ? 27.033 24.182 -34.045 1.00 91.38 142 LEU A N 1
ATOM 1075 C CA . LEU A 1 142 ? 28.084 23.378 -33.439 1.00 91.38 142 LEU A CA 1
ATOM 1076 C C . LEU A 1 142 ? 29.129 22.962 -34.481 1.00 91.38 142 LEU A C 1
ATOM 1078 O O . LEU A 1 142 ? 30.311 23.103 -34.200 1.00 91.38 142 LEU A O 1
ATOM 1082 N N . LYS A 1 143 ? 28.740 22.536 -35.693 1.00 91.44 143 LYS A N 1
ATOM 1083 C CA . LYS A 1 143 ? 29.673 22.195 -36.791 1.00 91.44 143 LYS A CA 1
ATOM 1084 C C . LYS A 1 143 ? 30.597 23.345 -37.156 1.00 91.44 143 LYS A C 1
ATOM 1086 O O . LYS A 1 143 ? 31.765 23.116 -37.455 1.00 91.44 143 LYS A O 1
ATOM 1091 N N . LYS A 1 144 ? 30.070 24.569 -37.159 1.00 94.06 144 LYS A N 1
ATOM 1092 C CA . LYS A 1 144 ? 30.843 25.781 -37.436 1.00 94.06 144 LYS A CA 1
ATOM 1093 C C . LYS A 1 144 ? 31.966 25.981 -36.412 1.00 94.06 144 LYS A C 1
ATOM 1095 O O . LYS A 1 144 ? 33.045 26.419 -36.799 1.00 94.06 144 LYS A O 1
ATOM 1100 N N . ASN A 1 145 ? 31.717 25.657 -35.142 1.00 91.81 145 ASN A N 1
ATOM 1101 C CA . ASN A 1 145 ? 32.647 25.906 -34.037 1.00 91.81 145 ASN A CA 1
ATOM 1102 C C . ASN A 1 145 ? 33.522 24.687 -33.676 1.00 91.81 145 ASN A C 1
ATOM 1104 O O . ASN A 1 145 ? 34.685 24.866 -33.328 1.00 91.81 145 ASN A O 1
ATOM 1108 N N . TYR A 1 146 ? 33.025 23.456 -33.842 1.00 89.69 146 TYR A N 1
ATOM 1109 C CA . TYR A 1 146 ? 33.759 22.208 -33.581 1.00 89.69 146 TYR A CA 1
ATOM 1110 C C . TYR A 1 146 ? 33.677 21.225 -34.772 1.00 89.69 146 TYR A C 1
ATOM 1112 O O . TYR A 1 146 ? 33.123 20.129 -34.664 1.00 89.69 146 TYR A O 1
ATOM 1120 N N . PRO A 1 147 ? 34.252 21.570 -35.939 1.00 86.69 147 PRO A N 1
ATOM 1121 C CA . PRO A 1 147 ? 34.069 20.830 -37.196 1.00 86.69 147 PRO A CA 1
ATOM 1122 C C . PRO A 1 147 ? 34.623 19.394 -37.197 1.00 86.69 147 PRO A C 1
ATOM 1124 O O . PRO A 1 147 ? 34.365 18.638 -38.131 1.00 86.69 147 PRO A O 1
ATOM 1127 N N . THR A 1 148 ? 35.404 19.015 -36.186 1.00 83.69 148 THR A N 1
ATOM 1128 C CA . THR A 1 148 ? 36.091 17.720 -36.079 1.00 83.69 148 THR A CA 1
ATOM 1129 C C . THR A 1 148 ? 35.206 16.584 -35.555 1.00 83.69 148 THR A C 1
ATOM 1131 O O . THR A 1 148 ? 35.627 15.429 -35.603 1.00 83.69 148 THR A O 1
ATOM 1134 N N . TYR A 1 149 ? 33.993 16.879 -35.071 1.00 84.69 149 TYR A N 1
ATOM 1135 C CA . TYR A 1 149 ? 33.067 15.883 -34.520 1.00 84.69 149 TYR A CA 1
ATOM 1136 C C . TYR A 1 149 ? 32.039 15.356 -35.546 1.00 84.69 149 TYR A C 1
ATOM 1138 O O . TYR A 1 149 ? 31.771 15.960 -36.583 1.00 84.69 149 TYR A O 1
ATOM 1146 N N . ASN A 1 150 ? 31.437 14.196 -35.253 1.00 81.50 150 ASN A N 1
ATOM 1147 C CA . ASN A 1 150 ? 30.672 13.367 -36.205 1.00 81.50 150 ASN A CA 1
ATOM 1148 C C . ASN A 1 150 ? 29.159 13.645 -36.248 1.00 81.50 150 ASN A C 1
ATOM 1150 O O . ASN A 1 150 ? 28.388 12.723 -36.487 1.00 81.50 150 ASN A O 1
ATOM 1154 N N . TYR A 1 151 ? 28.745 14.879 -35.972 1.00 83.44 151 TYR A N 1
ATOM 1155 C CA . TYR A 1 151 ? 27.366 15.338 -35.766 1.00 83.44 151 TYR A CA 1
ATOM 1156 C C . TYR A 1 151 ? 26.214 14.512 -36.344 1.00 83.44 151 TYR A C 1
ATOM 1158 O O . TYR A 1 151 ? 26.232 14.059 -37.489 1.00 83.44 151 TYR A O 1
ATOM 1166 N N . VAL A 1 152 ? 25.143 14.420 -35.560 1.00 80.50 152 VAL A N 1
ATOM 1167 C CA . VAL A 1 152 ? 23.949 13.642 -35.899 1.00 80.50 152 VAL A CA 1
ATOM 1168 C C . VAL A 1 152 ? 23.327 14.061 -37.238 1.00 80.50 152 VAL A C 1
ATOM 1170 O O . VAL A 1 152 ? 23.308 15.238 -37.602 1.00 80.50 152 VAL A O 1
ATOM 1173 N N . SER A 1 153 ? 22.781 13.086 -37.970 1.00 77.38 153 SER A N 1
ATOM 1174 C CA . SER A 1 153 ? 21.991 13.348 -39.179 1.00 77.38 153 SER A CA 1
ATOM 1175 C C . SER A 1 153 ? 20.544 13.691 -38.818 1.00 77.38 153 SER A C 1
ATOM 1177 O O . SER A 1 153 ? 19.917 12.997 -38.013 1.00 77.38 153 SER A O 1
ATOM 1179 N N . CYS A 1 154 ? 20.007 14.750 -39.421 1.00 69.88 154 CYS A N 1
ATOM 1180 C CA . CYS A 1 154 ? 18.630 15.182 -39.212 1.00 69.88 154 CYS A CA 1
ATOM 1181 C C . CYS A 1 154 ? 17.748 14.747 -40.385 1.00 69.88 154 CYS A C 1
ATOM 1183 O O . CYS A 1 154 ? 17.999 15.151 -41.518 1.00 69.88 154 CYS A O 1
ATOM 1185 N N . ASN A 1 155 ? 16.717 13.935 -40.130 1.00 60.25 155 ASN A N 1
ATOM 1186 C CA . ASN A 1 155 ? 15.820 13.439 -41.178 1.00 60.25 155 ASN A CA 1
ATOM 1187 C C . ASN A 1 155 ? 14.372 13.885 -40.931 1.00 60.25 155 ASN A C 1
ATOM 1189 O O . ASN A 1 155 ? 13.744 13.436 -39.970 1.00 60.25 155 ASN A O 1
ATOM 1193 N N . ILE A 1 156 ? 13.854 14.664 -41.891 1.00 58.25 156 ILE A N 1
ATOM 1194 C CA . ILE A 1 156 ? 12.461 15.119 -42.059 1.00 58.25 156 ILE A CA 1
ATOM 1195 C C . ILE A 1 156 ? 12.038 16.221 -41.070 1.00 58.25 156 ILE A C 1
ATOM 1197 O O . ILE A 1 156 ? 12.149 16.060 -39.853 1.00 58.25 156 ILE A O 1
ATOM 1201 N N . ASP A 1 157 ? 11.492 17.312 -41.618 1.00 53.69 157 ASP A N 1
ATOM 1202 C CA . ASP A 1 157 ? 10.771 18.339 -40.862 1.00 53.69 157 ASP A CA 1
ATOM 1203 C C . ASP A 1 157 ? 9.433 17.779 -40.391 1.00 53.69 157 ASP A C 1
ATOM 1205 O O . ASP A 1 157 ? 8.614 17.306 -41.183 1.00 53.69 157 ASP A O 1
ATOM 1209 N N . ILE A 1 158 ? 9.211 17.808 -39.083 1.00 48.66 158 ILE A N 1
ATOM 1210 C CA . ILE A 1 158 ? 7.910 17.489 -38.514 1.00 48.66 158 ILE A CA 1
ATOM 1211 C C . ILE A 1 158 ? 7.305 18.800 -38.041 1.00 48.66 158 ILE A C 1
ATOM 1213 O O . ILE A 1 158 ? 7.769 19.378 -37.062 1.00 48.66 158 ILE A O 1
ATOM 1217 N N . ASP A 1 159 ? 6.241 19.224 -38.718 1.00 43.09 159 ASP A N 1
ATOM 1218 C CA . ASP A 1 159 ? 5.427 20.378 -38.338 1.00 43.09 159 ASP A CA 1
ATOM 1219 C C . ASP A 1 159 ? 4.525 20.010 -37.143 1.00 43.09 159 ASP A C 1
ATOM 1221 O O . ASP A 1 159 ? 3.307 19.865 -37.241 1.00 43.09 159 ASP A O 1
ATOM 1225 N N . LEU A 1 160 ? 5.151 19.726 -35.998 1.00 44.38 160 LEU A N 1
ATOM 1226 C CA . LEU A 1 160 ? 4.460 19.656 -34.717 1.00 44.38 160 LEU A CA 1
ATOM 1227 C C . LEU A 1 160 ? 4.475 21.066 -34.135 1.00 44.38 160 LEU A C 1
ATOM 1229 O O . LEU A 1 160 ? 5.429 21.466 -33.470 1.00 44.38 160 LEU A O 1
ATOM 1233 N N . GLN A 1 161 ? 3.409 21.817 -34.400 1.00 43.03 161 GLN A N 1
ATOM 1234 C CA . GLN A 1 161 ? 3.179 23.120 -33.787 1.00 43.03 161 GLN A CA 1
ATOM 1235 C C . GLN A 1 161 ? 2.913 22.937 -32.288 1.00 43.03 161 GLN A C 1
ATOM 1237 O O . GLN A 1 161 ? 1.779 22.735 -31.853 1.00 43.03 161 GLN A O 1
ATOM 1242 N N . PHE A 1 162 ? 3.971 22.974 -31.478 1.00 49.91 162 PHE A N 1
ATOM 1243 C CA . PHE A 1 162 ? 3.829 23.186 -30.042 1.00 49.91 162 PHE A CA 1
ATOM 1244 C C . PHE A 1 162 ? 3.499 24.656 -29.807 1.00 49.91 162 PHE A C 1
ATOM 1246 O O . PHE A 1 162 ? 4.071 25.538 -30.448 1.00 49.91 162 PHE A O 1
ATOM 1253 N N . ALA A 1 163 ? 2.572 24.925 -28.888 1.00 52.91 163 ALA A N 1
ATOM 1254 C CA . ALA A 1 163 ? 2.290 26.293 -28.483 1.00 52.91 163 ALA A CA 1
ATOM 1255 C C . ALA A 1 163 ? 3.594 26.957 -27.989 1.00 52.91 163 ALA A C 1
ATOM 1257 O O . ALA A 1 163 ? 4.318 26.334 -27.204 1.00 52.91 163 ALA A O 1
ATOM 1258 N N . PRO A 1 164 ? 3.912 28.186 -28.434 1.00 60.28 164 PRO A N 1
ATOM 1259 C CA . PRO A 1 164 ? 5.127 28.870 -28.020 1.00 60.28 164 PRO A CA 1
ATOM 1260 C C . PRO A 1 164 ? 5.142 29.047 -26.501 1.00 60.28 164 PRO A C 1
ATOM 1262 O O . PRO A 1 164 ? 4.186 29.535 -25.896 1.00 60.28 164 PRO A O 1
ATOM 1265 N N . ILE A 1 165 ? 6.241 28.629 -25.882 1.00 71.50 165 ILE A N 1
ATOM 1266 C CA . ILE A 1 165 ? 6.466 28.758 -24.445 1.00 71.50 165 ILE A CA 1
ATOM 1267 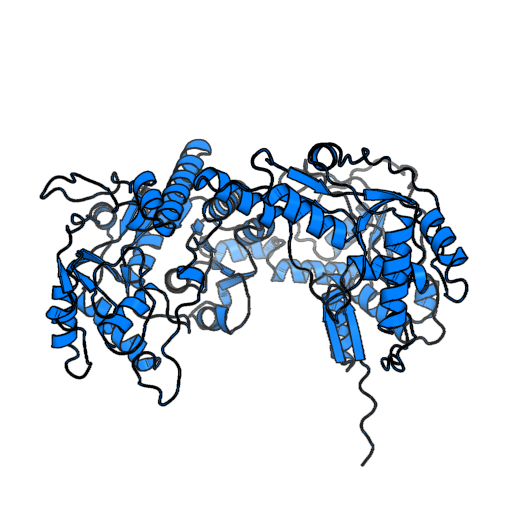C C . ILE A 1 165 ? 7.042 30.153 -24.162 1.00 71.50 165 ILE A C 1
ATOM 1269 O O . ILE A 1 165 ? 8.032 30.538 -24.781 1.00 71.50 165 ILE A O 1
ATOM 1273 N N . SER A 1 166 ? 6.449 30.901 -23.223 1.00 79.88 166 SER A N 1
ATOM 1274 C CA . SER A 1 166 ? 6.895 32.253 -22.848 1.00 79.88 166 SER A CA 1
ATOM 1275 C C . SER A 1 166 ? 7.471 32.302 -21.431 1.00 79.88 166 SER A C 1
ATOM 1277 O O . SER A 1 166 ? 6.819 31.901 -20.466 1.00 79.88 166 SER A O 1
ATOM 1279 N N . SER A 1 167 ? 8.672 32.871 -21.308 1.00 87.38 167 SER A N 1
ATOM 1280 C CA . SER A 1 167 ? 9.327 33.196 -20.030 1.00 87.38 167 SER A CA 1
ATOM 1281 C C . SER A 1 167 ? 9.112 34.660 -19.617 1.00 87.38 167 SER A C 1
ATOM 1283 O O . SER A 1 167 ? 9.828 35.168 -18.757 1.00 87.38 167 SER A O 1
ATOM 1285 N N . GLU A 1 168 ? 8.149 35.370 -20.216 1.00 88.50 168 GLU A N 1
ATOM 1286 C CA . GLU A 1 168 ? 7.906 36.804 -19.977 1.00 88.50 168 GLU A CA 1
ATOM 1287 C C . GLU A 1 168 ? 7.659 37.120 -18.499 1.00 88.50 168 GLU A C 1
ATOM 1289 O O . GLU A 1 168 ? 8.227 38.070 -17.968 1.00 88.50 168 GLU A O 1
ATOM 1294 N N . LYS A 1 169 ? 6.919 36.253 -17.799 1.00 89.44 169 LYS A N 1
ATOM 1295 C CA . LYS A 1 169 ? 6.688 36.363 -16.352 1.00 89.44 169 LYS A CA 1
ATOM 1296 C C . LYS A 1 169 ? 7.989 36.335 -15.535 1.00 89.44 169 LYS A C 1
ATOM 1298 O O . LYS A 1 169 ? 8.075 36.963 -14.486 1.00 89.44 169 LYS A O 1
ATOM 1303 N N . LEU A 1 170 ? 8.997 35.586 -15.986 1.00 88.75 170 LEU A N 1
ATOM 1304 C CA . LEU A 1 170 ? 10.310 35.524 -15.338 1.00 88.75 170 LEU A CA 1
ATOM 1305 C C . LEU A 1 170 ? 11.178 36.726 -15.749 1.00 88.75 170 LEU A C 1
ATOM 1307 O O . LEU A 1 170 ? 11.825 37.339 -14.902 1.00 88.75 170 LEU A O 1
ATOM 1311 N N . ARG A 1 171 ? 11.120 37.135 -17.024 1.00 92.12 171 ARG A N 1
ATOM 1312 C CA . ARG A 1 171 ? 11.813 38.329 -17.546 1.00 92.12 171 ARG A CA 1
ATOM 1313 C C . ARG A 1 171 ? 11.310 39.626 -16.901 1.00 92.12 171 ARG A C 1
ATOM 1315 O O . ARG A 1 171 ? 12.118 40.506 -16.616 1.00 92.12 171 ARG A O 1
ATOM 1322 N N . SER A 1 172 ? 10.019 39.728 -16.577 1.00 91.94 172 SER A N 1
ATOM 1323 C CA . SER A 1 172 ? 9.447 40.888 -15.878 1.00 91.94 172 SER A CA 1
ATOM 1324 C C . SER A 1 172 ? 9.974 41.059 -14.448 1.00 91.94 172 SER A C 1
ATOM 1326 O O . SER A 1 172 ? 9.884 42.154 -13.903 1.00 91.94 172 SER A O 1
ATOM 1328 N N . LEU A 1 173 ? 10.551 40.010 -13.844 1.00 89.25 173 LEU A N 1
ATOM 1329 C CA . LEU A 1 173 ? 11.249 40.097 -12.552 1.00 89.25 173 LEU A CA 1
ATOM 1330 C C . LEU A 1 173 ? 12.698 40.598 -12.677 1.00 89.25 173 LEU A C 1
ATOM 1332 O O . LEU A 1 173 ? 13.362 40.807 -11.662 1.00 89.25 173 LEU A O 1
ATOM 1336 N N . GLY A 1 174 ? 13.190 40.800 -13.903 1.00 90.81 174 GLY A N 1
ATOM 1337 C CA . GLY A 1 174 ? 14.567 41.200 -14.192 1.00 90.81 174 GLY A CA 1
ATOM 1338 C C . GLY A 1 174 ? 15.492 40.047 -14.585 1.00 90.81 174 GLY A C 1
ATOM 1339 O O . GLY A 1 174 ? 16.698 40.267 -14.679 1.00 90.81 174 GLY A O 1
ATOM 1340 N N . TRP A 1 175 ? 14.960 38.842 -14.831 1.00 93.56 175 TRP A N 1
ATOM 1341 C CA . TRP A 1 175 ? 15.755 37.712 -15.316 1.00 93.56 175 TRP A CA 1
ATOM 1342 C C . TRP A 1 175 ? 16.256 37.971 -16.738 1.00 93.56 175 TRP A C 1
ATOM 1344 O O . TRP A 1 175 ? 15.469 38.273 -17.642 1.00 93.56 175 TRP A O 1
ATOM 1354 N N . LYS A 1 176 ? 17.568 37.843 -16.931 1.00 91.25 176 LYS A N 1
ATOM 1355 C CA . LYS A 1 176 ? 18.250 38.041 -18.211 1.00 91.25 176 LYS A CA 1
ATOM 1356 C C . LYS A 1 176 ? 19.039 36.770 -18.529 1.00 91.25 176 LYS A C 1
ATOM 1358 O O . LYS A 1 176 ? 20.116 36.613 -17.959 1.00 91.25 176 LYS A O 1
ATOM 1363 N N . PRO A 1 177 ? 18.492 35.859 -19.351 1.00 90.50 177 PRO A N 1
ATOM 1364 C CA . PRO A 1 177 ? 19.225 34.667 -19.747 1.00 90.50 177 PRO A CA 1
ATOM 1365 C C . PRO A 1 177 ? 20.402 35.037 -20.649 1.00 90.50 177 PRO A C 1
ATOM 1367 O O . PRO A 1 177 ? 20.380 36.084 -21.303 1.00 90.50 177 PRO A O 1
ATOM 1370 N N . ARG A 1 178 ? 21.405 34.164 -20.675 1.00 92.50 178 ARG A N 1
ATOM 1371 C CA . ARG A 1 178 ? 22.525 34.218 -21.613 1.00 92.50 178 ARG A CA 1
ATOM 1372 C C . ARG A 1 178 ? 22.049 33.945 -23.033 1.00 92.50 178 ARG A C 1
ATOM 1374 O O . ARG A 1 178 ? 20.981 33.368 -23.253 1.00 92.50 178 ARG A O 1
ATOM 1381 N N . GLU A 1 179 ? 22.870 34.355 -23.991 1.00 92.81 179 GLU A N 1
ATOM 1382 C CA . GLU A 1 179 ? 22.619 34.067 -25.397 1.00 92.81 179 GLU A CA 1
ATOM 1383 C C . GLU A 1 179 ? 22.730 32.560 -25.648 1.00 92.81 179 GLU A C 1
ATOM 1385 O O . GLU A 1 179 ? 23.613 31.877 -25.125 1.00 92.81 179 GLU A O 1
ATOM 1390 N N . LEU A 1 180 ? 21.845 32.030 -26.488 1.00 89.62 180 LEU A N 1
ATOM 1391 C CA . LEU A 1 180 ? 21.786 30.594 -26.755 1.00 89.62 180 LEU A CA 1
ATOM 1392 C C . LEU A 1 180 ? 23.101 30.023 -27.306 1.00 89.62 180 LEU A C 1
ATOM 1394 O O . LEU A 1 180 ? 23.477 28.894 -26.979 1.00 89.62 180 LEU A O 1
ATOM 1398 N N . GLU A 1 181 ? 23.786 30.802 -28.146 1.00 93.25 181 GLU A N 1
ATOM 1399 C CA . GLU A 1 181 ? 25.097 30.446 -28.685 1.00 93.25 181 GLU A CA 1
ATOM 1400 C C . GLU A 1 181 ? 26.123 30.284 -27.556 1.00 93.25 181 GLU A C 1
ATOM 1402 O O . GLU A 1 181 ? 26.780 29.249 -27.493 1.00 93.25 181 GLU A O 1
ATOM 1407 N N . GLU A 1 182 ? 26.180 31.224 -26.608 1.00 92.69 182 GLU A N 1
ATOM 1408 C CA . GLU A 1 182 ? 27.059 31.143 -25.432 1.00 92.69 182 GLU A CA 1
ATOM 1409 C C . GLU A 1 182 ? 26.797 29.857 -24.636 1.00 92.69 182 GLU A C 1
ATOM 1411 O O . GLU A 1 182 ? 27.726 29.106 -24.353 1.00 92.69 182 GLU A O 1
ATOM 1416 N N . THR A 1 183 ? 25.533 29.533 -24.343 1.00 92.19 183 THR A N 1
ATOM 1417 C CA . THR A 1 183 ? 25.174 28.314 -23.599 1.00 92.19 183 THR A CA 1
ATOM 1418 C C . THR A 1 183 ? 25.617 27.033 -24.304 1.00 92.19 183 THR A C 1
ATOM 1420 O O . THR A 1 183 ? 26.117 26.107 -23.656 1.00 92.19 183 THR A O 1
ATOM 1423 N N . LEU A 1 184 ? 25.415 26.937 -25.621 1.00 92.62 184 LEU A N 1
ATOM 1424 C CA . LEU A 1 184 ? 25.774 25.746 -26.395 1.00 92.62 184 LEU A CA 1
ATOM 1425 C C . LEU A 1 184 ? 27.292 25.566 -26.491 1.00 92.62 184 LEU A C 1
ATOM 1427 O O . LEU A 1 184 ? 27.770 24.439 -26.331 1.00 92.62 184 LEU A O 1
ATOM 1431 N N . LEU A 1 185 ? 28.030 26.656 -26.712 1.00 94.06 185 LEU A N 1
ATOM 1432 C CA . LEU A 1 185 ? 29.489 26.637 -26.804 1.00 94.06 185 LEU A CA 1
ATOM 1433 C C . LEU A 1 185 ? 30.132 26.357 -25.440 1.00 94.06 185 LEU A C 1
ATOM 1435 O O . LEU A 1 185 ? 30.902 25.410 -25.328 1.00 94.06 185 LEU A O 1
ATOM 1439 N N . ASP A 1 186 ? 29.716 27.041 -24.371 1.00 92.94 186 ASP A N 1
ATOM 1440 C CA . ASP A 1 186 ? 30.223 26.787 -23.011 1.00 92.94 186 ASP A CA 1
ATOM 1441 C C . ASP A 1 186 ? 29.985 25.336 -22.565 1.00 92.94 186 ASP A C 1
ATOM 1443 O O . ASP A 1 186 ? 30.804 24.731 -21.867 1.00 92.94 186 ASP A O 1
ATOM 1447 N N . SER A 1 187 ? 28.849 24.755 -22.966 1.00 91.12 187 SER A N 1
ATOM 1448 C CA . SER A 1 187 ? 28.555 23.343 -22.712 1.00 91.12 187 SER A CA 1
ATOM 1449 C C . SER A 1 187 ? 29.530 22.428 -23.444 1.00 91.12 187 SER A C 1
ATOM 1451 O O . SER A 1 187 ? 30.074 21.508 -22.837 1.00 91.12 187 SER A O 1
ATOM 1453 N N . ALA A 1 188 ? 29.744 22.666 -24.739 1.00 90.31 188 ALA A N 1
ATOM 1454 C CA . ALA A 1 188 ? 30.641 21.865 -25.561 1.00 90.31 188 ALA A CA 1
ATOM 1455 C C . ALA A 1 188 ? 32.102 21.991 -25.096 1.00 90.31 188 ALA A C 1
ATOM 1457 O O . ALA A 1 188 ? 32.757 20.964 -24.922 1.00 90.31 188 ALA A O 1
ATOM 1458 N N . ASP A 1 189 ? 32.568 23.201 -24.782 1.00 91.62 189 ASP A N 1
ATOM 1459 C CA . ASP A 1 189 ? 33.894 23.468 -24.212 1.00 91.62 189 ASP A CA 1
ATOM 1460 C C . ASP A 1 189 ? 34.087 22.755 -22.875 1.00 91.62 189 ASP A C 1
ATOM 1462 O O . ASP A 1 189 ? 35.112 22.110 -22.638 1.00 91.62 189 ASP A O 1
ATOM 1466 N N . CYS A 1 190 ? 33.082 22.819 -21.996 1.00 87.75 190 CYS A N 1
ATOM 1467 C CA . CYS A 1 190 ? 33.101 22.075 -20.745 1.00 87.75 190 CYS A CA 1
ATOM 1468 C C . CYS A 1 190 ? 33.220 20.570 -21.011 1.00 87.75 190 CYS A C 1
ATOM 1470 O O . CYS A 1 190 ? 34.064 19.906 -20.414 1.00 87.75 190 CYS A O 1
ATOM 1472 N N . TYR A 1 191 ? 32.430 20.020 -21.933 1.00 88.31 191 TYR A N 1
ATOM 1473 C CA . TYR A 1 191 ? 32.489 18.596 -22.250 1.00 88.31 191 TYR A CA 1
ATOM 1474 C C . TYR A 1 191 ? 33.823 18.193 -22.899 1.00 88.31 191 TYR A C 1
ATOM 1476 O O . TYR A 1 191 ? 34.299 17.083 -22.663 1.00 88.31 191 TYR A O 1
ATOM 1484 N N . GLU A 1 192 ? 34.447 19.052 -23.703 1.00 85.25 192 GLU A N 1
ATOM 1485 C CA . GLU A 1 192 ? 35.769 18.802 -24.285 1.00 85.25 192 GLU A CA 1
ATOM 1486 C C . GLU A 1 192 ? 36.864 18.812 -23.214 1.00 85.25 192 GLU A C 1
ATOM 1488 O O . GLU A 1 192 ? 37.663 17.874 -23.132 1.00 85.25 192 GLU A O 1
ATOM 1493 N N . LYS A 1 193 ? 36.851 19.829 -22.344 1.00 86.88 193 LYS A N 1
ATOM 1494 C CA . LYS A 1 193 ? 37.807 20.000 -21.245 1.00 86.88 193 LYS A CA 1
ATOM 1495 C C . LYS A 1 193 ? 37.729 18.873 -20.218 1.00 86.88 193 LYS A C 1
ATOM 1497 O O . LYS A 1 193 ? 38.763 18.382 -19.775 1.00 86.88 193 LYS A O 1
ATOM 1502 N N . GLU A 1 194 ? 36.520 18.437 -19.877 1.00 80.31 194 GLU A N 1
ATOM 1503 C CA . GLU A 1 194 ? 36.279 17.310 -18.967 1.00 80.31 194 GLU A CA 1
ATOM 1504 C C . GLU A 1 194 ? 36.526 15.943 -19.640 1.00 80.31 194 GLU A C 1
ATOM 1506 O O . GLU A 1 194 ? 36.287 14.894 -19.043 1.00 80.31 194 GLU A O 1
ATOM 1511 N N . GLY A 1 195 ? 36.978 15.923 -20.901 1.00 79.81 195 GLY A N 1
ATOM 1512 C CA . GLY A 1 195 ? 37.239 14.695 -21.652 1.00 79.81 195 GLY A CA 1
ATOM 1513 C C . GLY A 1 195 ? 35.976 13.903 -22.003 1.00 79.81 195 GLY A C 1
ATOM 1514 O O . GLY A 1 195 ? 36.060 12.757 -22.419 1.00 79.81 195 GLY A O 1
ATOM 1515 N N . ILE A 1 196 ? 34.787 14.484 -21.861 1.00 81.56 196 ILE A N 1
ATOM 1516 C CA . ILE A 1 196 ? 33.503 13.840 -22.173 1.00 81.56 196 ILE A CA 1
ATOM 1517 C C . ILE A 1 196 ? 33.312 13.716 -23.693 1.00 81.56 196 ILE A C 1
ATOM 1519 O O . ILE A 1 196 ? 32.756 12.719 -24.170 1.00 81.56 196 ILE A O 1
ATOM 1523 N N . LEU A 1 197 ? 33.766 14.721 -24.456 1.00 75.06 197 LEU A N 1
ATOM 1524 C CA . LEU A 1 197 ? 33.763 14.681 -25.927 1.00 75.06 197 LEU A CA 1
ATOM 1525 C C . LEU A 1 197 ? 34.955 13.925 -26.495 1.00 75.06 197 LEU A C 1
ATOM 1527 O O . LEU A 1 197 ? 34.807 13.293 -27.544 1.00 75.06 197 LEU A O 1
ATOM 1531 N N . GLN A 1 198 ? 36.086 13.922 -25.780 1.00 68.25 198 GLN A N 1
ATOM 1532 C CA . GLN A 1 198 ? 37.206 13.057 -26.117 1.00 68.25 198 GLN A CA 1
ATOM 1533 C C . GLN A 1 198 ? 36.707 11.616 -26.151 1.00 68.25 198 GLN A C 1
ATOM 1535 O O . GLN A 1 198 ? 35.871 11.191 -25.345 1.00 68.25 198 GLN A O 1
ATOM 1540 N N . ASP A 1 199 ? 37.221 10.839 -27.093 1.00 48.38 199 ASP A N 1
ATOM 1541 C CA . ASP A 1 199 ? 37.111 9.395 -27.003 1.00 48.38 199 ASP A CA 1
ATOM 1542 C C . ASP A 1 199 ? 38.018 8.940 -25.860 1.00 48.38 199 ASP A C 1
ATOM 1544 O O . ASP A 1 199 ? 39.105 8.399 -26.051 1.00 48.38 199 ASP A O 1
ATOM 1548 N N . VAL A 1 200 ? 37.568 9.179 -24.624 1.00 35.12 200 VAL A N 1
ATOM 1549 C CA . VAL A 1 200 ? 38.040 8.420 -23.482 1.00 35.12 200 VAL A CA 1
ATOM 1550 C C . VAL A 1 200 ? 37.771 6.989 -23.879 1.00 35.12 200 VAL A C 1
ATOM 1552 O O . VAL A 1 200 ? 36.622 6.587 -24.093 1.00 35.12 200 VAL A O 1
ATOM 1555 N N . ALA A 1 201 ? 38.853 6.227 -23.973 1.00 32.88 201 ALA A N 1
ATOM 1556 C CA . ALA A 1 201 ? 38.820 4.788 -23.895 1.00 32.88 201 ALA A CA 1
ATOM 1557 C C . ALA A 1 201 ? 38.267 4.395 -22.513 1.00 32.88 201 ALA A C 1
ATOM 1559 O O . ALA A 1 201 ? 38.934 3.782 -21.687 1.00 32.88 201 ALA A O 1
ATOM 1560 N N . CYS A 1 202 ? 36.989 4.689 -22.264 1.00 28.52 202 CYS A N 1
ATOM 1561 C CA . CYS A 1 202 ? 36.146 3.706 -21.645 1.00 28.52 202 CYS A CA 1
ATOM 1562 C C . CYS A 1 202 ? 36.342 2.504 -22.551 1.00 28.52 202 CYS A C 1
ATOM 1564 O O . CYS A 1 202 ? 36.171 2.605 -23.767 1.00 28.52 202 CYS A O 1
ATOM 1566 N N . SER A 1 203 ? 36.821 1.405 -21.996 1.00 34.72 203 SER A N 1
ATOM 1567 C CA . SER A 1 203 ? 36.982 0.160 -22.720 1.00 34.72 203 SER A CA 1
ATOM 1568 C C . SER A 1 203 ? 35.598 -0.398 -23.092 1.00 34.72 203 SER A C 1
ATOM 1570 O O . SER A 1 203 ? 35.193 -1.476 -22.676 1.00 34.72 203 SER A O 1
ATOM 1572 N N . ALA A 1 204 ? 34.885 0.322 -23.960 1.00 34.25 204 ALA A N 1
ATOM 1573 C CA . ALA A 1 204 ? 33.876 -0.168 -24.872 1.00 34.25 204 ALA A CA 1
ATOM 1574 C C . ALA A 1 204 ? 34.528 -0.894 -26.062 1.00 34.25 204 ALA A C 1
ATOM 1576 O O . ALA A 1 204 ? 33.836 -1.245 -27.008 1.00 34.25 204 ALA A O 1
ATOM 1577 N N . ASN A 1 205 ? 35.810 -1.272 -25.951 1.00 32.53 205 ASN A N 1
ATOM 1578 C CA . ASN A 1 205 ? 36.434 -2.345 -26.737 1.00 32.53 205 ASN A CA 1
ATOM 1579 C C . ASN A 1 205 ? 35.675 -3.688 -26.657 1.00 32.53 205 ASN A C 1
ATOM 1581 O O . ASN A 1 205 ? 36.097 -4.661 -27.268 1.00 32.53 205 ASN A O 1
ATOM 1585 N N . ASN A 1 206 ? 34.563 -3.766 -25.919 1.00 37.59 206 ASN A N 1
ATOM 1586 C CA . ASN A 1 206 ? 33.718 -4.949 -25.823 1.00 37.59 206 ASN A CA 1
ATOM 1587 C C . ASN A 1 206 ? 32.240 -4.722 -26.195 1.00 37.59 206 ASN A C 1
ATOM 1589 O O . ASN A 1 206 ? 31.460 -5.664 -26.064 1.00 37.59 206 ASN A O 1
ATOM 1593 N N . VAL A 1 207 ? 31.815 -3.538 -26.668 1.00 39.22 207 VAL A N 1
ATOM 1594 C CA . VAL A 1 207 ? 30.453 -3.386 -27.225 1.00 39.22 207 VAL A CA 1
ATOM 1595 C C . VAL A 1 207 ? 30.503 -3.685 -28.717 1.00 39.22 207 VAL A C 1
ATOM 1597 O O . VAL A 1 207 ? 30.738 -2.812 -29.541 1.00 39.22 207 VAL A O 1
ATOM 1600 N N . GLN A 1 208 ? 30.297 -4.952 -29.061 1.00 44.00 208 GLN A N 1
ATOM 1601 C CA . GLN A 1 208 ? 30.430 -5.428 -30.439 1.00 44.00 208 GLN A CA 1
ATOM 1602 C C . GLN A 1 208 ? 29.222 -5.081 -31.326 1.00 44.00 208 GLN A C 1
ATOM 1604 O O . GLN A 1 208 ? 29.345 -5.114 -32.548 1.00 44.00 208 GLN A O 1
ATOM 1609 N N . LYS A 1 209 ? 28.044 -4.786 -30.742 1.00 45.72 209 LYS A N 1
ATOM 1610 C CA . LYS A 1 209 ? 26.800 -4.587 -31.504 1.00 45.72 209 LYS A CA 1
ATOM 1611 C C . LYS A 1 209 ? 25.656 -3.970 -30.698 1.00 45.72 209 LYS A C 1
ATOM 1613 O O . LYS A 1 209 ? 25.528 -4.240 -29.505 1.00 45.72 209 LYS A O 1
ATOM 1618 N N . VAL A 1 210 ? 24.784 -3.215 -31.371 1.00 41.00 210 VAL A N 1
ATOM 1619 C CA . VAL A 1 210 ? 23.568 -2.601 -30.805 1.00 41.00 210 VAL A CA 1
ATOM 1620 C C . VAL A 1 210 ? 22.348 -3.042 -31.615 1.00 41.00 210 VAL A C 1
ATOM 1622 O O . VAL A 1 210 ? 22.375 -3.004 -32.843 1.00 41.00 210 VAL A O 1
ATOM 1625 N N . VAL A 1 211 ? 21.271 -3.448 -30.935 1.00 46.06 211 VAL A N 1
ATOM 1626 C CA . VAL A 1 211 ? 20.005 -3.861 -31.564 1.00 46.06 211 VAL A CA 1
ATOM 1627 C C . VAL A 1 211 ? 18.851 -3.103 -30.907 1.00 46.06 211 VAL A C 1
ATOM 1629 O O . VAL A 1 211 ? 18.725 -3.103 -29.684 1.00 46.06 211 VAL A O 1
ATOM 1632 N N . VAL A 1 212 ? 18.020 -2.436 -31.715 1.00 39.47 212 VAL A N 1
ATOM 1633 C CA . VAL A 1 212 ? 16.922 -1.568 -31.255 1.00 39.47 212 VAL A CA 1
ATOM 1634 C C . VAL A 1 212 ? 15.573 -2.171 -31.645 1.00 39.47 212 VAL A C 1
ATOM 1636 O O . VAL A 1 212 ? 15.367 -2.543 -32.799 1.00 39.47 212 VAL A O 1
ATOM 1639 N N . VAL A 1 213 ? 14.643 -2.229 -30.688 1.00 46.44 213 VAL A N 1
ATOM 1640 C CA . VAL A 1 213 ? 13.268 -2.719 -30.882 1.00 46.44 213 VAL A CA 1
ATOM 1641 C C . VAL A 1 213 ? 12.303 -1.541 -30.947 1.00 46.44 213 VAL A C 1
ATOM 1643 O O . VAL A 1 213 ? 12.312 -0.677 -30.074 1.00 46.44 213 VAL A O 1
ATOM 1646 N N . SER A 1 214 ? 11.427 -1.536 -31.948 1.00 42.09 214 SER A N 1
ATOM 1647 C CA . SER A 1 214 ? 10.306 -0.601 -32.066 1.00 42.09 214 SER A CA 1
ATOM 1648 C C . SER A 1 214 ? 9.062 -1.385 -32.489 1.00 42.09 214 SER A C 1
ATOM 1650 O O . SER A 1 214 ? 9.142 -2.200 -33.407 1.00 42.09 214 SER A O 1
ATOM 1652 N N . SER A 1 215 ? 7.936 -1.182 -31.797 1.00 48.22 215 SER A N 1
ATOM 1653 C CA . SER A 1 215 ? 6.644 -1.803 -32.126 1.00 48.22 215 SER A CA 1
ATOM 1654 C C . SER A 1 215 ? 5.792 -0.839 -32.951 1.00 48.22 215 SER A C 1
ATOM 1656 O O . SER A 1 215 ? 5.679 0.334 -32.601 1.00 48.22 215 SER A O 1
ATOM 1658 N N . THR A 1 216 ? 5.179 -1.331 -34.030 1.00 41.53 216 THR A N 1
ATOM 1659 C CA . THR A 1 216 ? 4.285 -0.560 -34.915 1.00 41.53 216 THR A CA 1
ATOM 1660 C C . THR A 1 216 ? 2.812 -0.614 -34.505 1.00 41.53 216 THR A C 1
ATOM 1662 O O . THR A 1 216 ? 1.990 0.041 -35.138 1.00 41.53 216 THR A O 1
ATOM 1665 N N . SER A 1 217 ? 2.461 -1.369 -33.461 1.00 40.59 217 SER A N 1
ATOM 1666 C CA . SER A 1 217 ? 1.065 -1.661 -33.118 1.00 40.59 217 SER A CA 1
ATOM 1667 C C . SER A 1 217 ? 0.754 -1.254 -31.680 1.00 40.59 217 SER A C 1
ATOM 1669 O O . SER A 1 217 ? 0.747 -2.081 -30.773 1.00 40.59 217 SER A O 1
ATOM 1671 N N . ALA A 1 218 ? 0.471 0.030 -31.466 1.00 28.88 218 ALA A N 1
ATOM 1672 C CA . ALA A 1 218 ? -0.385 0.440 -30.361 1.00 28.88 218 ALA A CA 1
ATOM 1673 C C . ALA A 1 218 ? -1.824 0.331 -30.871 1.00 28.88 218 ALA A C 1
ATOM 1675 O O . ALA A 1 218 ? -2.338 1.279 -31.468 1.00 28.88 218 ALA A O 1
ATOM 1676 N N . VAL A 1 219 ? -2.464 -0.834 -30.707 1.00 35.22 219 VAL A N 1
ATOM 1677 C CA . VAL A 1 219 ? -3.922 -0.899 -30.868 1.00 35.22 219 VAL A CA 1
ATOM 1678 C C . VAL A 1 219 ? -4.471 0.090 -29.850 1.00 35.22 219 VAL A C 1
ATOM 1680 O O . VAL A 1 219 ? -4.326 -0.116 -28.647 1.00 35.22 219 VAL A O 1
ATOM 1683 N N . HIS A 1 220 ? -4.993 1.217 -30.332 1.00 31.17 220 HIS A N 1
ATOM 1684 C CA . HIS A 1 220 ? -5.689 2.170 -29.486 1.00 31.17 220 HIS A CA 1
ATOM 1685 C C . HIS A 1 220 ? -6.895 1.428 -28.921 1.00 31.17 220 HIS A C 1
ATOM 1687 O O . HIS A 1 220 ? -7.873 1.189 -29.631 1.00 31.17 220 HIS A O 1
ATOM 1693 N N . PHE A 1 221 ? -6.787 0.995 -27.665 1.00 34.69 221 PHE A N 1
ATOM 1694 C CA . PHE A 1 221 ? -7.931 0.516 -26.911 1.00 34.69 221 PHE A CA 1
ATOM 1695 C C . PHE A 1 221 ? -8.955 1.639 -26.922 1.00 34.69 221 PHE A C 1
ATOM 1697 O O . PHE A 1 221 ? -8.670 2.739 -26.455 1.00 34.69 221 PHE A O 1
ATOM 1704 N N . ASN A 1 222 ? -10.113 1.382 -27.524 1.00 39.81 222 ASN A N 1
ATOM 1705 C CA . ASN A 1 222 ? -11.201 2.338 -27.502 1.00 39.81 222 ASN A CA 1
ATOM 1706 C C . ASN A 1 222 ? -11.707 2.403 -26.052 1.00 39.81 222 ASN A C 1
ATOM 1708 O O . ASN A 1 222 ? -12.255 1.405 -25.576 1.00 39.81 222 ASN A O 1
ATOM 1712 N N . PRO A 1 223 ? -11.540 3.533 -25.342 1.00 40.75 223 PRO A N 1
ATOM 1713 C CA . PRO A 1 223 ? -11.959 3.651 -23.947 1.00 40.75 223 PRO A CA 1
ATOM 1714 C C . PRO A 1 223 ? -13.480 3.506 -23.763 1.00 40.75 223 PRO A C 1
ATOM 1716 O O . PRO A 1 223 ? -13.945 3.377 -22.637 1.00 40.75 223 PRO A O 1
ATOM 1719 N N . ASN A 1 224 ? -14.254 3.479 -24.856 1.00 41.88 224 ASN A N 1
ATOM 1720 C CA . ASN A 1 224 ? -15.711 3.345 -24.850 1.00 41.88 224 ASN A CA 1
ATOM 1721 C C . ASN A 1 224 ? -16.218 1.895 -24.999 1.00 41.88 224 ASN A C 1
ATOM 1723 O O . ASN A 1 224 ? -17.413 1.694 -25.222 1.00 41.88 224 ASN A O 1
ATOM 1727 N N . TRP A 1 225 ? -15.358 0.871 -24.947 1.00 42.28 225 TRP A N 1
ATOM 1728 C CA . TRP A 1 225 ? -15.835 -0.516 -24.993 1.00 42.28 225 TRP A CA 1
ATOM 1729 C C . TRP A 1 225 ? -16.528 -0.932 -23.683 1.00 42.28 225 TRP A C 1
ATOM 1731 O O . TRP A 1 225 ? -16.006 -0.660 -22.602 1.00 42.28 225 TRP A O 1
ATOM 1741 N N . PRO A 1 226 ? -17.687 -1.617 -23.754 1.00 44.38 226 PRO A N 1
ATOM 1742 C CA . PRO A 1 226 ? -18.350 -2.150 -22.568 1.00 44.38 226 PRO A CA 1
ATOM 1743 C C . PRO A 1 226 ? -17.475 -3.207 -21.875 1.00 44.38 226 PRO A C 1
ATOM 1745 O O . PRO A 1 226 ? -16.657 -3.873 -22.517 1.00 44.38 226 PRO A O 1
ATOM 1748 N N . GLN A 1 227 ? -17.656 -3.377 -20.559 1.00 42.22 227 GLN A N 1
ATOM 1749 C CA . GLN A 1 227 ? -16.989 -4.435 -19.788 1.00 42.22 227 GLN A CA 1
ATOM 1750 C C . GLN A 1 227 ? -17.208 -5.799 -20.472 1.00 42.22 227 GLN A C 1
ATOM 1752 O O . GLN A 1 227 ? -18.348 -6.219 -20.656 1.00 42.22 227 GLN A O 1
ATOM 1757 N N . GLY A 1 228 ? -16.117 -6.469 -20.862 1.00 49.00 228 GLY A N 1
ATOM 1758 C CA . GLY A 1 228 ? -16.138 -7.725 -21.631 1.00 49.00 228 GLY A CA 1
ATOM 1759 C C . GLY A 1 228 ? -15.759 -7.592 -23.114 1.00 49.00 228 GLY A C 1
ATOM 1760 O O . GLY A 1 228 ? -15.579 -8.608 -23.780 1.00 49.00 228 GLY A O 1
ATOM 1761 N N . GLY A 1 229 ? -15.573 -6.369 -23.623 1.00 54.41 229 GLY A N 1
ATOM 1762 C CA . GLY A 1 229 ? -15.228 -6.122 -25.024 1.00 54.41 229 GLY A CA 1
ATOM 1763 C C . GLY A 1 229 ? -16.425 -6.272 -25.978 1.00 54.41 229 GLY A C 1
ATOM 1764 O O . GLY A 1 229 ? -17.546 -6.561 -25.556 1.00 54.41 229 GLY A O 1
ATOM 1765 N N . PRO A 1 230 ? -16.232 -6.023 -27.283 1.00 59.28 230 PRO A N 1
ATOM 1766 C CA . PRO A 1 230 ? -17.315 -6.099 -28.255 1.00 59.28 230 PRO A CA 1
ATOM 1767 C C . PRO A 1 230 ? -17.717 -7.559 -28.536 1.00 59.28 230 PRO A C 1
ATOM 1769 O O . PRO A 1 230 ? -16.870 -8.397 -28.826 1.00 59.28 230 PRO A O 1
ATOM 1772 N N . ILE A 1 231 ? -19.023 -7.853 -28.522 1.00 65.75 231 ILE A N 1
ATOM 1773 C CA . ILE A 1 231 ? -19.586 -9.188 -28.844 1.00 65.75 231 ILE A CA 1
ATOM 1774 C C . ILE A 1 231 ? -19.418 -9.530 -30.342 1.00 65.75 231 ILE A C 1
ATOM 1776 O O . ILE A 1 231 ? -19.423 -10.702 -30.736 1.00 65.75 231 ILE A O 1
ATOM 1780 N N . VAL A 1 232 ? -19.241 -8.500 -31.176 1.00 71.00 232 VAL A N 1
ATOM 1781 C CA . VAL A 1 232 ? -18.981 -8.594 -32.616 1.00 71.00 232 VAL A CA 1
ATOM 1782 C C . VAL A 1 232 ? -17.676 -7.863 -32.933 1.00 71.00 232 VAL A C 1
ATOM 1784 O O . VAL A 1 232 ? -17.547 -6.681 -32.622 1.00 71.00 232 VAL A O 1
ATOM 1787 N N . MET A 1 233 ? -16.722 -8.529 -33.581 1.00 69.38 233 MET A N 1
ATOM 1788 C CA . MET A 1 233 ? -15.507 -7.895 -34.098 1.00 69.38 233 MET A CA 1
ATOM 1789 C C . MET A 1 233 ? -15.532 -7.781 -35.623 1.00 69.38 233 MET A C 1
ATOM 1791 O O . MET A 1 233 ? -16.002 -8.677 -36.325 1.00 69.38 233 MET A O 1
ATOM 1795 N N . ASN A 1 234 ? -14.965 -6.688 -36.137 1.00 71.38 234 ASN A N 1
ATOM 1796 C CA . ASN A 1 234 ? -14.714 -6.529 -37.567 1.00 71.38 234 ASN A CA 1
ATOM 1797 C C . ASN A 1 234 ? -13.607 -7.488 -38.023 1.00 71.38 234 ASN A C 1
ATOM 1799 O O . ASN A 1 234 ? -12.643 -7.739 -37.288 1.00 71.38 234 ASN A O 1
ATOM 1803 N N . ASN A 1 235 ? -13.712 -7.986 -39.257 1.00 75.88 235 ASN A N 1
ATOM 1804 C CA . ASN A 1 235 ? -12.659 -8.797 -39.855 1.00 75.88 235 ASN A CA 1
ATOM 1805 C C . ASN A 1 235 ? -11.483 -7.906 -40.288 1.00 75.88 235 ASN A C 1
ATOM 1807 O O . ASN A 1 235 ? -11.506 -7.313 -41.363 1.00 75.88 235 ASN A O 1
ATOM 1811 N N . MET A 1 236 ? -10.465 -7.783 -39.436 1.00 71.50 236 MET A N 1
ATOM 1812 C CA . MET A 1 236 ? -9.287 -6.949 -39.684 1.00 71.50 236 MET A CA 1
ATOM 1813 C C . MET A 1 236 ? -8.062 -7.816 -39.936 1.00 71.50 236 MET A C 1
ATOM 1815 O O . MET A 1 236 ? -7.921 -8.868 -39.323 1.00 71.50 236 MET A O 1
ATOM 1819 N N . LEU A 1 237 ? -7.163 -7.350 -40.803 1.00 69.25 237 LEU A N 1
ATOM 1820 C CA . LEU A 1 237 ? -5.863 -7.972 -41.057 1.00 69.25 237 LEU A CA 1
ATOM 1821 C C . LEU A 1 237 ? -4.801 -7.396 -40.121 1.00 69.25 237 LEU A C 1
ATOM 1823 O O . LEU A 1 237 ? -4.674 -6.178 -39.997 1.00 69.25 237 LEU A O 1
ATOM 1827 N N . PHE A 1 238 ? -4.007 -8.268 -39.509 1.00 69.00 238 PHE A N 1
ATOM 1828 C CA . PHE A 1 238 ? -2.922 -7.889 -38.610 1.00 69.00 238 PHE A CA 1
ATOM 1829 C C . PHE A 1 238 ? -1.794 -8.925 -38.623 1.00 69.00 238 PHE A C 1
ATOM 1831 O O . PHE A 1 238 ? -1.926 -10.036 -39.142 1.00 69.00 238 PHE A O 1
ATOM 1838 N N . HIS A 1 239 ? -0.654 -8.528 -38.065 1.00 73.88 239 HIS A N 1
ATOM 1839 C CA . HIS A 1 239 ? 0.501 -9.394 -37.873 1.00 73.88 239 HIS A CA 1
ATOM 1840 C C . HIS A 1 239 ? 0.619 -9.762 -36.396 1.00 73.88 239 HIS A C 1
ATOM 1842 O O . HIS A 1 239 ? 0.542 -8.880 -35.540 1.00 73.88 239 HIS A O 1
ATOM 1848 N N . ILE A 1 240 ? 0.811 -11.050 -36.111 1.00 74.06 240 ILE A N 1
ATOM 1849 C CA . ILE A 1 240 ? 1.084 -11.561 -34.762 1.00 74.06 240 ILE A CA 1
ATOM 1850 C C . ILE A 1 240 ? 2.489 -12.152 -34.756 1.00 74.06 240 ILE A C 1
ATOM 1852 O O . ILE A 1 240 ? 2.913 -12.772 -35.730 1.00 74.06 240 ILE A O 1
ATOM 1856 N N . VAL A 1 241 ? 3.205 -11.951 -33.655 1.00 79.44 241 VAL A N 1
ATOM 1857 C CA . VAL A 1 241 ? 4.487 -12.594 -33.385 1.00 79.44 241 VAL A CA 1
ATOM 1858 C C . VAL A 1 241 ? 4.570 -12.955 -31.909 1.00 79.44 241 VAL A C 1
ATOM 1860 O O . VAL A 1 241 ? 4.125 -12.187 -31.054 1.00 79.44 241 VAL A O 1
ATOM 1863 N N . ASP A 1 242 ? 5.147 -14.112 -31.604 1.00 82.19 242 ASP A N 1
ATOM 1864 C CA . ASP A 1 242 ? 5.431 -14.508 -30.233 1.00 82.19 242 ASP A CA 1
ATOM 1865 C C . ASP A 1 242 ? 6.522 -13.615 -29.628 1.00 82.19 242 ASP A C 1
ATOM 1867 O O . ASP A 1 242 ? 7.560 -13.370 -30.246 1.00 82.19 242 ASP A O 1
ATOM 1871 N N . VAL A 1 243 ? 6.345 -13.154 -28.388 1.00 76.25 243 VAL A N 1
ATOM 1872 C CA . VAL A 1 243 ? 7.366 -12.338 -27.708 1.00 76.25 243 VAL A CA 1
ATOM 1873 C C . VAL A 1 243 ? 8.705 -13.077 -27.563 1.00 76.25 243 VAL A C 1
ATOM 1875 O O . VAL A 1 243 ? 9.766 -12.449 -27.590 1.00 76.25 243 VAL A O 1
ATOM 1878 N N . ARG A 1 244 ? 8.677 -14.412 -27.467 1.00 81.44 244 ARG A N 1
ATOM 1879 C CA . ARG A 1 244 ? 9.877 -15.257 -27.443 1.00 81.44 244 ARG A CA 1
ATOM 1880 C C . ARG A 1 244 ? 10.567 -15.262 -28.801 1.00 81.44 244 ARG A C 1
ATOM 1882 O O . ARG A 1 244 ? 11.786 -15.137 -28.847 1.00 81.44 244 ARG A O 1
ATOM 1889 N N . ASP A 1 245 ? 9.804 -15.298 -29.892 1.00 83.44 245 ASP A N 1
ATOM 1890 C CA . ASP A 1 245 ? 10.350 -15.191 -31.249 1.00 83.44 245 ASP A CA 1
ATOM 1891 C C . ASP A 1 245 ? 10.949 -13.806 -31.506 1.00 83.44 245 ASP A C 1
ATOM 1893 O O . ASP A 1 245 ? 11.948 -13.701 -32.214 1.00 83.44 245 ASP A O 1
ATOM 1897 N N . VAL A 1 246 ? 10.397 -12.745 -30.902 1.00 79.00 246 VAL A N 1
ATOM 1898 C CA . VAL A 1 246 ? 11.009 -11.406 -30.925 1.00 79.00 246 VAL A CA 1
ATOM 1899 C C . VAL A 1 246 ? 12.344 -11.411 -30.180 1.00 79.00 246 VAL A C 1
ATOM 1901 O O . VAL A 1 246 ? 13.327 -10.887 -30.698 1.00 79.00 246 VAL A O 1
ATOM 1904 N N . ALA A 1 247 ? 12.424 -12.024 -28.997 1.00 77.00 247 ALA A N 1
ATOM 1905 C CA . ALA A 1 247 ? 13.685 -12.149 -28.264 1.00 77.00 247 ALA A CA 1
ATOM 1906 C C . ALA A 1 247 ? 14.727 -12.979 -29.040 1.00 77.00 247 ALA A C 1
ATOM 1908 O O . ALA A 1 247 ? 15.897 -12.599 -29.105 1.00 77.00 247 ALA A O 1
ATOM 1909 N N . GLU A 1 248 ? 14.306 -14.070 -29.682 1.00 81.50 248 GLU A N 1
ATOM 1910 C CA . GLU A 1 248 ? 15.159 -14.893 -30.545 1.00 81.50 248 GLU A CA 1
ATOM 1911 C C . GLU A 1 248 ? 15.610 -14.140 -31.798 1.00 81.50 248 GLU A C 1
ATOM 1913 O O . GLU A 1 248 ? 16.781 -14.206 -32.155 1.00 81.50 248 GLU A O 1
ATOM 1918 N N . ALA A 1 249 ? 14.726 -13.365 -32.431 1.00 80.62 249 ALA A N 1
ATOM 1919 C CA . ALA A 1 249 ? 15.071 -12.497 -33.553 1.00 80.62 249 ALA A CA 1
ATOM 1920 C C . ALA A 1 249 ? 16.163 -11.495 -33.166 1.00 80.62 249 ALA A C 1
ATOM 1922 O O . ALA A 1 249 ? 17.120 -11.298 -33.914 1.00 80.62 249 ALA A O 1
ATOM 1923 N N . LEU A 1 250 ? 16.043 -10.886 -31.982 1.00 75.31 250 LEU A N 1
ATOM 1924 C CA . LEU A 1 250 ? 17.043 -9.956 -31.462 1.00 75.31 250 LEU A CA 1
ATOM 1925 C C . LEU A 1 250 ? 18.374 -10.645 -31.199 1.00 75.31 250 LEU A C 1
ATOM 1927 O O . LEU A 1 250 ? 19.412 -10.065 -31.500 1.00 75.31 250 LEU A O 1
ATOM 1931 N N . LEU A 1 251 ? 18.351 -11.876 -30.688 1.00 78.81 251 LEU A N 1
ATOM 1932 C CA . LEU A 1 251 ? 19.562 -12.652 -30.467 1.00 78.81 251 LEU A CA 1
ATOM 1933 C C . LEU A 1 251 ? 20.218 -13.077 -31.787 1.00 78.81 251 LEU A C 1
ATOM 1935 O O . LEU A 1 251 ? 21.415 -12.880 -31.940 1.00 78.81 251 LEU A O 1
ATOM 1939 N N . VAL A 1 252 ? 19.455 -13.563 -32.770 1.00 81.31 252 VAL A N 1
ATOM 1940 C CA . VAL A 1 252 ? 19.963 -13.933 -34.106 1.00 81.31 252 VAL A CA 1
ATOM 1941 C C . VAL A 1 252 ? 20.579 -12.723 -34.807 1.00 81.31 252 VAL A C 1
ATOM 1943 O O . VAL A 1 252 ? 21.693 -12.798 -35.332 1.00 81.31 252 VAL A O 1
ATOM 1946 N N . VAL A 1 253 ? 19.889 -11.579 -34.766 1.00 77.31 253 VAL A N 1
ATOM 1947 C CA . VAL A 1 253 ? 20.420 -10.312 -35.278 1.00 77.31 253 VAL A CA 1
ATOM 1948 C C . VAL A 1 253 ? 21.604 -9.846 -34.446 1.00 77.31 253 VAL A C 1
ATOM 1950 O O . VAL A 1 253 ? 22.479 -9.206 -34.993 1.00 77.31 253 VAL A O 1
ATOM 1953 N N . TYR A 1 254 ? 21.710 -10.151 -33.157 1.00 72.69 254 TYR A N 1
ATOM 1954 C CA . TYR A 1 254 ? 22.896 -9.807 -32.374 1.00 72.69 254 TYR A CA 1
ATOM 1955 C C . TYR A 1 254 ? 24.097 -10.708 -32.732 1.00 72.69 254 TYR A C 1
ATOM 1957 O O . TYR A 1 254 ? 25.187 -10.214 -33.011 1.00 72.69 254 TYR A O 1
ATOM 1965 N N . GLU A 1 255 ? 23.904 -12.020 -32.825 1.00 76.12 255 GLU A N 1
ATOM 1966 C CA . GLU A 1 255 ? 24.972 -13.009 -33.023 1.00 76.12 255 GLU A CA 1
ATOM 1967 C C . GLU A 1 255 ? 25.509 -13.068 -34.461 1.00 76.12 255 GLU A C 1
ATOM 1969 O O . GLU A 1 255 ? 26.672 -13.411 -34.669 1.00 76.12 255 GLU A O 1
ATOM 1974 N N . THR A 1 256 ? 24.708 -12.700 -35.464 1.00 78.94 256 THR A N 1
ATOM 1975 C CA . THR A 1 256 ? 25.137 -12.764 -36.871 1.00 78.94 256 THR A CA 1
ATOM 1976 C C . THR A 1 256 ? 26.040 -11.581 -37.221 1.00 78.94 256 THR A C 1
ATOM 1978 O O . THR A 1 256 ? 25.539 -10.491 -37.469 1.00 78.94 256 THR A O 1
ATOM 1981 N N . ALA A 1 257 ? 27.361 -11.755 -37.276 1.00 70.31 257 ALA A N 1
ATOM 1982 C CA . ALA A 1 257 ? 28.322 -10.658 -37.490 1.00 70.31 257 ALA A CA 1
ATOM 1983 C C . ALA A 1 257 ? 27.968 -9.706 -38.659 1.00 70.31 257 ALA A C 1
ATOM 1985 O O . ALA A 1 257 ? 28.081 -8.492 -38.514 1.00 70.31 257 ALA A O 1
ATOM 1986 N N . GLU A 1 258 ? 27.450 -10.240 -39.768 1.00 72.94 258 GLU A N 1
ATOM 1987 C CA . GLU A 1 258 ? 27.123 -9.494 -40.996 1.00 72.94 258 GLU A CA 1
ATOM 1988 C C . GLU A 1 258 ? 25.746 -8.802 -40.980 1.00 72.94 258 GLU A C 1
ATOM 1990 O O . GLU A 1 258 ? 25.396 -8.059 -41.900 1.00 72.94 258 GLU A O 1
ATOM 1995 N N . SER A 1 259 ? 24.918 -9.026 -39.955 1.00 72.19 259 SER A N 1
ATOM 1996 C CA . SER A 1 259 ? 23.558 -8.488 -39.941 1.00 72.19 259 SER A CA 1
ATOM 1997 C C . SER A 1 259 ? 23.549 -6.975 -39.677 1.00 72.19 259 SER A C 1
ATOM 1999 O O . SER A 1 259 ? 23.948 -6.525 -38.600 1.00 72.19 259 SER A O 1
ATOM 2001 N N . SER A 1 260 ? 22.996 -6.193 -40.608 1.00 66.50 260 SER A N 1
ATOM 2002 C CA . SER A 1 260 ? 22.847 -4.734 -40.481 1.00 66.50 260 SER A CA 1
ATOM 2003 C C . SER A 1 260 ? 21.493 -4.220 -41.003 1.00 66.50 260 SER A C 1
ATOM 2005 O O . SER A 1 260 ? 20.780 -4.911 -41.742 1.00 66.50 260 SER A O 1
ATOM 2007 N N . GLY A 1 261 ? 21.104 -3.005 -40.605 1.00 66.31 261 GLY A N 1
ATOM 2008 C CA . GLY A 1 261 ? 19.870 -2.335 -41.042 1.00 66.31 261 GLY A CA 1
ATOM 2009 C C . GLY A 1 261 ? 18.587 -2.817 -40.348 1.00 66.31 261 GLY A C 1
ATOM 2010 O O . GLY A 1 261 ? 18.624 -3.477 -39.314 1.00 66.31 261 GLY A O 1
ATOM 2011 N N . ARG A 1 262 ? 17.421 -2.472 -40.914 1.00 68.44 262 ARG A N 1
ATOM 2012 C CA . ARG A 1 262 ? 16.106 -2.821 -40.342 1.00 68.44 262 ARG A CA 1
ATOM 2013 C C . ARG A 1 262 ? 15.738 -4.281 -40.638 1.00 68.44 262 ARG A C 1
ATOM 2015 O O . ARG A 1 262 ? 15.926 -4.753 -41.763 1.00 68.44 262 ARG A O 1
ATOM 2022 N N . TYR A 1 263 ? 15.193 -4.958 -39.629 1.00 75.00 263 TYR A N 1
ATOM 2023 C CA . TYR A 1 263 ? 14.595 -6.292 -39.709 1.00 75.00 263 TYR A CA 1
ATOM 2024 C C . TYR A 1 263 ? 13.130 -6.197 -39.295 1.00 75.00 263 TYR A C 1
ATOM 2026 O O . TYR A 1 263 ? 12.791 -5.449 -38.380 1.00 75.00 263 TYR A O 1
ATOM 2034 N N . ILE A 1 264 ? 12.267 -6.932 -39.989 1.00 78.94 264 ILE A N 1
ATOM 2035 C CA . ILE A 1 264 ? 10.841 -7.015 -39.679 1.00 78.94 264 ILE A CA 1
ATOM 2036 C C . ILE A 1 264 ? 10.601 -8.358 -38.995 1.00 78.94 264 ILE A C 1
ATOM 2038 O O . ILE A 1 264 ? 11.030 -9.391 -39.505 1.00 78.94 264 ILE A O 1
ATOM 2042 N N . CYS A 1 265 ? 9.933 -8.315 -37.843 1.00 77.19 265 CYS A N 1
ATOM 2043 C CA . CYS A 1 265 ? 9.573 -9.476 -37.037 1.00 77.19 265 CYS A CA 1
ATOM 2044 C C . CYS A 1 265 ? 8.049 -9.656 -37.078 1.00 77.19 265 CYS A C 1
ATOM 2046 O O . CYS A 1 265 ? 7.326 -9.241 -36.179 1.00 77.19 265 CYS A O 1
ATOM 2048 N N . ALA A 1 266 ? 7.564 -10.182 -38.199 1.00 78.38 266 ALA A N 1
ATOM 2049 C CA . ALA A 1 266 ? 6.153 -10.417 -38.493 1.00 78.38 266 ALA A CA 1
ATOM 2050 C C . ALA A 1 266 ? 6.044 -11.750 -39.258 1.00 78.38 266 ALA A C 1
ATOM 2052 O O . ALA A 1 266 ? 6.094 -11.757 -40.495 1.00 78.38 266 ALA A O 1
ATOM 2053 N N . PRO A 1 267 ? 6.065 -12.892 -38.549 1.00 76.31 267 PRO A N 1
ATOM 2054 C CA . PRO A 1 267 ? 6.134 -14.208 -39.171 1.00 76.31 267 PRO A CA 1
ATOM 2055 C C . PRO A 1 267 ? 4.825 -14.576 -39.859 1.00 76.31 267 PRO A C 1
ATOM 2057 O O . PRO A 1 267 ? 4.863 -15.092 -40.978 1.00 76.31 267 PRO A O 1
ATOM 2060 N N . ASP A 1 268 ? 3.710 -14.221 -39.221 1.00 70.56 268 ASP A N 1
ATOM 2061 C CA . ASP A 1 268 ? 2.368 -14.571 -39.643 1.00 70.56 268 ASP A CA 1
ATOM 2062 C C . ASP A 1 268 ? 1.540 -13.319 -39.930 1.00 70.56 268 ASP A C 1
ATOM 2064 O O . ASP A 1 268 ? 1.630 -12.283 -39.259 1.00 70.56 268 ASP A O 1
ATOM 2068 N N . ARG A 1 269 ? 0.717 -13.426 -40.970 1.00 75.38 269 ARG A N 1
ATOM 2069 C CA . ARG A 1 269 ? -0.350 -12.485 -41.298 1.00 75.38 269 ARG A CA 1
ATOM 2070 C C . ARG A 1 269 ? -1.650 -13.242 -41.106 1.00 75.38 269 ARG A C 1
ATOM 2072 O O . ARG A 1 269 ? -1.845 -14.272 -41.741 1.00 75.38 269 ARG A O 1
ATOM 2079 N N . THR A 1 270 ? -2.520 -12.738 -40.248 1.00 76.19 270 THR A N 1
ATOM 2080 C CA . THR A 1 270 ? -3.822 -13.353 -39.995 1.00 76.19 270 THR A CA 1
ATOM 2081 C C . THR A 1 270 ? -4.910 -12.292 -40.010 1.00 76.19 270 THR A C 1
ATOM 2083 O O . THR A 1 270 ? -4.630 -11.089 -40.025 1.00 76.19 270 THR A O 1
ATOM 2086 N N . ASN A 1 271 ? -6.157 -12.736 -40.059 1.00 81.00 271 ASN A N 1
ATOM 2087 C CA . ASN A 1 271 ? -7.313 -11.877 -39.881 1.00 81.00 271 ASN A CA 1
ATOM 2088 C C . ASN A 1 271 ? -8.137 -12.342 -38.673 1.00 81.00 271 ASN A C 1
ATOM 2090 O O . ASN A 1 271 ? -7.934 -13.441 -38.152 1.00 81.00 271 ASN A O 1
ATOM 2094 N N . THR A 1 272 ? -9.065 -11.503 -38.210 1.00 80.44 272 THR A N 1
ATOM 2095 C CA . THR A 1 272 ? -9.913 -11.815 -37.049 1.00 80.44 272 THR A CA 1
ATOM 2096 C C . THR A 1 272 ? -10.650 -13.148 -37.221 1.00 80.44 272 THR A C 1
ATOM 2098 O O . THR A 1 272 ? -10.738 -13.930 -36.276 1.00 80.44 272 THR A O 1
ATOM 2101 N N . LYS A 1 273 ? -11.158 -13.437 -38.426 1.00 82.88 273 LYS A N 1
ATOM 2102 C CA . LYS A 1 273 ? -11.919 -14.659 -38.716 1.00 82.88 273 LYS A CA 1
ATOM 2103 C C . LYS A 1 273 ? -11.063 -15.921 -38.594 1.00 82.88 273 LYS A C 1
ATOM 2105 O O . LYS A 1 273 ? -11.471 -16.871 -37.928 1.00 82.88 273 LYS A O 1
ATOM 2110 N N . ASP A 1 274 ? -9.877 -15.921 -39.189 1.00 83.62 274 ASP A N 1
ATOM 2111 C CA . ASP A 1 274 ? -8.948 -17.050 -39.161 1.00 83.62 274 ASP A CA 1
ATOM 2112 C C . ASP A 1 274 ? -8.376 -17.261 -37.759 1.00 83.62 274 ASP A C 1
ATOM 2114 O O . ASP A 1 274 ? -8.302 -18.399 -37.295 1.00 83.62 274 ASP A O 1
ATOM 2118 N N . LEU A 1 275 ? -8.078 -16.177 -37.034 1.00 84.56 275 LEU A N 1
ATOM 2119 C CA . LEU A 1 275 ? -7.684 -16.243 -35.628 1.00 84.56 275 LEU A CA 1
ATOM 2120 C C . LEU A 1 275 ? -8.763 -16.931 -34.775 1.00 84.56 275 LEU A C 1
ATOM 2122 O O . LEU A 1 275 ? -8.462 -17.865 -34.035 1.00 84.56 275 LEU A O 1
ATOM 2126 N N . LEU A 1 276 ? -10.028 -16.515 -34.908 1.00 84.50 276 LEU A N 1
ATOM 2127 C CA . LEU A 1 276 ? -11.144 -17.123 -34.178 1.00 84.50 276 LEU A CA 1
ATOM 2128 C C . LEU A 1 276 ? -11.353 -18.593 -34.554 1.00 84.50 276 LEU A C 1
ATOM 2130 O O . LEU A 1 276 ? -11.707 -19.388 -33.688 1.00 84.50 276 LEU A O 1
ATOM 2134 N N . ASN A 1 277 ? -11.126 -18.974 -35.812 1.00 85.75 277 ASN A N 1
ATOM 2135 C CA . ASN A 1 277 ? -11.212 -20.370 -36.242 1.00 85.75 277 ASN A CA 1
ATOM 2136 C C . ASN A 1 277 ? -10.120 -21.235 -35.602 1.00 85.75 277 ASN A C 1
ATOM 2138 O O . ASN A 1 277 ? -10.415 -22.340 -35.148 1.00 85.75 277 ASN A O 1
ATOM 2142 N N . VAL A 1 278 ? -8.879 -20.736 -35.535 1.00 84.38 278 VAL A N 1
ATOM 2143 C CA . VAL A 1 278 ? -7.778 -21.432 -34.850 1.00 84.38 278 VAL A CA 1
ATOM 2144 C C . VAL A 1 278 ? -8.107 -21.599 -33.370 1.00 84.38 278 VAL A C 1
ATOM 2146 O O . VAL A 1 278 ? -8.038 -22.717 -32.871 1.00 84.38 278 VAL A O 1
ATOM 2149 N N . LEU A 1 279 ? -8.552 -20.532 -32.701 1.00 84.75 279 LEU A N 1
ATOM 2150 C CA . LEU A 1 279 ? -8.924 -20.568 -31.286 1.00 84.75 279 LEU A CA 1
ATOM 2151 C C . LEU A 1 279 ? -10.080 -21.543 -31.015 1.00 84.75 279 LEU A C 1
ATOM 2153 O O . LEU A 1 279 ? -9.960 -22.397 -30.148 1.00 84.75 279 LEU A O 1
ATOM 2157 N N . LYS A 1 280 ? -11.160 -21.495 -31.807 1.00 86.56 280 LYS A N 1
ATOM 2158 C CA . LYS A 1 280 ? -12.294 -22.434 -31.693 1.00 86.56 280 LYS A CA 1
ATOM 2159 C C . LYS A 1 280 ? -11.887 -23.886 -31.906 1.00 86.56 280 LYS A C 1
ATOM 2161 O O . LYS A 1 280 ? -12.477 -24.778 -31.309 1.00 86.56 280 LYS A O 1
ATOM 2166 N N . LYS A 1 281 ? -10.912 -24.131 -32.783 1.00 85.12 281 LYS A N 1
ATOM 2167 C CA . LYS A 1 281 ? -10.397 -25.474 -33.047 1.00 85.12 281 LYS A CA 1
ATOM 2168 C C . LYS A 1 281 ? -9.533 -25.982 -31.894 1.00 85.12 281 LYS A C 1
ATOM 2170 O O . LYS A 1 281 ? -9.636 -27.156 -31.558 1.00 85.12 281 LYS A O 1
ATOM 2175 N N . THR A 1 282 ? -8.668 -25.138 -31.331 1.00 80.38 282 THR A N 1
ATOM 2176 C CA . THR A 1 282 ? -7.719 -25.548 -30.285 1.00 80.38 282 THR A CA 1
ATOM 2177 C C . THR A 1 282 ? -8.331 -25.526 -28.885 1.00 80.38 282 THR A C 1
ATOM 2179 O O . THR A 1 282 ? -7.992 -26.383 -28.080 1.00 80.38 282 THR A O 1
ATOM 2182 N N . HIS A 1 283 ? -9.263 -24.610 -28.607 1.00 82.62 283 HIS A N 1
ATOM 2183 C CA . HIS A 1 283 ? -9.882 -24.417 -27.291 1.00 82.62 283 HIS A CA 1
ATOM 2184 C C . HIS A 1 283 ? -11.411 -24.227 -27.416 1.00 82.62 283 HIS A C 1
ATOM 2186 O O . HIS A 1 283 ? -11.957 -23.178 -27.077 1.00 82.62 283 HIS A O 1
ATOM 2192 N N . PRO A 1 284 ? -12.155 -25.244 -27.889 1.00 82.25 284 PRO A N 1
ATOM 2193 C CA . PRO A 1 284 ? -13.582 -25.124 -28.222 1.00 82.25 284 PRO A CA 1
ATOM 2194 C C . PRO A 1 284 ? -14.489 -24.739 -27.044 1.00 82.25 284 PRO A C 1
ATOM 2196 O O . PRO A 1 284 ? -15.618 -24.304 -27.261 1.00 82.25 284 PRO A O 1
ATOM 2199 N N . ASN A 1 285 ? -14.008 -24.889 -25.809 1.00 77.12 285 ASN A N 1
ATOM 2200 C CA . ASN A 1 285 ? -14.783 -24.671 -24.591 1.00 77.12 285 ASN A CA 1
ATOM 2201 C C . ASN A 1 285 ? -14.967 -23.185 -24.232 1.00 77.12 285 ASN A C 1
ATOM 2203 O O . ASN A 1 285 ? -15.684 -22.884 -23.287 1.00 77.12 285 ASN A O 1
ATOM 2207 N N . TYR A 1 286 ? -14.361 -22.243 -24.958 1.00 76.19 286 TYR A N 1
ATOM 2208 C CA . TYR A 1 286 ? -14.499 -20.813 -24.669 1.00 76.19 286 TYR A CA 1
ATOM 2209 C C . TYR A 1 286 ? -15.629 -20.131 -25.446 1.00 76.19 286 TYR A C 1
ATOM 2211 O O . TYR A 1 286 ? -15.965 -20.486 -26.577 1.00 76.19 286 TYR A O 1
ATOM 2219 N N . ASN A 1 287 ? -16.179 -19.069 -24.850 1.00 77.44 287 ASN A N 1
ATOM 2220 C CA . ASN A 1 287 ? -17.124 -18.186 -25.524 1.00 77.44 287 ASN A CA 1
ATOM 2221 C C . ASN A 1 287 ? -16.369 -17.203 -26.424 1.00 77.44 287 ASN A C 1
ATOM 2223 O O . ASN A 1 287 ? -15.722 -16.272 -25.947 1.00 77.44 287 ASN A O 1
ATOM 2227 N N . TYR A 1 288 ? -16.476 -17.402 -27.734 1.00 80.50 288 TYR A N 1
ATOM 2228 C CA . TYR A 1 288 ? -15.840 -16.544 -28.729 1.00 80.50 288 TYR A CA 1
ATOM 2229 C C . TYR A 1 288 ? -16.794 -15.483 -29.265 1.00 80.50 288 TYR A C 1
ATOM 2231 O O . TYR A 1 288 ? -17.959 -15.762 -29.550 1.00 80.50 288 TYR A O 1
ATOM 2239 N N . VAL A 1 289 ? -16.262 -14.282 -29.486 1.00 76.94 289 VAL A N 1
ATOM 2240 C CA . VAL A 1 289 ? -16.963 -13.206 -30.194 1.00 76.94 289 VAL A CA 1
ATOM 2241 C C . VAL A 1 289 ? -17.342 -13.640 -31.612 1.00 76.94 289 VAL A C 1
ATOM 2243 O O . VAL A 1 289 ? -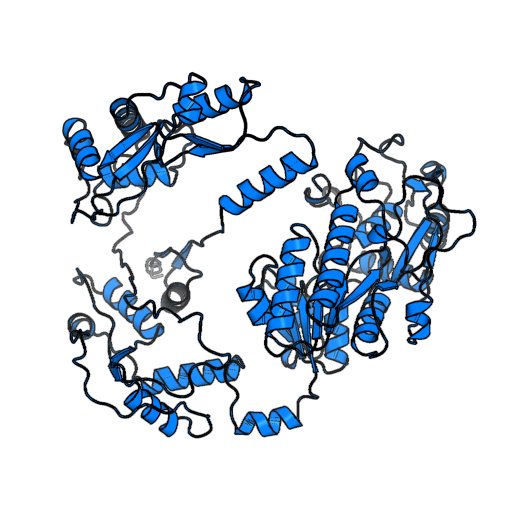16.699 -14.492 -32.238 1.00 76.94 289 VAL A O 1
ATOM 2246 N N . THR A 1 290 ? -18.402 -13.039 -32.139 1.00 79.19 290 THR A N 1
ATOM 2247 C CA . THR A 1 290 ? -18.791 -13.226 -33.539 1.00 79.19 290 THR A CA 1
ATOM 2248 C C . THR A 1 290 ? -17.961 -12.305 -34.431 1.00 79.19 290 THR A C 1
ATOM 2250 O O . THR A 1 290 ? -17.618 -11.190 -34.049 1.00 79.19 290 THR A O 1
ATOM 2253 N N . CYS A 1 291 ? -17.593 -12.773 -35.620 1.00 78.88 291 CYS A N 1
ATOM 2254 C CA . CYS A 1 291 ? -16.916 -11.939 -36.608 1.00 78.88 291 CYS A CA 1
ATOM 2255 C C . CYS A 1 291 ? -17.966 -11.444 -37.601 1.00 78.88 291 CYS A C 1
ATOM 2257 O O . CYS A 1 291 ? -18.665 -12.273 -38.190 1.00 78.88 291 CYS A O 1
ATOM 2259 N N . ALA A 1 292 ? -18.089 -10.128 -37.784 1.00 74.62 292 ALA A N 1
ATOM 2260 C CA . ALA A 1 292 ? -18.990 -9.570 -38.789 1.00 74.62 292 ALA A CA 1
ATOM 2261 C C . ALA A 1 292 ? -18.587 -10.071 -40.188 1.00 74.62 292 ALA A C 1
ATOM 2263 O O . ALA A 1 292 ? -17.402 -10.075 -40.535 1.00 74.62 292 ALA A O 1
ATOM 2264 N N . ASN A 1 293 ? -19.571 -10.511 -40.977 1.00 66.75 293 ASN A N 1
ATOM 2265 C CA . ASN A 1 293 ? -19.395 -10.810 -42.395 1.00 66.75 293 ASN A CA 1
ATOM 2266 C C . ASN A 1 293 ? -19.749 -9.546 -43.181 1.00 66.75 293 ASN A C 1
ATOM 2268 O O . ASN A 1 293 ? -20.920 -9.329 -43.461 1.00 66.75 293 ASN A O 1
ATOM 2272 N N . ASP A 1 294 ? -18.757 -8.724 -43.511 1.00 58.00 294 ASP A N 1
ATOM 2273 C CA . ASP A 1 294 ? -18.873 -7.759 -44.607 1.00 58.00 294 ASP A CA 1
ATOM 2274 C C . ASP A 1 294 ? -17.476 -7.370 -45.127 1.00 58.00 294 ASP A C 1
ATOM 2276 O O . ASP A 1 294 ? -16.476 -7.648 -44.454 1.00 58.00 294 ASP A O 1
ATOM 2280 N N . PRO A 1 295 ? -17.384 -6.892 -46.380 1.00 46.06 295 PRO A N 1
ATOM 2281 C CA . PRO A 1 295 ? -16.453 -7.377 -47.390 1.00 46.06 295 PRO A CA 1
ATOM 2282 C C . PRO A 1 295 ? -15.056 -6.783 -47.238 1.00 46.06 295 PRO A C 1
ATOM 2284 O O . PRO A 1 295 ? -14.869 -5.812 -46.512 1.00 46.06 295 PRO A O 1
ATOM 2287 N N . ASP A 1 296 ? -14.095 -7.369 -47.965 1.00 50.50 296 ASP A N 1
ATOM 2288 C CA . ASP A 1 296 ? -12.723 -6.897 -48.206 1.00 50.50 296 ASP A CA 1
ATOM 2289 C C . ASP A 1 296 ? -12.625 -5.364 -48.314 1.00 50.50 296 ASP A C 1
ATOM 2291 O O . ASP A 1 296 ? -12.580 -4.772 -49.398 1.00 50.50 296 ASP A O 1
ATOM 2295 N N . HIS A 1 297 ? -12.570 -4.680 -47.175 1.00 44.44 297 HIS A N 1
ATOM 2296 C CA . HIS A 1 297 ? -12.402 -3.243 -47.145 1.00 44.44 297 HIS A CA 1
ATOM 2297 C C . HIS A 1 297 ? -10.910 -2.996 -47.319 1.00 44.44 297 HIS A C 1
ATOM 2299 O O . HIS A 1 297 ? -10.182 -2.883 -46.338 1.00 44.44 297 HIS A O 1
ATOM 2305 N N . LYS A 1 298 ? -10.461 -3.026 -48.587 1.00 47.19 298 LYS A N 1
ATOM 2306 C CA . LYS A 1 298 ? -9.167 -2.539 -49.098 1.00 47.19 298 LYS A CA 1
ATOM 2307 C C . LYS A 1 298 ? -8.131 -2.393 -47.979 1.00 47.19 298 LYS A C 1
ATOM 2309 O O . LYS A 1 298 ? -7.926 -1.284 -47.489 1.00 47.19 298 LYS A O 1
ATOM 2314 N N . SER A 1 299 ? -7.547 -3.502 -47.511 1.00 46.97 299 SER A N 1
ATOM 2315 C CA . SER A 1 299 ? -6.652 -3.444 -46.353 1.00 46.97 299 SER A CA 1
ATOM 2316 C C . SER A 1 299 ? -5.493 -2.500 -46.677 1.00 46.97 299 SER A C 1
ATOM 2318 O O . SER A 1 299 ? -4.650 -2.820 -47.512 1.00 46.97 299 SER A O 1
ATOM 2320 N N . ILE A 1 300 ? -5.446 -1.348 -46.009 1.00 50.81 300 ILE A N 1
ATOM 2321 C CA . ILE A 1 300 ? -4.365 -0.352 -46.125 1.00 50.81 300 ILE A CA 1
ATOM 2322 C C . ILE A 1 300 ? -3.062 -0.908 -45.501 1.00 50.81 300 ILE A C 1
ATOM 2324 O O . ILE A 1 300 ? -2.003 -0.291 -45.558 1.00 50.81 300 ILE A O 1
ATOM 2328 N N . VAL A 1 301 ? -3.112 -2.111 -44.915 1.00 52.22 301 VAL A N 1
ATOM 2329 C CA . VAL A 1 301 ? -1.955 -2.808 -44.354 1.00 52.22 301 VAL A CA 1
ATOM 2330 C C . VAL A 1 301 ? -1.140 -3.435 -45.484 1.00 52.22 301 VAL A C 1
ATOM 2332 O O . VAL A 1 301 ? -1.460 -4.516 -45.988 1.00 52.22 301 VAL A O 1
ATOM 2335 N N . THR A 1 302 ? -0.073 -2.743 -45.879 1.00 56.78 302 THR A N 1
ATOM 2336 C CA . THR A 1 302 ? 0.925 -3.239 -46.829 1.00 56.78 302 THR A CA 1
ATOM 2337 C C . THR A 1 302 ? 1.484 -4.585 -46.353 1.00 56.78 302 THR A C 1
ATOM 2339 O O . THR A 1 302 ? 1.875 -4.693 -45.188 1.00 56.78 302 THR A O 1
ATOM 2342 N N . PRO A 1 303 ? 1.570 -5.613 -47.217 1.00 59.12 303 PRO A N 1
ATOM 2343 C CA . PRO A 1 303 ? 2.218 -6.869 -46.866 1.00 59.12 303 PRO A CA 1
ATOM 2344 C C . PRO A 1 303 ? 3.678 -6.622 -46.468 1.00 59.12 303 PRO A C 1
ATOM 2346 O O . PRO A 1 303 ? 4.488 -6.178 -47.281 1.00 59.12 303 PRO A O 1
ATOM 2349 N N . ILE A 1 304 ? 4.017 -6.912 -45.214 1.00 68.88 304 ILE A N 1
ATOM 2350 C CA . ILE A 1 304 ? 5.392 -6.871 -44.709 1.00 68.88 304 ILE A CA 1
ATOM 2351 C C . ILE A 1 304 ? 5.947 -8.293 -44.610 1.00 68.88 304 ILE A C 1
ATOM 2353 O O . ILE A 1 304 ? 5.222 -9.234 -44.293 1.00 68.88 304 ILE A O 1
ATOM 2357 N N . THR A 1 305 ? 7.236 -8.462 -44.911 1.00 73.56 305 THR A N 1
ATOM 2358 C CA . THR A 1 305 ? 7.893 -9.775 -44.927 1.00 73.56 305 THR A CA 1
ATOM 2359 C C . THR A 1 305 ? 9.060 -9.839 -43.953 1.00 73.56 305 THR A C 1
ATOM 2361 O O . THR A 1 305 ? 9.891 -8.934 -43.885 1.00 73.56 305 THR A O 1
ATOM 2364 N N . SER A 1 306 ? 9.157 -10.965 -43.248 1.00 84.50 306 SER A N 1
ATOM 2365 C CA . SER A 1 306 ? 10.289 -11.292 -42.376 1.00 84.50 306 SER A CA 1
ATOM 2366 C C . SER A 1 306 ? 11.414 -12.029 -43.114 1.00 84.50 306 SER A C 1
ATOM 2368 O O . SER A 1 306 ? 12.269 -12.634 -42.474 1.00 84.50 306 SER A O 1
ATOM 2370 N N . GLN A 1 307 ? 11.439 -12.018 -44.455 1.00 83.19 307 GLN A N 1
ATOM 2371 C CA . GLN A 1 307 ? 12.397 -12.805 -45.246 1.00 83.19 307 GLN A CA 1
ATOM 2372 C C . GLN A 1 307 ? 13.856 -12.515 -44.877 1.00 83.19 307 GLN A C 1
ATOM 2374 O O . GLN A 1 307 ? 14.651 -13.437 -44.734 1.00 83.19 307 GLN A O 1
ATOM 2379 N N . LYS A 1 308 ? 14.198 -11.242 -44.647 1.00 83.06 308 LYS A N 1
ATOM 2380 C CA . LYS A 1 308 ? 15.551 -10.844 -44.233 1.00 83.06 308 LYS A CA 1
ATOM 2381 C C . LYS A 1 308 ? 15.966 -11.491 -42.906 1.00 83.06 308 LYS A C 1
ATOM 2383 O O . LYS A 1 308 ? 17.122 -11.848 -42.743 1.00 83.06 308 LYS A O 1
ATOM 2388 N N . LEU A 1 309 ? 15.021 -11.660 -41.982 1.00 83.75 309 LEU A N 1
ATOM 2389 C CA . LEU A 1 309 ? 15.238 -12.291 -40.682 1.00 83.75 309 LEU A CA 1
ATOM 2390 C C . LEU A 1 309 ? 15.287 -13.827 -40.811 1.00 83.75 309 LEU A C 1
ATOM 2392 O O . LEU A 1 309 ? 16.164 -14.464 -40.236 1.00 83.75 309 LEU A O 1
ATOM 2396 N N . LYS A 1 310 ? 14.422 -14.415 -41.650 1.00 87.25 310 LYS A N 1
ATOM 2397 C CA . LYS A 1 310 ? 14.435 -15.854 -41.986 1.00 87.25 310 LYS A CA 1
ATOM 2398 C C . LYS A 1 310 ? 15.746 -16.287 -42.653 1.00 87.25 310 LYS A C 1
ATOM 2400 O O . LYS A 1 310 ? 16.259 -17.355 -42.337 1.00 87.25 310 LYS A O 1
ATOM 2405 N N . ASN A 1 311 ? 16.324 -15.444 -43.511 1.00 88.56 311 ASN A N 1
ATOM 2406 C CA . ASN A 1 311 ? 17.629 -15.693 -44.137 1.00 88.56 311 ASN A CA 1
ATOM 2407 C C . ASN A 1 311 ? 18.778 -15.766 -43.113 1.00 88.56 311 ASN A C 1
ATOM 2409 O O . ASN A 1 311 ? 19.786 -16.403 -43.396 1.00 88.56 311 ASN A O 1
ATOM 2413 N N . LEU A 1 312 ? 18.619 -15.168 -41.923 1.00 86.75 312 LEU A N 1
ATOM 2414 C CA . LEU A 1 312 ? 19.569 -15.296 -40.809 1.00 86.75 312 LEU A CA 1
ATOM 2415 C C . LEU A 1 312 ? 19.336 -16.557 -39.955 1.00 86.75 312 LEU A C 1
ATOM 2417 O O . LEU A 1 312 ? 19.963 -16.727 -38.916 1.00 86.75 312 LEU A O 1
ATOM 2421 N N . GLY A 1 313 ? 18.416 -17.438 -40.358 1.00 86.81 313 GLY A N 1
ATOM 2422 C CA . GLY A 1 313 ? 18.096 -18.665 -39.630 1.00 86.81 313 GLY A CA 1
ATOM 2423 C C . GLY A 1 313 ? 17.051 -18.501 -38.524 1.00 86.81 313 GLY A C 1
ATOM 2424 O O . GLY A 1 313 ? 16.826 -19.450 -37.775 1.00 86.81 313 GLY A O 1
ATOM 2425 N N . TRP A 1 314 ? 16.384 -17.345 -38.425 1.00 90.88 314 TRP A N 1
ATOM 2426 C CA . TRP A 1 314 ? 15.255 -17.164 -37.510 1.00 90.88 314 TRP A CA 1
ATOM 2427 C C . TRP A 1 314 ? 14.072 -18.046 -37.925 1.00 90.88 314 TRP A C 1
ATOM 2429 O O . TRP A 1 314 ? 13.571 -17.954 -39.052 1.00 90.88 314 TRP A O 1
ATOM 2439 N N . LYS A 1 315 ? 13.631 -18.902 -37.003 1.00 89.69 315 LYS A N 1
ATOM 2440 C CA . LYS A 1 315 ? 12.536 -19.855 -37.193 1.00 89.69 315 LYS A CA 1
ATOM 2441 C C . LYS A 1 315 ? 11.438 -19.540 -36.175 1.00 89.69 315 LYS A C 1
ATOM 2443 O O . LYS A 1 315 ? 11.534 -20.022 -35.052 1.00 89.69 315 LYS A O 1
ATOM 2448 N N . PRO A 1 316 ? 10.447 -18.713 -36.541 1.00 87.31 316 PRO A N 1
ATOM 2449 C CA . PRO A 1 316 ? 9.350 -18.380 -35.642 1.00 87.31 316 PRO A CA 1
ATOM 2450 C C . PRO A 1 316 ? 8.515 -19.623 -35.332 1.00 87.31 316 PRO A C 1
ATOM 2452 O O . PRO A 1 316 ? 8.407 -20.531 -36.168 1.00 87.31 316 PRO A O 1
ATOM 2455 N N . ARG A 1 317 ? 7.916 -19.637 -34.144 1.00 87.75 317 ARG A N 1
ATOM 2456 C CA . ARG A 1 317 ? 6.916 -20.632 -33.759 1.00 87.75 317 ARG A CA 1
ATOM 2457 C C . ARG A 1 317 ? 5.681 -20.483 -34.634 1.00 87.75 317 ARG A C 1
ATOM 2459 O O . ARG A 1 317 ? 5.460 -19.450 -35.269 1.00 87.75 317 ARG A O 1
ATOM 2466 N N . LYS A 1 318 ? 4.877 -21.538 -34.687 1.00 86.50 318 LYS A N 1
ATOM 2467 C CA . LYS A 1 318 ? 3.592 -21.463 -35.375 1.00 86.50 318 LYS A CA 1
ATOM 2468 C C . LYS A 1 318 ? 2.581 -20.725 -34.502 1.00 86.50 318 LYS A C 1
ATOM 2470 O O . LYS A 1 318 ? 2.587 -20.846 -33.279 1.00 86.50 318 LYS A O 1
ATOM 2475 N N . ILE A 1 319 ? 1.674 -19.999 -35.146 1.00 80.19 319 ILE A N 1
ATOM 2476 C CA . ILE A 1 319 ? 0.647 -19.212 -34.458 1.00 80.19 319 ILE A CA 1
ATOM 2477 C C . ILE A 1 319 ? -0.241 -20.042 -33.513 1.00 80.19 319 ILE A C 1
ATOM 2479 O O . ILE A 1 319 ? -0.656 -19.539 -32.476 1.00 80.19 319 ILE A O 1
ATOM 2483 N N . ASP A 1 320 ? -0.524 -21.308 -33.823 1.00 81.31 320 ASP A N 1
ATOM 2484 C CA . ASP A 1 320 ? -1.307 -22.205 -32.965 1.00 81.31 320 ASP A CA 1
ATOM 2485 C C . ASP A 1 320 ? -0.589 -22.534 -31.650 1.00 81.31 320 ASP A C 1
ATOM 2487 O O . ASP A 1 320 ? -1.233 -22.539 -30.600 1.00 81.31 320 ASP A O 1
ATOM 2491 N N . GLU A 1 321 ? 0.731 -22.723 -31.683 1.00 83.44 321 GLU A N 1
ATOM 2492 C CA . GLU A 1 321 ? 1.562 -22.888 -30.482 1.00 83.44 321 GLU A CA 1
ATOM 2493 C C . GLU A 1 321 ? 1.542 -21.609 -29.628 1.00 83.44 321 GLU A C 1
ATOM 2495 O O . GLU A 1 321 ? 1.248 -21.660 -28.436 1.00 83.44 321 GLU A O 1
ATOM 2500 N N . THR A 1 322 ? 1.751 -20.437 -30.241 1.00 82.56 322 THR A N 1
ATOM 2501 C CA . THR A 1 322 ? 1.722 -19.136 -29.543 1.00 82.56 322 THR A CA 1
ATOM 2502 C C . THR A 1 322 ? 0.380 -18.850 -28.876 1.00 82.56 322 THR A C 1
ATOM 2504 O O . THR A 1 322 ? 0.334 -18.347 -27.749 1.00 82.56 322 THR A O 1
ATOM 2507 N N . LEU A 1 323 ? -0.726 -19.145 -29.561 1.00 82.62 323 LEU A N 1
ATOM 2508 C CA . LEU A 1 323 ? -2.065 -18.935 -29.015 1.00 82.62 323 LEU A CA 1
ATOM 2509 C C . LEU A 1 323 ? -2.373 -19.924 -27.892 1.00 82.62 323 LEU A C 1
ATOM 2511 O O . LEU A 1 323 ? -2.957 -19.516 -26.891 1.00 82.62 323 LEU A O 1
ATOM 2515 N N . SER A 1 324 ? -1.950 -21.182 -28.029 1.00 82.38 324 SER A N 1
ATOM 2516 C CA . SER A 1 324 ? -2.152 -22.201 -26.992 1.00 82.38 324 SER A CA 1
ATOM 2517 C C . SER A 1 324 ? -1.376 -21.865 -25.720 1.00 82.38 324 SER A C 1
ATOM 2519 O O . SER A 1 324 ? -1.968 -21.836 -24.649 1.00 82.38 324 SER A O 1
ATOM 2521 N N . ASP A 1 325 ? -0.104 -21.475 -25.837 1.00 79.56 325 ASP A N 1
ATOM 2522 C CA . ASP A 1 325 ? 0.708 -21.056 -24.687 1.00 79.56 325 ASP A CA 1
ATOM 2523 C C . ASP A 1 325 ? 0.143 -19.801 -24.005 1.00 79.56 325 ASP A C 1
ATOM 2525 O O . ASP A 1 325 ? 0.221 -19.649 -22.784 1.00 79.56 325 ASP A O 1
ATOM 2529 N N . SER A 1 326 ? -0.429 -18.884 -24.792 1.00 79.50 326 SER A N 1
ATOM 2530 C CA . SER A 1 326 ? -1.080 -17.685 -24.262 1.00 79.50 326 SER A CA 1
ATOM 2531 C C . SER A 1 326 ? -2.342 -18.044 -23.480 1.00 79.50 326 SER A C 1
ATOM 2533 O O . SER A 1 326 ? -2.520 -17.535 -22.378 1.00 79.50 326 SER A O 1
ATOM 2535 N N . ILE A 1 327 ? -3.187 -18.940 -24.005 1.00 78.56 327 ILE A N 1
ATOM 2536 C CA . ILE A 1 327 ? -4.388 -19.414 -23.304 1.00 78.56 327 ILE A CA 1
ATOM 2537 C C . ILE A 1 327 ? -4.005 -20.191 -22.051 1.00 78.56 327 ILE A C 1
ATOM 2539 O O . ILE A 1 327 ? -4.523 -19.866 -20.994 1.00 78.56 327 ILE A O 1
ATOM 2543 N N . GLU A 1 328 ? -3.044 -21.111 -22.119 1.00 76.81 328 GLU A N 1
ATOM 2544 C CA . GLU A 1 328 ? -2.567 -21.856 -20.949 1.00 76.81 328 GLU A CA 1
ATOM 2545 C C . GLU A 1 328 ? -2.016 -20.907 -19.871 1.00 76.81 328 GLU A C 1
ATOM 2547 O O . GLU A 1 328 ? -2.267 -21.075 -18.675 1.00 76.81 328 GLU A O 1
ATOM 2552 N N . TYR A 1 329 ? -1.280 -19.864 -20.273 1.00 70.56 329 TYR A N 1
ATOM 2553 C CA . TYR A 1 329 ? -0.845 -18.821 -19.350 1.00 70.56 329 TYR A CA 1
ATOM 2554 C C . TYR A 1 329 ? -2.035 -18.061 -18.761 1.00 70.56 329 TYR A C 1
ATOM 2556 O O . TYR A 1 329 ? -2.055 -17.821 -17.556 1.00 70.56 329 TYR A O 1
ATOM 2564 N N . TYR A 1 330 ? -3.025 -17.687 -19.573 1.00 74.75 330 TYR A N 1
ATOM 2565 C CA . TYR A 1 330 ? -4.224 -17.000 -19.101 1.00 74.75 330 TYR A CA 1
ATOM 2566 C C . TYR A 1 330 ? -5.072 -17.884 -18.181 1.00 74.75 330 TYR A C 1
ATOM 2568 O O . TYR A 1 330 ? -5.590 -17.375 -17.197 1.00 74.75 330 TYR A O 1
ATOM 2576 N N . GLU A 1 331 ? -5.161 -19.188 -18.423 1.00 68.12 331 GLU A N 1
ATOM 2577 C CA . GLU A 1 331 ? -5.799 -20.172 -17.544 1.00 68.12 331 GLU A CA 1
ATOM 2578 C C . GLU A 1 331 ? -5.050 -20.278 -16.209 1.00 68.12 331 GLU A C 1
ATOM 2580 O O . GLU A 1 331 ? -5.644 -20.161 -15.136 1.00 68.12 331 GLU A O 1
ATOM 2585 N N . LYS A 1 332 ? -3.718 -20.425 -16.256 1.00 64.31 332 LYS A N 1
ATOM 2586 C CA . LYS A 1 332 ? -2.856 -20.459 -15.061 1.00 64.31 332 LYS A CA 1
ATOM 2587 C C . LYS A 1 332 ? -2.887 -19.150 -14.273 1.00 64.31 332 LYS A C 1
ATOM 2589 O O . LYS A 1 332 ? -2.786 -19.170 -13.050 1.00 64.31 332 LYS A O 1
ATOM 2594 N N . ALA A 1 333 ? -3.008 -18.018 -14.962 1.00 54.94 333 ALA A N 1
ATOM 2595 C CA . ALA A 1 333 ? -3.105 -16.685 -14.374 1.00 54.94 333 ALA A CA 1
ATOM 2596 C C . ALA A 1 333 ? -4.548 -16.285 -14.014 1.00 54.94 333 ALA A C 1
ATOM 2598 O O . ALA A 1 333 ? -4.750 -15.178 -13.500 1.00 54.94 333 ALA A O 1
ATOM 2599 N N . ASP A 1 334 ? -5.522 -17.163 -14.269 1.00 58.28 334 ASP A N 1
ATOM 2600 C CA . ASP A 1 334 ? -6.960 -16.964 -14.057 1.00 58.28 334 ASP A CA 1
ATOM 2601 C C . ASP A 1 334 ? -7.520 -15.699 -14.742 1.00 58.28 334 ASP A C 1
ATOM 2603 O O . ASP A 1 334 ? -8.387 -15.002 -14.227 1.00 58.28 334 ASP A O 1
ATOM 2607 N N . LEU A 1 335 ? -6.962 -15.365 -15.908 1.00 56.94 335 LEU A N 1
ATOM 2608 C CA . LEU A 1 335 ? -7.359 -14.238 -16.755 1.00 56.94 335 LEU A CA 1
ATOM 2609 C C . LEU A 1 335 ? -8.461 -14.617 -17.755 1.00 56.94 335 LEU A C 1
ATOM 2611 O O . LEU A 1 335 ? -9.152 -13.732 -18.258 1.00 56.94 335 LEU A O 1
ATOM 2615 N N . VAL A 1 336 ? -8.636 -15.913 -18.042 1.00 61.12 336 VAL A N 1
ATOM 2616 C CA . VAL A 1 336 ? -9.735 -16.443 -18.864 1.00 61.12 336 VAL A CA 1
ATOM 2617 C C . VAL A 1 336 ? -10.366 -17.665 -18.178 1.00 61.12 336 VAL A C 1
ATOM 2619 O O . VAL A 1 336 ? -9.654 -18.613 -17.854 1.00 61.12 336 VAL A O 1
ATOM 2622 N N . PRO A 1 337 ? -11.689 -17.684 -17.945 1.00 52.78 337 PRO A N 1
ATOM 2623 C CA . PRO A 1 337 ? -12.350 -18.819 -17.304 1.00 52.78 337 PRO A CA 1
ATOM 2624 C C . PRO A 1 337 ? -12.586 -19.954 -18.316 1.00 52.78 337 PRO A C 1
ATOM 2626 O O . PRO A 1 337 ? -13.343 -19.764 -19.266 1.00 52.78 337 PRO A O 1
ATOM 2629 N N . ASP A 1 338 ? -11.978 -21.133 -18.131 1.00 49.69 338 ASP A N 1
ATOM 2630 C CA . ASP A 1 338 ? -12.352 -22.339 -18.899 1.00 49.69 338 ASP A CA 1
ATOM 2631 C C . ASP A 1 338 ? -13.804 -22.731 -18.564 1.00 49.69 338 ASP A C 1
ATOM 2633 O O . ASP A 1 338 ? -14.164 -22.786 -17.388 1.00 49.69 338 ASP A O 1
ATOM 2637 N N . ALA A 1 339 ? -14.651 -23.015 -19.562 1.00 46.50 339 ALA A N 1
ATOM 2638 C CA . ALA A 1 339 ? -16.049 -23.374 -19.324 1.00 46.50 339 ALA A CA 1
ATOM 2639 C C . ALA A 1 339 ? -16.217 -24.672 -18.516 1.00 46.50 339 ALA A C 1
ATOM 2641 O O . ALA A 1 339 ? -17.178 -24.758 -17.745 1.00 46.50 339 ALA A O 1
ATOM 2642 N N . SER A 1 340 ? -15.291 -25.639 -18.603 1.00 40.81 340 SER A N 1
ATOM 2643 C CA . SER A 1 340 ? -15.305 -26.834 -17.737 1.00 40.81 340 SER A CA 1
ATOM 2644 C C . SER A 1 340 ? -14.854 -26.519 -16.310 1.00 40.81 340 SER A C 1
ATOM 2646 O O . SER A 1 340 ? -15.559 -26.854 -15.354 1.00 40.81 340 SER A O 1
ATOM 2648 N N . SER A 1 341 ? -13.752 -25.780 -16.149 1.00 39.62 341 SER A N 1
ATOM 2649 C CA . SER A 1 341 ? -13.290 -25.313 -14.837 1.00 39.62 341 SER A CA 1
ATOM 2650 C C . SER A 1 341 ? -14.269 -24.339 -14.181 1.00 39.62 341 SER A C 1
ATOM 2652 O O . SER A 1 341 ? -14.328 -24.269 -12.964 1.00 39.62 341 SER A O 1
ATOM 2654 N N . SER A 1 342 ? -15.095 -23.622 -14.945 1.00 39.19 342 SER A N 1
ATOM 2655 C CA . SER A 1 342 ? -16.092 -22.699 -14.405 1.00 39.19 342 SER A CA 1
ATOM 2656 C C . SER A 1 342 ? -17.275 -23.421 -13.761 1.00 39.19 342 SER A C 1
ATOM 2658 O O . SER A 1 342 ? -17.936 -22.833 -12.910 1.00 39.19 342 SER A O 1
ATOM 2660 N N . LYS A 1 343 ? -17.522 -24.695 -14.107 1.00 33.28 343 LYS A N 1
ATOM 2661 C CA . LYS A 1 343 ? -18.476 -25.559 -13.399 1.00 33.28 343 LYS A CA 1
ATOM 2662 C C . LYS A 1 343 ? -17.830 -26.217 -12.179 1.00 33.28 343 LYS A C 1
ATOM 2664 O O . LYS A 1 343 ? -18.367 -26.079 -11.089 1.00 33.28 343 LYS A O 1
ATOM 2669 N N . GLU A 1 344 ? -16.640 -26.809 -12.311 1.00 32.59 344 GLU A N 1
ATOM 2670 C CA . GLU A 1 344 ? -15.982 -27.490 -11.179 1.00 32.59 344 GLU A CA 1
ATOM 2671 C C . GLU A 1 344 ? -15.324 -26.541 -10.150 1.00 32.59 344 GLU A C 1
ATOM 2673 O O . GLU A 1 344 ? -15.317 -26.857 -8.964 1.00 32.59 344 GLU A O 1
ATOM 2678 N N . ARG A 1 345 ? -14.814 -25.355 -10.528 1.00 34.38 345 ARG A N 1
ATOM 2679 C CA . ARG A 1 345 ? -14.313 -24.327 -9.580 1.00 34.38 345 ARG A CA 1
ATOM 2680 C C . ARG A 1 345 ? -15.437 -23.547 -8.913 1.00 34.38 345 ARG A C 1
ATOM 2682 O O . ARG A 1 345 ? -15.270 -23.174 -7.755 1.00 34.38 345 ARG A O 1
ATOM 2689 N N . ARG A 1 346 ? -16.581 -23.347 -9.585 1.00 36.69 346 ARG A N 1
ATOM 2690 C CA . ARG A 1 346 ? -17.802 -22.862 -8.910 1.00 36.69 346 ARG A CA 1
ATOM 2691 C C . ARG A 1 346 ? -18.304 -23.856 -7.864 1.00 36.69 346 ARG A C 1
ATOM 2693 O O . ARG A 1 346 ? -18.963 -23.435 -6.923 1.00 36.69 346 ARG A O 1
ATOM 2700 N N . GLU A 1 347 ? -17.968 -25.136 -8.013 1.00 35.84 347 GLU A N 1
ATOM 2701 C CA . GLU A 1 347 ? -18.361 -26.195 -7.081 1.00 35.84 347 GLU A CA 1
ATOM 2702 C C . GLU A 1 347 ? -17.277 -26.547 -6.040 1.00 35.84 347 GLU A C 1
ATOM 2704 O O . GLU A 1 347 ? -17.613 -27.127 -5.010 1.00 35.84 347 GLU A O 1
ATOM 2709 N N . ARG A 1 348 ? -15.998 -26.172 -6.240 1.00 37.56 348 ARG A N 1
ATOM 2710 C CA . ARG A 1 348 ? -14.891 -26.478 -5.299 1.00 37.56 348 ARG A CA 1
ATOM 2711 C C . ARG A 1 348 ? -14.320 -25.293 -4.512 1.00 37.56 348 ARG A C 1
ATOM 2713 O O . ARG A 1 348 ? -13.747 -25.522 -3.451 1.00 37.56 348 ARG A O 1
ATOM 2720 N N . GLY A 1 349 ? -14.459 -24.051 -4.978 1.00 40.62 349 GLY A N 1
ATOM 2721 C CA . GLY A 1 349 ? -14.099 -22.857 -4.206 1.00 40.62 349 GLY A CA 1
ATOM 2722 C C . GLY A 1 349 ? -15.352 -22.240 -3.598 1.00 40.62 349 GLY A C 1
ATOM 2723 O O . GLY A 1 349 ? -16.280 -21.912 -4.328 1.00 40.62 349 GLY A O 1
ATOM 2724 N N . ASN A 1 350 ? -15.401 -22.059 -2.281 1.00 44.88 350 ASN A N 1
ATOM 2725 C CA . ASN A 1 350 ? -16.605 -21.643 -1.549 1.00 44.88 350 ASN A CA 1
ATOM 2726 C C . ASN A 1 350 ? -17.017 -20.158 -1.765 1.00 44.88 350 ASN A C 1
ATOM 2728 O O . ASN A 1 350 ? -17.469 -19.501 -0.832 1.00 44.88 350 ASN A O 1
ATOM 2732 N N . GLY A 1 351 ? -16.830 -19.593 -2.968 1.00 56.97 351 GLY A N 1
ATOM 2733 C CA . GLY A 1 351 ? -17.385 -18.301 -3.402 1.00 56.97 351 GLY A CA 1
ATOM 2734 C C . GLY A 1 351 ? -16.880 -17.046 -2.676 1.00 56.97 351 GLY A C 1
ATOM 2735 O O . GLY A 1 351 ? -17.585 -16.038 -2.678 1.00 56.97 351 GLY A O 1
ATOM 2736 N N . ARG A 1 352 ? -15.706 -17.091 -2.029 1.00 84.56 352 ARG A N 1
ATOM 2737 C CA . ARG A 1 352 ? -15.214 -16.032 -1.128 1.00 84.56 352 ARG A CA 1
ATOM 2738 C C . ARG A 1 352 ? -13.773 -15.610 -1.445 1.00 84.56 352 ARG A C 1
ATOM 2740 O O . ARG A 1 352 ? -12.822 -16.085 -0.826 1.00 84.56 352 ARG A O 1
ATOM 2747 N N . THR A 1 353 ? -13.614 -14.691 -2.390 1.00 95.75 353 THR A N 1
ATOM 2748 C CA . THR A 1 353 ? -12.341 -14.044 -2.735 1.00 95.75 353 THR A CA 1
ATOM 2749 C C . THR A 1 353 ? -12.294 -12.630 -2.159 1.00 95.75 353 THR A C 1
ATOM 2751 O O . THR A 1 353 ? -13.202 -11.831 -2.391 1.00 95.75 353 THR A O 1
ATOM 2754 N N . ALA A 1 354 ? -11.226 -12.279 -1.443 1.00 96.88 354 ALA A N 1
ATOM 2755 C CA . ALA A 1 354 ? -11.041 -10.940 -0.884 1.00 96.88 354 ALA A CA 1
ATOM 2756 C C . ALA A 1 354 ? -9.663 -10.357 -1.213 1.00 96.88 354 ALA A C 1
ATOM 2758 O O . ALA A 1 354 ? -8.660 -11.071 -1.213 1.00 96.88 354 ALA A O 1
ATOM 2759 N N . CYS A 1 355 ? -9.601 -9.046 -1.448 1.00 97.50 355 CYS A N 1
ATOM 2760 C CA . CYS A 1 355 ? -8.347 -8.321 -1.639 1.00 97.50 355 CYS A CA 1
ATOM 2761 C C . CYS A 1 355 ? -7.914 -7.625 -0.345 1.00 97.50 355 CYS A C 1
ATOM 2763 O O . CYS A 1 355 ? -8.706 -6.921 0.270 1.00 97.50 355 CYS A O 1
ATOM 2765 N N . GLY A 1 356 ? -6.648 -7.763 0.050 1.00 94.38 356 GLY A N 1
ATOM 2766 C CA . GLY A 1 356 ? -6.042 -7.056 1.180 1.00 94.38 356 GLY A CA 1
ATOM 2767 C C . GLY A 1 356 ? -4.894 -6.158 0.724 1.00 94.38 356 GLY A C 1
ATOM 2768 O O . GLY A 1 356 ? -3.897 -6.647 0.187 1.00 94.38 356 GLY A O 1
ATOM 2769 N N . THR A 1 357 ? -5.001 -4.844 0.948 1.00 92.94 357 THR A N 1
ATOM 2770 C CA . THR A 1 357 ? -3.938 -3.911 0.543 1.00 92.94 357 THR A CA 1
ATOM 2771 C C . THR A 1 357 ? -2.778 -3.908 1.532 1.00 92.94 357 THR A C 1
ATOM 2773 O O . THR A 1 357 ? -3.016 -3.819 2.736 1.00 92.94 357 THR A O 1
ATOM 2776 N N . GLY A 1 358 ? -1.533 -3.905 1.055 1.00 87.81 358 GLY A N 1
ATOM 2777 C CA . GLY A 1 358 ? -0.363 -3.889 1.941 1.00 87.81 358 GLY A CA 1
ATOM 2778 C C . GLY A 1 358 ? -0.235 -5.176 2.761 1.00 87.81 358 GLY A C 1
ATOM 2779 O O . GLY A 1 358 ? 0.114 -5.129 3.939 1.00 87.81 358 GLY A O 1
ATOM 2780 N N . ALA A 1 359 ? -0.517 -6.320 2.133 1.00 91.31 359 ALA A N 1
ATOM 2781 C CA . ALA A 1 359 ? -0.665 -7.641 2.745 1.00 91.31 359 ALA A CA 1
ATOM 2782 C C . ALA A 1 359 ? 0.516 -8.077 3.631 1.00 91.31 359 ALA A C 1
ATOM 2784 O O . ALA A 1 359 ? 0.321 -8.813 4.591 1.00 91.31 359 ALA A O 1
ATOM 2785 N N . GLY A 1 360 ? 1.735 -7.607 3.342 1.00 86.50 360 GLY A N 1
ATOM 2786 C CA . GLY A 1 360 ? 2.939 -7.904 4.134 1.00 86.50 360 GLY A CA 1
ATOM 2787 C C . GLY A 1 360 ? 3.115 -7.052 5.399 1.00 86.50 360 GLY A C 1
ATOM 2788 O O . GLY A 1 360 ? 4.176 -7.097 6.020 1.00 86.50 360 GLY A O 1
ATOM 2789 N N . GLY A 1 361 ? 2.139 -6.206 5.737 1.00 85.31 361 GLY A N 1
ATOM 2790 C CA . GLY A 1 361 ? 2.139 -5.378 6.942 1.00 85.31 361 GLY A CA 1
ATOM 2791 C C . GLY A 1 361 ? 1.684 -6.130 8.197 1.00 85.31 361 GLY A C 1
ATOM 2792 O O . GLY A 1 361 ? 1.176 -7.245 8.128 1.00 85.31 361 GLY A O 1
ATOM 2793 N N . TYR A 1 362 ? 1.822 -5.487 9.357 1.00 86.88 362 TYR A N 1
ATOM 2794 C CA . TYR A 1 362 ? 1.543 -6.107 10.656 1.00 86.88 362 TYR A CA 1
ATOM 2795 C C . TYR A 1 362 ? 0.108 -6.629 10.806 1.00 86.88 362 TYR A C 1
ATOM 2797 O O . TYR A 1 362 ? -0.095 -7.834 10.905 1.00 86.88 362 TYR A O 1
ATOM 2805 N N . ILE A 1 363 ? -0.891 -5.744 10.742 1.00 90.50 363 ILE A N 1
ATOM 2806 C CA . ILE A 1 363 ? -2.311 -6.131 10.816 1.00 90.50 363 ILE A CA 1
ATOM 2807 C C . ILE A 1 363 ? -2.701 -6.976 9.594 1.00 90.50 363 ILE A C 1
ATOM 2809 O O . ILE A 1 363 ? -3.404 -7.976 9.708 1.00 90.50 363 ILE A O 1
ATOM 2813 N N . ALA A 1 364 ? -2.211 -6.587 8.414 1.00 92.88 364 ALA A N 1
ATOM 2814 C CA . ALA A 1 364 ? -2.585 -7.208 7.150 1.00 92.88 364 ALA A CA 1
ATOM 2815 C C . ALA A 1 364 ? -2.161 -8.681 7.061 1.00 92.88 364 ALA A C 1
ATOM 2817 O O . ALA A 1 364 ? -2.942 -9.504 6.598 1.00 92.88 364 ALA A O 1
ATOM 2818 N N . SER A 1 365 ? -0.974 -9.038 7.552 1.00 93.06 365 SER A N 1
ATOM 2819 C CA . SER A 1 365 ? -0.495 -10.424 7.540 1.00 93.06 365 SER A CA 1
ATOM 2820 C C . SER A 1 365 ? -1.334 -11.340 8.438 1.00 93.06 365 SER A C 1
ATOM 2822 O O . SER A 1 365 ? -1.616 -12.479 8.059 1.00 93.06 365 SER A O 1
ATOM 2824 N N . TRP A 1 366 ? -1.801 -10.840 9.588 1.00 95.69 366 TRP A N 1
ATOM 2825 C CA . TRP A 1 366 ? -2.740 -11.558 10.455 1.00 95.69 366 TRP A CA 1
ATOM 2826 C C . TRP A 1 366 ? -4.114 -11.718 9.816 1.00 95.69 366 TRP A C 1
ATOM 2828 O O . TRP A 1 366 ? -4.674 -12.812 9.862 1.00 95.69 366 TRP A O 1
ATOM 2838 N N . LEU A 1 367 ? -4.618 -10.675 9.155 1.00 97.12 367 LEU A N 1
ATOM 2839 C CA . LEU A 1 367 ? -5.856 -10.770 8.388 1.00 97.12 367 LEU A CA 1
ATOM 2840 C C . LEU A 1 367 ? -5.737 -11.797 7.252 1.00 97.12 367 LEU A C 1
ATOM 2842 O O . LEU A 1 367 ? -6.620 -12.631 7.098 1.00 97.12 367 LEU A O 1
ATOM 2846 N N . VAL A 1 368 ? -4.640 -11.787 6.488 1.00 96.62 368 VAL A N 1
ATOM 2847 C CA . VAL A 1 368 ? -4.383 -12.779 5.429 1.00 96.62 368 VAL A CA 1
ATOM 2848 C C . VAL A 1 368 ? -4.376 -14.190 6.016 1.00 96.62 368 VAL A C 1
ATOM 2850 O O . VAL A 1 368 ? -5.041 -15.075 5.484 1.00 96.62 368 VAL A O 1
ATOM 2853 N N . LYS A 1 369 ? -3.679 -14.402 7.139 1.00 96.69 369 LYS A N 1
ATOM 2854 C CA . LYS A 1 369 ? -3.660 -15.692 7.842 1.00 96.69 369 LYS A CA 1
ATOM 2855 C C . LYS A 1 369 ? -5.063 -16.146 8.254 1.00 96.69 369 LYS A C 1
ATOM 2857 O O . LYS A 1 369 ? -5.387 -17.317 8.073 1.00 96.69 369 LYS A O 1
ATOM 2862 N N . LEU A 1 370 ? -5.880 -15.239 8.789 1.00 96.44 370 LEU A N 1
ATOM 2863 C CA . LEU A 1 370 ? -7.254 -15.525 9.199 1.00 96.44 370 LEU A CA 1
ATOM 2864 C C . LEU A 1 370 ? -8.157 -15.843 7.999 1.00 96.44 370 LEU A C 1
ATOM 2866 O O . LEU A 1 370 ? -8.890 -16.824 8.021 1.00 96.44 370 LEU A O 1
ATOM 2870 N N . LEU A 1 371 ? -8.079 -15.062 6.923 1.00 96.62 371 LEU A N 1
ATOM 2871 C CA . LEU A 1 371 ? -8.848 -15.308 5.702 1.00 96.62 371 LEU A CA 1
ATOM 2872 C C . LEU A 1 371 ? -8.512 -16.684 5.101 1.00 96.62 371 LEU A C 1
ATOM 2874 O O . LEU A 1 371 ? -9.414 -17.472 4.815 1.00 96.62 371 LEU A O 1
ATOM 2878 N N . LEU A 1 372 ? -7.222 -17.020 4.992 1.00 95.38 372 LEU A N 1
ATOM 2879 C CA . LEU A 1 372 ? -6.767 -18.320 4.483 1.00 95.38 372 LEU A CA 1
ATOM 2880 C C . LEU A 1 372 ? -7.226 -19.496 5.360 1.00 95.38 372 LEU A C 1
ATOM 2882 O O . LEU A 1 372 ? -7.562 -20.560 4.833 1.00 95.38 372 LEU A O 1
ATOM 2886 N N . SER A 1 373 ? -7.265 -19.330 6.688 1.00 94.31 373 SER A N 1
ATOM 2887 C CA . SER A 1 373 ? -7.763 -20.376 7.595 1.00 94.31 373 SER A CA 1
ATOM 2888 C C . SER A 1 373 ? -9.283 -20.546 7.526 1.00 94.31 373 SER A C 1
ATOM 2890 O O . SER A 1 373 ? -9.792 -21.632 7.794 1.00 94.31 373 SER A O 1
ATOM 2892 N N . ARG A 1 374 ? -10.008 -19.503 7.104 1.00 92.62 374 ARG A N 1
ATOM 2893 C CA . ARG A 1 374 ? -11.456 -19.520 6.839 1.00 92.62 374 ARG A CA 1
ATOM 2894 C C . ARG A 1 374 ? -11.814 -19.952 5.410 1.00 92.62 374 ARG A C 1
ATOM 2896 O O . ARG A 1 374 ? -12.987 -19.917 5.046 1.00 92.62 374 ARG A O 1
ATOM 2903 N N . GLY A 1 375 ? -10.830 -20.372 4.611 1.00 91.62 375 GLY A N 1
ATOM 2904 C CA . GLY A 1 375 ? -11.038 -20.883 3.253 1.00 91.62 375 GLY A CA 1
ATOM 2905 C C . GLY A 1 375 ? -11.275 -19.805 2.193 1.00 91.62 375 GLY A C 1
ATOM 2906 O O . GLY A 1 375 ? -11.788 -20.121 1.122 1.00 91.62 375 GLY A O 1
ATOM 2907 N N . TYR A 1 376 ? -10.924 -18.546 2.475 1.00 94.94 376 TYR A N 1
ATOM 2908 C CA . TYR A 1 376 ? -10.949 -17.488 1.468 1.00 94.94 376 TYR A CA 1
ATOM 2909 C C . TYR A 1 376 ? -9.793 -17.645 0.483 1.00 94.94 376 TYR A C 1
ATOM 2911 O O . TYR A 1 376 ? -8.665 -17.953 0.878 1.00 94.94 376 TYR A O 1
ATOM 2919 N N . THR A 1 377 ? -10.046 -17.298 -0.776 1.00 97.19 377 THR A N 1
ATOM 2920 C CA . THR A 1 377 ? -8.979 -16.913 -1.702 1.00 97.19 377 THR A CA 1
ATOM 2921 C C . THR A 1 377 ? -8.598 -15.459 -1.425 1.00 97.19 377 THR A C 1
ATOM 2923 O O . THR A 1 377 ? -9.452 -14.577 -1.350 1.00 97.19 377 THR A O 1
ATOM 2926 N N . VAL A 1 378 ? -7.310 -15.184 -1.250 1.00 97.19 378 VAL A N 1
ATOM 2927 C CA . VAL A 1 378 ? -6.797 -13.877 -0.841 1.00 97.19 378 VAL A CA 1
ATOM 2928 C C . VAL A 1 378 ? -5.928 -13.281 -1.938 1.00 97.19 378 VAL A C 1
ATOM 2930 O O . VAL A 1 378 ? -4.892 -13.835 -2.303 1.00 97.19 378 VAL A O 1
ATOM 2933 N N . HIS A 1 379 ? -6.317 -12.109 -2.428 1.00 97.81 379 HIS A N 1
ATOM 2934 C CA . HIS A 1 379 ? -5.488 -11.252 -3.269 1.00 97.81 379 HIS A CA 1
ATOM 2935 C C . HIS A 1 379 ? -4.727 -10.265 -2.374 1.00 97.81 379 HIS A C 1
ATOM 2937 O O . HIS A 1 379 ? -5.290 -9.301 -1.867 1.00 97.81 379 HIS A O 1
ATOM 2943 N N . GLY A 1 380 ? -3.443 -10.502 -2.125 1.00 95.81 380 GLY A N 1
ATOM 2944 C CA . GLY A 1 380 ? -2.618 -9.632 -1.286 1.00 95.81 380 GLY A CA 1
ATOM 2945 C C . GLY A 1 380 ? -1.797 -8.649 -2.113 1.00 95.81 380 GLY A C 1
ATOM 2946 O O . GLY A 1 380 ? -0.962 -9.080 -2.906 1.00 95.81 380 GLY A O 1
ATOM 2947 N N . THR A 1 381 ? -1.960 -7.338 -1.913 1.00 94.94 381 THR A N 1
ATOM 2948 C CA . THR A 1 381 ? -1.112 -6.349 -2.604 1.00 94.94 381 THR A CA 1
ATOM 2949 C C . THR A 1 381 ? 0.141 -6.008 -1.805 1.00 94.94 381 THR A C 1
ATOM 2951 O O . THR A 1 381 ? 0.099 -5.843 -0.585 1.00 94.94 381 THR A O 1
ATOM 2954 N N . VAL A 1 382 ? 1.276 -5.886 -2.489 1.00 89.62 382 VAL A N 1
ATOM 2955 C CA . VAL A 1 382 ? 2.563 -5.465 -1.923 1.00 89.62 382 VAL A CA 1
ATOM 2956 C C . VAL A 1 382 ? 3.317 -4.593 -2.925 1.00 89.62 382 VAL A C 1
ATOM 2958 O O . VAL A 1 382 ? 3.209 -4.788 -4.128 1.00 89.62 382 VAL A O 1
ATOM 2961 N N . ARG A 1 383 ? 4.137 -3.651 -2.449 1.00 83.44 383 ARG A N 1
ATOM 2962 C CA . ARG A 1 383 ? 4.974 -2.819 -3.342 1.00 83.44 383 ARG A CA 1
ATOM 2963 C C . ARG A 1 383 ? 6.147 -3.591 -3.951 1.00 83.44 383 ARG A C 1
ATOM 2965 O O . ARG A 1 383 ? 6.619 -3.277 -5.042 1.00 83.44 383 ARG A O 1
ATOM 2972 N N . ASP A 1 384 ? 6.613 -4.605 -3.230 1.00 80.88 384 ASP A N 1
ATOM 2973 C CA . ASP A 1 384 ? 7.748 -5.442 -3.591 1.00 80.88 384 ASP A CA 1
ATOM 2974 C C . ASP A 1 384 ? 7.415 -6.912 -3.301 1.00 80.88 384 ASP A C 1
ATOM 2976 O O . ASP A 1 384 ? 6.944 -7.249 -2.214 1.00 80.88 384 ASP A O 1
ATOM 2980 N N . LEU A 1 385 ? 7.653 -7.771 -4.294 1.00 88.44 385 LEU A N 1
ATOM 2981 C CA . LEU A 1 385 ? 7.422 -9.216 -4.235 1.00 88.44 385 LEU A CA 1
ATOM 2982 C C . LEU A 1 385 ? 8.624 -9.991 -3.665 1.00 88.44 385 LEU A C 1
ATOM 2984 O O . LEU A 1 385 ? 8.591 -11.224 -3.622 1.00 88.44 385 LEU A O 1
ATOM 2988 N N . SER A 1 386 ? 9.678 -9.293 -3.232 1.00 82.19 386 SER A N 1
ATOM 2989 C CA . SER A 1 386 ? 10.839 -9.894 -2.580 1.00 82.19 386 SER A CA 1
ATOM 2990 C C . SER A 1 386 ? 10.453 -10.743 -1.368 1.00 82.19 386 SER A C 1
ATOM 2992 O O . SER A 1 386 ? 9.435 -10.526 -0.696 1.00 82.19 386 SER A O 1
ATOM 2994 N N . ASP A 1 387 ? 11.290 -11.736 -1.067 1.00 74.81 387 ASP A N 1
ATOM 2995 C CA . ASP A 1 387 ? 11.039 -12.647 0.050 1.00 74.81 387 ASP A CA 1
ATOM 2996 C C . ASP A 1 387 ? 11.084 -11.928 1.407 1.00 74.81 387 ASP A C 1
ATOM 2998 O O . ASP A 1 387 ? 10.320 -12.252 2.312 1.00 74.81 387 ASP A O 1
ATOM 3002 N N . MET A 1 388 ? 11.866 -10.849 1.509 1.00 77.56 388 MET A N 1
ATOM 3003 C CA . MET A 1 388 ? 11.895 -9.981 2.688 1.00 77.56 388 MET A CA 1
ATOM 3004 C C . MET A 1 388 ? 10.503 -9.437 3.046 1.00 77.56 388 MET A C 1
ATOM 3006 O O . MET A 1 388 ? 10.156 -9.347 4.224 1.00 77.56 388 MET A O 1
ATOM 3010 N N . LYS A 1 389 ? 9.693 -9.074 2.043 1.00 76.25 389 LYS A N 1
ATOM 3011 C CA . LYS A 1 389 ? 8.345 -8.522 2.248 1.00 76.25 389 LYS A CA 1
ATOM 3012 C C . LYS A 1 389 ? 7.241 -9.571 2.215 1.00 76.25 389 LYS A C 1
ATOM 3014 O O . LYS A 1 389 ? 6.202 -9.346 2.824 1.00 76.25 389 LYS A O 1
ATOM 3019 N N . THR A 1 390 ? 7.447 -10.698 1.536 1.00 88.62 390 THR A N 1
ATOM 3020 C CA . THR A 1 390 ? 6.365 -11.656 1.243 1.00 88.62 390 THR A CA 1
ATOM 3021 C C . THR A 1 390 ? 6.584 -13.065 1.778 1.00 88.62 390 THR A C 1
ATOM 3023 O O . THR A 1 390 ? 5.627 -13.835 1.854 1.00 88.62 390 THR A O 1
ATOM 3026 N N . GLY A 1 391 ? 7.803 -13.420 2.184 1.00 86.62 391 GLY A N 1
ATOM 3027 C CA . GLY A 1 391 ? 8.154 -14.786 2.572 1.00 86.62 391 GLY A CA 1
ATOM 3028 C C . GLY A 1 391 ? 7.322 -15.305 3.743 1.00 86.62 391 GLY A C 1
ATOM 3029 O O . GLY A 1 391 ? 6.896 -16.456 3.739 1.00 86.62 391 GLY A O 1
ATOM 3030 N N . HIS A 1 392 ? 7.008 -14.444 4.716 1.00 85.88 392 HIS A N 1
ATOM 3031 C CA . HIS A 1 392 ? 6.155 -14.808 5.850 1.00 85.88 392 HIS A CA 1
ATOM 3032 C C . HIS A 1 392 ? 4.711 -15.136 5.443 1.00 85.88 392 HIS A C 1
ATOM 3034 O O . HIS A 1 392 ? 4.102 -15.998 6.065 1.00 85.88 392 HIS A O 1
ATOM 3040 N N . LEU A 1 393 ? 4.188 -14.516 4.379 1.00 91.06 393 LEU A N 1
ATOM 3041 C CA . LEU A 1 393 ? 2.852 -14.810 3.853 1.00 91.06 393 LEU A CA 1
ATOM 3042 C C . LEU A 1 393 ? 2.829 -16.135 3.090 1.00 91.06 393 LEU A C 1
ATOM 3044 O O . LEU A 1 393 ? 1.913 -16.931 3.258 1.00 91.06 393 LEU A O 1
ATOM 3048 N N . LYS A 1 394 ? 3.866 -16.402 2.285 1.00 91.75 394 LYS A N 1
ATOM 3049 C CA . LYS A 1 394 ? 3.990 -17.645 1.501 1.00 91.75 394 LYS A CA 1
ATOM 3050 C C . LYS A 1 394 ? 4.091 -18.896 2.380 1.00 91.75 394 LYS A C 1
ATOM 3052 O O . LYS A 1 394 ? 3.747 -19.980 1.928 1.00 91.75 394 LYS A O 1
ATOM 3057 N N . ARG A 1 395 ? 4.565 -18.746 3.623 1.00 91.38 395 ARG A N 1
ATOM 3058 C CA . ARG A 1 395 ? 4.674 -19.825 4.620 1.00 91.38 395 ARG A CA 1
ATOM 3059 C C . ARG A 1 395 ? 3.386 -20.078 5.408 1.00 91.38 395 ARG A C 1
ATOM 3061 O O . ARG A 1 395 ? 3.362 -20.992 6.227 1.00 91.38 395 ARG A O 1
ATOM 3068 N N . LEU A 1 396 ? 2.339 -19.274 5.212 1.00 90.56 396 LEU A N 1
ATOM 3069 C CA . LEU A 1 396 ? 1.064 -19.496 5.888 1.00 90.56 396 LEU A CA 1
ATOM 3070 C C . LEU A 1 396 ? 0.394 -20.771 5.366 1.00 90.56 396 LEU A C 1
ATOM 3072 O O . LEU A 1 396 ? 0.515 -21.134 4.194 1.00 90.56 396 LEU A O 1
ATOM 3076 N N . GLN A 1 397 ? -0.351 -21.437 6.244 1.00 90.38 397 GLN A N 1
ATOM 3077 C CA . GLN A 1 397 ? -1.178 -22.573 5.856 1.00 90.38 397 GLN A CA 1
ATOM 3078 C C . GLN A 1 397 ? -2.176 -22.146 4.767 1.00 90.38 397 GLN A C 1
ATOM 3080 O O . GLN A 1 397 ? -2.738 -21.053 4.832 1.00 90.38 397 GLN A O 1
ATOM 3085 N N . ASN A 1 398 ? -2.371 -23.002 3.761 1.00 91.75 398 ASN A N 1
ATOM 3086 C CA . ASN A 1 398 ? -3.213 -22.771 2.578 1.00 91.75 398 ASN A CA 1
ATOM 3087 C C . ASN A 1 398 ? -2.746 -21.638 1.641 1.00 91.75 398 ASN A C 1
ATOM 3089 O O . ASN A 1 398 ? -3.413 -21.371 0.645 1.00 91.75 398 ASN A O 1
ATOM 3093 N N . ALA A 1 399 ? -1.605 -20.984 1.891 1.00 90.44 399 ALA A N 1
ATOM 3094 C CA . ALA A 1 399 ? -1.139 -19.887 1.039 1.00 90.44 399 ALA A CA 1
ATOM 3095 C C . ALA A 1 399 ? -0.799 -20.338 -0.390 1.00 90.44 399 ALA A C 1
ATOM 3097 O O . ALA A 1 399 ? -1.098 -19.624 -1.338 1.00 90.44 399 ALA A O 1
ATOM 3098 N N . ALA A 1 400 ? -0.205 -21.521 -0.565 1.00 88.81 400 ALA A N 1
ATOM 3099 C CA . ALA A 1 400 ? 0.173 -22.019 -1.891 1.00 88.81 400 ALA A CA 1
ATOM 3100 C C . ALA A 1 400 ? -1.028 -22.190 -2.840 1.00 88.81 400 ALA A C 1
ATOM 3102 O O . ALA A 1 400 ? -0.878 -22.041 -4.049 1.00 88.81 400 ALA A O 1
ATOM 3103 N N . GLU A 1 401 ? -2.203 -22.489 -2.285 1.00 90.38 401 GLU A N 1
ATOM 3104 C CA . GLU A 1 401 ? -3.436 -22.724 -3.039 1.00 90.38 401 GLU A CA 1
ATOM 3105 C C . GLU A 1 401 ? -4.300 -21.462 -3.118 1.00 90.38 401 GLU A C 1
ATOM 3107 O O . GLU A 1 401 ? -4.874 -21.170 -4.164 1.00 90.38 401 GLU A O 1
ATOM 3112 N N . ASN A 1 402 ? -4.365 -20.695 -2.024 1.00 94.00 402 ASN A N 1
ATOM 3113 C CA . ASN A 1 402 ? -5.370 -19.650 -1.840 1.00 94.00 402 ASN A CA 1
ATOM 3114 C C . ASN A 1 402 ? -4.800 -18.232 -1.692 1.00 94.00 402 ASN A C 1
ATOM 3116 O O . ASN A 1 402 ? -5.587 -17.299 -1.581 1.00 94.00 402 ASN A O 1
ATOM 3120 N N . LEU A 1 403 ? -3.478 -18.014 -1.698 1.00 95.81 403 LEU A N 1
ATOM 3121 C CA . LEU A 1 403 ? -2.882 -16.671 -1.660 1.00 95.81 403 LEU A CA 1
ATOM 3122 C C . LEU A 1 403 ? -2.277 -16.291 -3.015 1.00 95.81 403 LEU A C 1
ATOM 3124 O O . LEU A 1 403 ? -1.307 -16.890 -3.477 1.00 95.81 403 LEU A O 1
ATOM 3128 N N . ARG A 1 404 ? -2.763 -15.191 -3.592 1.00 96.00 404 ARG A N 1
ATOM 3129 C CA . ARG A 1 404 ? -2.182 -14.554 -4.776 1.00 96.00 404 ARG A CA 1
ATOM 3130 C C . ARG A 1 404 ? -1.601 -13.197 -4.406 1.00 96.00 404 ARG A C 1
ATOM 3132 O O . ARG A 1 404 ? -2.311 -12.325 -3.915 1.00 96.00 404 ARG A O 1
ATOM 3139 N N . LEU A 1 405 ? -0.306 -13.006 -4.652 1.00 94.44 405 LEU A N 1
ATOM 3140 C CA . LEU A 1 405 ? 0.377 -11.743 -4.371 1.00 94.44 405 LEU A CA 1
ATOM 3141 C C . LEU A 1 405 ? 0.473 -10.875 -5.626 1.00 94.44 405 LEU A C 1
ATOM 3143 O O . LEU A 1 405 ? 0.966 -11.322 -6.661 1.00 94.44 405 LEU A O 1
ATOM 3147 N N . PHE A 1 406 ? 0.052 -9.621 -5.505 1.00 92.94 406 PHE A N 1
ATOM 3148 C CA . PHE A 1 406 ? 0.090 -8.623 -6.568 1.00 92.94 406 PHE A CA 1
ATOM 3149 C C . PHE A 1 406 ? 1.106 -7.544 -6.226 1.00 92.94 406 PHE A C 1
ATOM 3151 O O . PHE A 1 406 ? 1.069 -6.969 -5.135 1.00 92.94 406 PHE A O 1
ATOM 3158 N N . LYS A 1 407 ? 1.993 -7.233 -7.174 1.00 92.25 407 LYS A N 1
ATOM 3159 C CA . LYS A 1 407 ? 2.777 -6.005 -7.090 1.00 92.25 407 LYS A CA 1
ATOM 3160 C C . LYS A 1 407 ? 1.846 -4.829 -7.387 1.00 92.25 407 LYS A C 1
ATOM 3162 O O . LYS A 1 407 ? 1.352 -4.747 -8.505 1.00 92.25 407 LYS A O 1
ATOM 3167 N N . ALA A 1 408 ? 1.614 -3.954 -6.415 1.00 85.62 408 ALA A N 1
ATOM 3168 C CA . ALA A 1 408 ? 0.800 -2.757 -6.603 1.00 85.62 408 ALA A CA 1
ATOM 3169 C C . ALA A 1 408 ? 1.272 -1.603 -5.713 1.00 85.62 408 ALA A C 1
ATOM 3171 O O . ALA A 1 408 ? 1.739 -1.816 -4.588 1.00 85.62 408 ALA A O 1
ATOM 3172 N N . ASP A 1 409 ? 1.112 -0.387 -6.225 1.00 85.25 409 ASP A N 1
ATOM 3173 C CA . ASP A 1 409 ? 1.211 0.852 -5.462 1.00 85.25 409 ASP A CA 1
ATOM 3174 C C . ASP A 1 409 ? -0.181 1.489 -5.367 1.00 85.25 409 ASP A C 1
ATOM 3176 O O . ASP A 1 409 ? -0.967 1.401 -6.305 1.00 85.25 409 ASP A O 1
ATOM 3180 N N . LEU A 1 410 ? -0.500 2.126 -4.239 1.00 82.12 410 LEU A N 1
ATOM 3181 C CA . LEU A 1 410 ? -1.812 2.748 -4.031 1.00 82.12 410 LEU A CA 1
ATOM 3182 C C . LEU A 1 410 ? -2.087 3.886 -5.023 1.00 82.12 410 LEU A C 1
ATOM 3184 O O . LEU A 1 410 ? -3.246 4.189 -5.309 1.00 82.12 410 LEU A O 1
ATOM 3188 N N . LEU A 1 411 ? -1.036 4.523 -5.541 1.00 83.38 411 LEU A N 1
ATOM 3189 C CA . LEU A 1 411 ? -1.153 5.597 -6.524 1.00 83.38 411 LEU A CA 1
ATOM 3190 C C . LEU A 1 411 ? -1.307 5.089 -7.958 1.00 83.38 411 LEU A C 1
ATOM 3192 O O . LEU A 1 411 ? -1.669 5.870 -8.835 1.00 83.38 411 LEU A O 1
ATOM 3196 N N . ASP A 1 412 ? -1.092 3.794 -8.188 1.00 84.75 412 ASP A N 1
ATOM 3197 C CA . ASP A 1 412 ? -1.297 3.154 -9.481 1.00 84.75 412 ASP A CA 1
ATOM 3198 C C . ASP A 1 412 ? -2.683 2.497 -9.517 1.00 84.75 412 ASP A C 1
ATOM 3200 O O . ASP A 1 412 ? -2.908 1.396 -9.004 1.00 84.75 412 ASP A O 1
ATOM 3204 N N . TYR A 1 413 ? -3.638 3.212 -10.111 1.00 85.81 413 TYR A N 1
ATOM 3205 C CA . TYR A 1 413 ? -5.018 2.752 -10.222 1.00 85.81 413 TYR A CA 1
ATOM 3206 C C . TYR A 1 413 ? -5.130 1.416 -10.967 1.00 85.81 413 TYR A C 1
ATOM 3208 O O . TYR A 1 413 ? -5.879 0.545 -10.527 1.00 85.81 413 TYR A O 1
ATOM 3216 N N . ASP A 1 414 ? -4.383 1.229 -12.056 1.00 84.00 414 ASP A N 1
ATOM 3217 C CA . ASP A 1 414 ? -4.500 0.039 -12.901 1.00 84.00 414 ASP A CA 1
ATOM 3218 C C . ASP A 1 414 ? -3.987 -1.205 -12.169 1.00 84.00 414 ASP A C 1
ATOM 3220 O O . ASP A 1 414 ? -4.614 -2.267 -12.217 1.00 84.00 414 ASP A O 1
ATOM 3224 N N . MET A 1 415 ? -2.891 -1.071 -11.413 1.00 86.75 415 MET A N 1
ATOM 3225 C CA . MET A 1 415 ? -2.402 -2.152 -10.553 1.00 86.75 415 MET A CA 1
ATOM 3226 C C . MET A 1 415 ? -3.392 -2.493 -9.437 1.00 86.75 415 MET A C 1
ATOM 3228 O O . MET A 1 415 ? -3.601 -3.673 -9.136 1.00 86.75 415 MET A O 1
ATOM 3232 N N . MET A 1 416 ? -4.025 -1.483 -8.832 1.00 88.81 416 MET A N 1
ATOM 3233 C CA . MET A 1 416 ? -5.052 -1.704 -7.814 1.00 88.81 416 MET A CA 1
ATOM 3234 C C . MET A 1 416 ? -6.297 -2.379 -8.399 1.00 88.81 416 MET A C 1
ATOM 3236 O O . MET A 1 416 ? -6.800 -3.338 -7.814 1.00 88.81 416 MET A O 1
ATOM 3240 N N . ALA A 1 417 ? -6.756 -1.943 -9.572 1.00 89.44 417 ALA A N 1
ATOM 3241 C CA . ALA A 1 417 ? -7.879 -2.547 -10.279 1.00 89.44 417 ALA A CA 1
ATOM 3242 C C . ALA A 1 417 ? -7.600 -4.010 -10.647 1.00 89.44 417 ALA A C 1
ATOM 3244 O O . ALA A 1 417 ? -8.455 -4.867 -10.428 1.00 89.44 417 ALA A O 1
ATOM 3245 N N . ALA A 1 418 ? -6.389 -4.321 -11.119 1.00 88.56 418 ALA A N 1
ATOM 3246 C CA . ALA A 1 418 ? -5.986 -5.690 -11.428 1.00 88.56 418 ALA A CA 1
ATOM 3247 C C . ALA A 1 418 ? -5.983 -6.605 -10.191 1.00 88.56 418 ALA A C 1
ATOM 3249 O O . ALA A 1 418 ? -6.370 -7.767 -10.290 1.00 88.56 418 ALA A O 1
ATOM 3250 N N . ALA A 1 419 ? -5.571 -6.095 -9.027 1.00 92.50 419 ALA A N 1
ATOM 3251 C CA . ALA A 1 419 ? -5.586 -6.864 -7.784 1.00 92.50 419 ALA A CA 1
ATOM 3252 C C . ALA A 1 419 ? -7.004 -7.085 -7.228 1.00 92.50 419 ALA A C 1
ATOM 3254 O O . ALA A 1 419 ? -7.278 -8.130 -6.640 1.00 92.50 419 ALA A O 1
ATOM 3255 N N . ILE A 1 420 ? -7.901 -6.113 -7.408 1.00 94.94 420 ILE A N 1
ATOM 3256 C CA . ILE A 1 420 ? -9.277 -6.146 -6.888 1.00 94.94 420 ILE A CA 1
ATOM 3257 C C . ILE A 1 420 ? -10.228 -6.922 -7.816 1.00 94.94 420 ILE A C 1
ATOM 3259 O O . ILE A 1 420 ? -11.283 -7.386 -7.380 1.00 94.94 420 ILE A O 1
ATOM 3263 N N . ALA A 1 421 ? -9.865 -7.101 -9.087 1.00 91.81 421 ALA A N 1
ATOM 3264 C CA . ALA A 1 421 ? -10.665 -7.846 -10.050 1.00 91.81 421 ALA A CA 1
ATOM 3265 C C . ALA A 1 421 ? -11.022 -9.255 -9.534 1.00 91.81 421 ALA A C 1
ATOM 3267 O O . ALA A 1 421 ? -10.159 -10.029 -9.119 1.00 91.81 421 ALA A O 1
ATOM 3268 N N . GLY A 1 422 ? -12.317 -9.582 -9.566 1.00 88.75 422 GLY A N 1
ATOM 3269 C CA . GLY A 1 422 ? -12.847 -10.875 -9.119 1.00 88.75 422 GLY A CA 1
ATOM 3270 C C . GLY A 1 422 ? -13.048 -11.018 -7.604 1.00 88.75 422 GLY A C 1
ATOM 3271 O O . GLY A 1 422 ? -13.580 -12.041 -7.170 1.00 88.75 422 GLY A O 1
ATOM 3272 N N . CYS A 1 423 ? -12.677 -10.022 -6.793 1.00 94.25 423 CYS A N 1
ATOM 3273 C CA . CYS A 1 423 ? -12.916 -10.038 -5.350 1.00 94.25 423 CYS A CA 1
ATOM 3274 C C . CYS A 1 423 ? -14.361 -9.654 -4.994 1.00 94.25 423 CYS A C 1
ATOM 3276 O O . CYS A 1 423 ? -14.955 -8.767 -5.600 1.00 94.25 423 CYS A O 1
ATOM 3278 N N . GLN A 1 424 ? -14.911 -10.290 -3.960 1.00 94.94 424 GLN A N 1
ATOM 3279 C CA . GLN A 1 424 ? -16.196 -9.935 -3.348 1.00 94.94 424 GLN A CA 1
ATOM 3280 C C . GLN A 1 424 ? -16.019 -8.902 -2.229 1.00 94.94 424 GLN A C 1
ATOM 3282 O O . GLN A 1 424 ? -16.940 -8.134 -1.965 1.00 94.94 424 GLN A O 1
ATOM 3287 N N . GLY A 1 425 ? -14.832 -8.851 -1.619 1.00 95.31 425 GLY A N 1
ATOM 3288 C CA . GLY A 1 425 ? -14.494 -7.936 -0.533 1.00 95.31 425 GLY A CA 1
ATOM 3289 C C . GLY A 1 425 ? -13.131 -7.284 -0.703 1.00 95.31 425 GLY A C 1
ATOM 3290 O O . GLY A 1 425 ? -12.218 -7.876 -1.283 1.00 95.31 425 GLY A O 1
ATOM 3291 N N . VAL A 1 426 ? -12.974 -6.075 -0.165 1.00 98.12 426 VAL A N 1
ATOM 3292 C CA . VAL A 1 426 ? -11.677 -5.386 -0.106 1.00 98.12 426 VAL A CA 1
ATOM 3293 C C . VAL A 1 426 ? -11.404 -4.907 1.315 1.00 98.12 426 VAL A C 1
ATOM 3295 O O . VAL A 1 426 ? -12.210 -4.198 1.903 1.00 98.12 426 VAL A O 1
ATOM 3298 N N . PHE A 1 427 ? -10.230 -5.240 1.840 1.00 97.69 427 PHE A N 1
ATOM 3299 C CA . PHE A 1 427 ? -9.692 -4.739 3.097 1.00 97.69 427 PHE A CA 1
ATOM 3300 C C . PHE A 1 427 ? -8.563 -3.750 2.800 1.00 97.69 427 PHE A C 1
ATOM 3302 O O . PHE A 1 427 ? -7.465 -4.126 2.376 1.00 97.69 427 PHE A O 1
ATOM 3309 N N . HIS A 1 428 ? -8.827 -2.466 3.012 1.00 95.06 428 HIS A N 1
ATOM 3310 C CA . HIS A 1 428 ? -7.865 -1.398 2.787 1.00 95.06 428 HIS A CA 1
ATOM 3311 C C . HIS A 1 428 ? -7.113 -1.059 4.084 1.00 95.06 428 HIS A C 1
ATOM 3313 O O . HIS A 1 428 ? -7.606 -0.315 4.930 1.00 95.06 428 HIS A O 1
ATOM 3319 N N . LEU A 1 429 ? -5.916 -1.636 4.248 1.00 82.75 429 LEU A N 1
ATOM 3320 C CA . LEU A 1 429 ? -5.103 -1.546 5.474 1.00 82.75 429 LEU A CA 1
ATOM 3321 C C . LEU A 1 429 ? -3.935 -0.547 5.402 1.00 82.75 429 LEU A C 1
ATOM 3323 O O . LEU A 1 429 ? -3.331 -0.231 6.428 1.00 82.75 429 LEU A O 1
ATOM 3327 N N . GLN A 1 430 ? -3.561 -0.076 4.210 1.00 66.19 430 GLN A N 1
ATOM 3328 C CA . GLN A 1 430 ? -2.333 0.697 4.012 1.00 66.19 430 GLN A CA 1
ATOM 3329 C C . GLN A 1 430 ? -2.632 2.188 3.836 1.00 66.19 430 GLN A C 1
ATOM 3331 O O . GLN A 1 430 ? -3.193 2.582 2.824 1.00 66.19 430 GLN A O 1
ATOM 3336 N N . MET A 1 431 ? -2.202 3.015 4.797 1.00 55.44 431 MET A N 1
ATOM 3337 C CA . MET A 1 431 ? -2.424 4.467 4.787 1.00 55.44 431 MET A CA 1
ATOM 3338 C C . MET A 1 431 ? -1.222 5.235 5.369 1.00 55.44 431 MET A C 1
ATOM 3340 O O . MET A 1 431 ? -1.210 5.585 6.547 1.00 55.44 431 MET A O 1
ATOM 3344 N N . LEU A 1 432 ? -0.212 5.497 4.536 1.00 48.59 432 LEU A N 1
ATOM 3345 C CA . LEU A 1 432 ? 0.744 6.606 4.688 1.00 48.59 432 LEU A CA 1
ATOM 3346 C C . LEU A 1 432 ? 0.816 7.330 3.330 1.00 48.59 432 LEU A C 1
ATOM 3348 O O . LEU A 1 432 ? 0.551 6.701 2.307 1.00 48.59 432 LEU A O 1
ATOM 3352 N N . ALA A 1 433 ? 1.074 8.642 3.348 1.00 45.41 433 ALA A N 1
ATOM 3353 C CA . ALA A 1 433 ? 0.793 9.588 2.262 1.00 45.41 433 ALA A CA 1
ATOM 3354 C C . ALA A 1 433 ? 1.226 9.132 0.847 1.00 45.41 433 ALA A C 1
ATOM 3356 O O . ALA A 1 433 ? 2.326 8.590 0.716 1.00 45.41 433 ALA A O 1
ATOM 3357 N N . PRO A 1 434 ? 0.402 9.388 -0.199 1.00 50.75 434 PRO A N 1
ATOM 3358 C CA . PRO A 1 434 ? -0.837 10.186 -0.220 1.00 50.75 434 PRO A CA 1
ATOM 3359 C C . PRO A 1 434 ? -2.072 9.341 0.136 1.00 50.75 434 PRO A C 1
ATOM 3361 O O . PRO A 1 434 ? -2.647 8.638 -0.693 1.00 50.75 434 PRO A O 1
ATOM 3364 N N . ALA A 1 435 ? -2.484 9.436 1.402 1.00 59.91 435 ALA A N 1
ATOM 3365 C CA . ALA A 1 435 ? -3.545 8.654 2.028 1.00 59.91 435 ALA A CA 1
ATOM 3366 C C . ALA A 1 435 ? -4.863 8.743 1.238 1.00 59.91 435 ALA A C 1
ATOM 3368 O O . ALA A 1 435 ? -5.456 7.726 0.900 1.00 59.91 435 ALA A O 1
ATOM 3369 N N . VAL A 1 436 ? -5.270 9.959 0.869 1.00 71.38 436 VAL A N 1
ATOM 3370 C CA . VAL A 1 436 ? -6.569 10.220 0.232 1.00 71.38 436 VAL A CA 1
ATOM 3371 C C . VAL A 1 436 ? -6.634 9.677 -1.194 1.00 71.38 436 VAL A C 1
ATOM 3373 O O . VAL A 1 436 ? -7.583 8.971 -1.539 1.00 71.38 436 VAL A O 1
ATOM 3376 N N . THR A 1 437 ? -5.625 9.961 -2.023 1.00 78.25 437 THR A N 1
ATOM 3377 C CA . THR A 1 437 ? -5.573 9.482 -3.414 1.00 78.25 437 THR A CA 1
ATOM 3378 C C . THR A 1 437 ? -5.520 7.961 -3.462 1.00 78.25 437 THR A C 1
ATOM 3380 O O . THR A 1 437 ? -6.278 7.345 -4.209 1.00 78.25 437 THR A O 1
ATOM 3383 N N . GLY A 1 438 ? -4.697 7.349 -2.604 1.00 82.56 438 GLY A N 1
ATOM 3384 C CA . GLY A 1 438 ? -4.609 5.897 -2.494 1.00 82.56 438 GLY A CA 1
ATOM 3385 C C . GLY A 1 438 ? -5.942 5.250 -2.120 1.00 82.56 438 GLY A C 1
ATOM 3386 O O . GLY A 1 438 ? -6.402 4.341 -2.809 1.00 82.56 438 GLY A O 1
ATOM 3387 N N . THR A 1 439 ? -6.610 5.758 -1.080 1.00 84.81 439 THR A N 1
ATOM 3388 C CA . THR A 1 439 ? -7.942 5.276 -0.682 1.00 84.81 439 THR A CA 1
ATOM 3389 C C . THR A 1 439 ? -8.969 5.465 -1.792 1.00 84.81 439 THR A C 1
ATOM 3391 O O . THR A 1 439 ? -9.723 4.545 -2.098 1.00 84.81 439 THR A O 1
ATOM 3394 N N . THR A 1 440 ? -8.957 6.617 -2.462 1.00 87.19 440 THR A N 1
ATOM 3395 C CA . THR A 1 440 ? -9.875 6.903 -3.571 1.00 87.19 440 THR A CA 1
ATOM 3396 C C . THR A 1 440 ? -9.679 5.933 -4.738 1.00 87.19 440 THR A C 1
ATOM 3398 O O . THR A 1 440 ? -10.661 5.467 -5.313 1.00 87.19 440 THR A O 1
ATOM 3401 N N . ASN A 1 441 ? -8.435 5.586 -5.079 1.00 90.25 441 ASN A N 1
ATOM 3402 C CA . ASN A 1 441 ? -8.139 4.603 -6.122 1.00 90.25 441 ASN A CA 1
ATOM 3403 C C . ASN A 1 441 ? -8.696 3.221 -5.773 1.00 90.25 441 ASN A C 1
ATOM 3405 O O . ASN A 1 441 ? -9.332 2.591 -6.616 1.00 90.25 441 ASN A O 1
ATOM 3409 N N . VAL A 1 442 ? -8.513 2.776 -4.526 1.00 93.50 442 VAL A N 1
ATOM 3410 C CA . VAL A 1 442 ? -9.049 1.493 -4.043 1.00 93.50 442 VAL A CA 1
ATOM 3411 C C . VAL A 1 442 ? -10.573 1.467 -4.133 1.00 93.50 442 VAL A C 1
ATOM 3413 O O . VAL A 1 442 ? -11.137 0.497 -4.630 1.00 93.50 442 VAL A O 1
ATOM 3416 N N . LEU A 1 443 ? -11.241 2.537 -3.699 1.00 94.69 443 LEU A N 1
ATOM 3417 C CA . LEU A 1 443 ? -12.701 2.635 -3.723 1.00 94.69 443 LEU A CA 1
ATOM 3418 C C . LEU A 1 443 ? -13.253 2.663 -5.151 1.00 94.69 443 LEU A C 1
ATOM 3420 O O . LEU A 1 443 ? -14.200 1.945 -5.458 1.00 94.69 443 LEU A O 1
ATOM 3424 N N . LYS A 1 444 ? -12.621 3.423 -6.054 1.00 94.31 444 LYS A N 1
ATOM 3425 C CA . LYS A 1 444 ? -12.980 3.440 -7.481 1.00 94.31 444 LYS A CA 1
ATOM 3426 C C . LYS A 1 444 ? -12.807 2.067 -8.127 1.00 94.31 444 LYS A C 1
ATOM 3428 O O . LYS A 1 444 ? -13.700 1.619 -8.843 1.00 94.31 444 LYS A O 1
ATOM 3433 N N . ALA A 1 445 ? -11.697 1.387 -7.843 1.00 93.06 445 ALA A N 1
ATOM 3434 C CA . ALA A 1 445 ? -11.444 0.038 -8.334 1.00 93.06 445 ALA A CA 1
ATOM 3435 C C . ALA A 1 445 ? -12.457 -0.976 -7.772 1.00 93.06 445 ALA A C 1
ATOM 3437 O O . ALA A 1 445 ? -12.966 -1.811 -8.517 1.00 93.06 445 ALA A O 1
ATOM 3438 N N . ALA A 1 446 ? -12.811 -0.867 -6.488 1.00 94.19 446 ALA A N 1
ATOM 3439 C CA . ALA A 1 446 ? -13.824 -1.702 -5.847 1.00 94.19 446 ALA A CA 1
ATOM 3440 C C . ALA A 1 446 ? -15.219 -1.503 -6.463 1.00 94.19 446 ALA A C 1
ATOM 3442 O O . ALA A 1 446 ? -15.875 -2.486 -6.811 1.00 94.19 446 ALA A O 1
ATOM 3443 N N . SER A 1 447 ? -15.637 -0.253 -6.688 1.00 94.88 447 SER A N 1
ATOM 3444 C CA . SER A 1 447 ? -16.878 0.068 -7.407 1.00 94.88 447 SER A CA 1
ATOM 3445 C C . SER A 1 447 ? -16.882 -0.511 -8.820 1.00 94.88 447 SER A C 1
ATOM 3447 O O . SER A 1 447 ? -17.852 -1.148 -9.230 1.00 94.88 447 SER A O 1
ATOM 3449 N N . ALA A 1 448 ? -15.786 -0.339 -9.567 1.00 90.69 448 ALA A N 1
ATOM 3450 C CA . ALA A 1 448 ? -15.663 -0.856 -10.930 1.00 90.69 448 ALA A CA 1
ATOM 3451 C C . ALA A 1 448 ? -15.746 -2.393 -10.985 1.00 90.69 448 ALA A C 1
ATOM 3453 O O . ALA A 1 448 ? -16.329 -2.945 -11.922 1.00 90.69 448 ALA A O 1
ATOM 3454 N N . ALA A 1 449 ? -15.206 -3.067 -9.966 1.00 91.19 449 ALA A N 1
ATOM 3455 C CA . ALA A 1 449 ? -15.249 -4.517 -9.796 1.00 91.19 449 ALA A CA 1
ATOM 3456 C C . ALA A 1 449 ? -16.552 -5.034 -9.156 1.00 91.19 449 ALA A C 1
ATOM 3458 O O . ALA A 1 449 ? -16.717 -6.246 -9.034 1.00 91.19 449 ALA A O 1
ATOM 3459 N N . LYS A 1 450 ? -17.486 -4.145 -8.778 1.00 93.50 450 LYS A N 1
ATOM 3460 C CA . LYS A 1 450 ? -18.746 -4.481 -8.088 1.00 93.50 450 LYS A CA 1
ATOM 3461 C C . LYS A 1 450 ? -18.518 -5.292 -6.806 1.00 93.50 450 LYS A C 1
ATOM 3463 O O . LYS A 1 450 ? -19.240 -6.247 -6.520 1.00 93.50 450 LYS A O 1
ATOM 3468 N N . VAL A 1 451 ? -17.490 -4.906 -6.054 1.00 94.88 451 VAL A N 1
ATOM 3469 C CA . VAL A 1 451 ? -17.205 -5.440 -4.718 1.00 94.88 451 VAL A CA 1
ATOM 3470 C C . VAL A 1 451 ? -18.415 -5.201 -3.815 1.00 94.88 451 VAL A C 1
ATOM 3472 O O . VAL A 1 451 ? -19.034 -4.142 -3.870 1.00 94.88 451 VAL A O 1
ATOM 3475 N N . GLN A 1 452 ? -18.747 -6.187 -2.983 1.00 94.38 452 GLN A N 1
ATOM 3476 C CA . GLN A 1 452 ? -19.917 -6.129 -2.106 1.00 94.38 452 GLN A CA 1
ATOM 3477 C C . GLN A 1 452 ? -19.694 -5.170 -0.943 1.00 94.38 452 GLN A C 1
ATOM 3479 O O . GLN A 1 452 ? -20.593 -4.408 -0.616 1.00 94.38 452 GLN A O 1
ATOM 3484 N N . ARG A 1 453 ? -18.498 -5.202 -0.341 1.00 97.62 453 ARG A N 1
ATOM 3485 C CA . ARG A 1 453 ? -18.128 -4.345 0.786 1.00 97.62 453 ARG A CA 1
ATOM 3486 C C . ARG A 1 453 ? -16.639 -4.024 0.805 1.00 97.62 453 ARG A C 1
ATOM 3488 O O . ARG A 1 453 ? -15.797 -4.898 0.569 1.00 97.62 453 ARG A O 1
ATOM 3495 N N . VAL A 1 454 ? -16.315 -2.781 1.150 1.00 98.19 454 VAL A N 1
ATOM 3496 C CA . VAL A 1 454 ? -14.951 -2.334 1.446 1.00 98.19 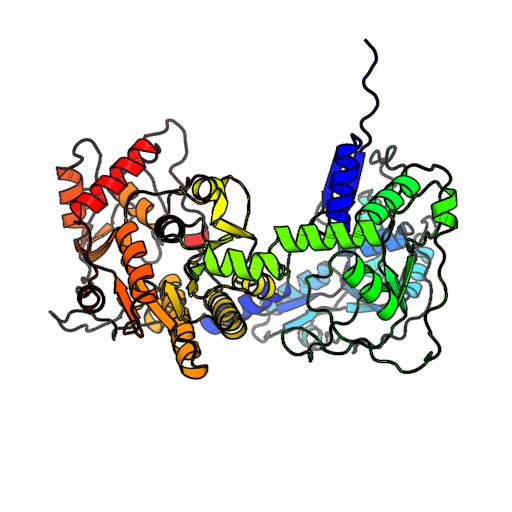454 VAL A CA 1
ATOM 3497 C C . VAL A 1 454 ? -14.819 -2.029 2.934 1.00 98.19 454 VAL A C 1
ATOM 3499 O O . VAL A 1 454 ? -15.543 -1.199 3.477 1.00 98.19 454 VAL A O 1
ATOM 3502 N N . VAL A 1 455 ? -13.856 -2.675 3.587 1.00 98.06 455 VAL A N 1
ATOM 3503 C CA . VAL A 1 455 ? -13.464 -2.388 4.968 1.00 98.06 455 VAL A CA 1
ATOM 3504 C C . VAL A 1 455 ? -12.212 -1.521 4.966 1.00 98.06 455 VAL A C 1
ATOM 3506 O O . VAL A 1 455 ? -11.158 -1.944 4.489 1.00 98.06 455 VAL A O 1
ATOM 3509 N N . VAL A 1 456 ? -12.301 -0.313 5.517 1.00 96.31 456 VAL A N 1
ATOM 3510 C CA . VAL A 1 456 ? -11.184 0.639 5.593 1.00 96.31 456 VAL A CA 1
ATOM 3511 C C . VAL A 1 456 ? -10.625 0.699 7.012 1.00 96.31 456 VAL A C 1
ATOM 3513 O O . VAL A 1 456 ? -11.350 0.936 7.977 1.00 96.31 456 VAL A O 1
ATOM 3516 N N . VAL A 1 457 ? -9.310 0.519 7.152 1.00 93.44 457 VAL A N 1
ATOM 3517 C CA . VAL A 1 457 ? -8.633 0.607 8.452 1.00 93.44 457 VAL A CA 1
ATOM 3518 C C . VAL A 1 457 ? -8.193 2.044 8.719 1.00 93.44 457 VAL A C 1
ATOM 3520 O O . VAL A 1 457 ? -7.164 2.517 8.221 1.00 93.44 457 VAL A O 1
ATOM 3523 N N . SER A 1 458 ? -8.970 2.733 9.551 1.00 92.44 458 SER A N 1
ATOM 3524 C CA . SER A 1 458 ? -8.656 4.061 10.073 1.00 92.44 458 SER A CA 1
ATOM 3525 C C . SER A 1 458 ? -7.727 3.940 11.297 1.00 92.44 458 SER A C 1
ATOM 3527 O O . SER A 1 458 ? -6.713 3.237 11.234 1.00 92.44 458 SER A O 1
ATOM 3529 N N . SER A 1 459 ? -7.978 4.690 12.368 1.00 89.62 459 SER A N 1
ATOM 3530 C CA . SER A 1 459 ? -7.230 4.685 13.627 1.00 89.62 459 SER A CA 1
ATOM 3531 C C . SER A 1 459 ? -8.022 5.414 14.715 1.00 89.62 459 SER A C 1
ATOM 3533 O O . SER A 1 459 ? -8.814 6.308 14.408 1.00 89.62 459 SER A O 1
ATOM 3535 N N . ILE A 1 460 ? -7.765 5.098 15.984 1.00 89.50 460 ILE A N 1
ATOM 3536 C CA . ILE A 1 460 ? -8.289 5.856 17.129 1.00 89.50 460 ILE A CA 1
ATOM 3537 C C . ILE A 1 460 ? -7.837 7.325 17.135 1.00 89.50 460 ILE A C 1
ATOM 3539 O O . ILE A 1 460 ? -8.542 8.192 17.649 1.00 89.50 460 ILE A O 1
ATOM 3543 N N . VAL A 1 461 ? -6.722 7.648 16.466 1.00 86.50 461 VAL A N 1
ATOM 3544 C CA . VAL A 1 461 ? -6.280 9.046 16.317 1.00 86.50 461 VAL A CA 1
ATOM 3545 C C . VAL A 1 461 ? -7.235 9.891 15.472 1.00 86.50 461 VAL A C 1
ATOM 3547 O O . VAL A 1 461 ? -7.142 11.112 15.513 1.00 86.50 461 VAL A O 1
ATOM 3550 N N . ALA A 1 462 ? -8.152 9.271 14.716 1.00 88.50 462 ALA A N 1
ATOM 3551 C CA . ALA A 1 462 ? -9.241 9.958 14.018 1.00 88.50 462 ALA A CA 1
ATOM 3552 C C . ALA A 1 462 ? -10.459 10.234 14.923 1.00 88.50 462 ALA A C 1
ATOM 3554 O O . ALA A 1 462 ? -11.423 10.861 14.489 1.00 88.50 462 ALA A O 1
ATOM 3555 N N . VAL A 1 463 ? -10.416 9.759 16.170 1.00 90.19 463 VAL A N 1
ATOM 3556 C CA . VAL A 1 463 ? -11.481 9.870 17.172 1.00 90.19 463 VAL A CA 1
ATOM 3557 C C . VAL A 1 463 ? -11.036 10.698 18.381 1.00 90.19 463 VAL A C 1
ATOM 3559 O O . VAL A 1 463 ? -11.860 11.405 18.952 1.00 90.19 463 VAL A O 1
ATOM 3562 N N . GLU A 1 464 ? -9.773 10.600 18.820 1.00 83.06 464 GLU A N 1
ATOM 3563 C CA . GLU A 1 464 ? -9.333 11.019 20.166 1.00 83.06 464 GLU A CA 1
ATOM 3564 C C . GLU A 1 464 ? -8.903 12.487 20.332 1.00 83.06 464 GLU A C 1
ATOM 3566 O O . GLU A 1 464 ? -8.973 13.026 21.439 1.00 83.06 464 GLU A O 1
ATOM 3571 N N . ILE A 1 465 ? -8.464 13.165 19.273 1.00 81.25 465 ILE A N 1
ATOM 3572 C CA . ILE A 1 465 ? -7.744 14.439 19.400 1.00 81.25 465 ILE A CA 1
ATOM 3573 C C . ILE A 1 465 ? -8.729 15.605 19.345 1.00 81.25 465 ILE A C 1
ATOM 3575 O O . ILE A 1 465 ? -9.286 15.892 18.298 1.00 81.25 465 ILE A O 1
ATOM 3579 N N . ASN A 1 466 ? -8.945 16.312 20.453 1.00 74.06 466 ASN A N 1
ATOM 3580 C CA . ASN A 1 466 ? -9.808 17.496 20.480 1.00 74.06 466 ASN A CA 1
ATOM 3581 C C . ASN A 1 466 ? -9.184 18.568 21.393 1.00 74.06 466 ASN A C 1
ATOM 3583 O O . ASN A 1 466 ? -8.858 18.240 22.536 1.00 74.06 466 ASN A O 1
ATOM 3587 N N . PRO A 1 467 ? -8.979 19.813 20.922 1.00 63.56 467 PRO A N 1
ATOM 3588 C CA . PRO A 1 467 ? -8.209 20.824 21.637 1.00 63.56 467 PRO A CA 1
ATOM 3589 C C . PRO A 1 467 ? -8.758 21.238 23.000 1.00 63.56 467 PRO A C 1
ATOM 3591 O O . PRO A 1 467 ? -7.940 21.647 23.823 1.00 63.56 467 PRO A O 1
ATOM 3594 N N . LYS A 1 468 ? -10.082 21.209 23.258 1.00 61.31 468 LYS A N 1
ATOM 3595 C CA . LYS A 1 468 ? -10.663 21.680 24.538 1.00 61.31 468 LYS A CA 1
ATOM 3596 C C . LYS A 1 468 ? -12.030 21.067 24.875 1.00 61.31 468 LYS A C 1
ATOM 3598 O O . LYS A 1 468 ? -12.894 20.954 24.015 1.00 61.31 468 LYS A O 1
ATOM 3603 N N . GLY A 1 469 ? -12.260 20.811 26.169 1.00 65.56 469 GLY A N 1
ATOM 3604 C CA . GLY A 1 469 ? -13.608 20.765 26.756 1.00 65.56 469 GLY A CA 1
ATOM 3605 C C . GLY A 1 469 ? -14.389 19.462 26.593 1.00 65.56 469 GLY A C 1
ATOM 3606 O O . GLY A 1 469 ? -15.620 19.499 26.620 1.00 65.56 469 GLY A O 1
ATOM 3607 N N . TRP A 1 470 ? -13.717 18.316 26.426 1.00 76.56 470 TRP A N 1
ATOM 3608 C CA . TRP A 1 470 ? -14.431 17.040 26.476 1.00 76.56 470 TRP A CA 1
ATOM 3609 C C . TRP A 1 470 ? -15.071 16.860 27.865 1.00 76.56 470 TRP A C 1
ATOM 3611 O O . TRP A 1 470 ? -14.348 16.975 28.856 1.00 76.56 470 TRP A O 1
ATOM 3621 N N . PRO A 1 471 ? -16.391 16.607 27.971 1.00 78.19 471 PRO A N 1
ATOM 3622 C CA . PRO A 1 471 ? -17.050 16.516 29.268 1.00 78.19 471 PRO A CA 1
ATOM 3623 C C . PRO A 1 471 ? -16.448 15.402 30.127 1.00 78.19 471 PRO A C 1
ATOM 3625 O O . PRO A 1 471 ? -16.248 14.281 29.651 1.00 78.19 471 PRO A O 1
ATOM 3628 N N . GLU A 1 472 ? -16.187 15.707 31.396 1.00 74.31 472 GLU A N 1
ATOM 3629 C CA . GLU A 1 472 ? -15.689 14.728 32.359 1.00 74.31 472 GLU A CA 1
ATOM 3630 C C . GLU A 1 472 ? -16.658 13.537 32.458 1.00 74.31 472 GLU A C 1
ATOM 3632 O O . GLU A 1 472 ? -17.879 13.701 32.458 1.00 74.31 472 GLU A O 1
ATOM 3637 N N . GLY A 1 473 ? -16.118 12.317 32.458 1.00 75.81 473 GLY A N 1
ATOM 3638 C CA . GLY A 1 473 ? -16.908 11.081 32.502 1.00 75.81 473 GLY A CA 1
ATOM 3639 C C . GLY A 1 473 ? -17.622 10.693 31.200 1.00 75.81 473 GLY A C 1
ATOM 3640 O O . GLY A 1 473 ? -18.171 9.593 31.124 1.00 75.81 473 GLY A O 1
ATOM 3641 N N . LYS A 1 474 ? -17.606 11.525 30.147 1.00 83.94 474 LYS A N 1
ATOM 3642 C CA . LYS A 1 474 ? -18.204 11.154 28.856 1.00 83.94 474 LYS A CA 1
ATOM 3643 C C . LYS A 1 474 ? -17.280 10.208 28.089 1.00 83.94 474 LYS A C 1
ATOM 3645 O O . LYS A 1 474 ? -16.145 10.555 27.781 1.00 83.94 474 LYS A O 1
ATOM 3650 N N . VAL A 1 475 ? -17.783 9.032 27.727 1.00 88.81 475 VAL A N 1
ATOM 3651 C CA . VAL A 1 475 ? -17.062 8.059 26.891 1.00 88.81 475 VAL A CA 1
ATOM 3652 C C . VAL A 1 475 ? -17.139 8.481 25.420 1.00 88.81 475 VAL A C 1
ATOM 3654 O O . VAL A 1 475 ? -18.179 8.962 24.966 1.00 88.81 475 VAL A O 1
ATOM 3657 N N . ARG A 1 476 ? -16.042 8.324 24.673 1.00 90.06 476 ARG A N 1
ATOM 3658 C CA . ARG A 1 476 ? -16.007 8.534 23.218 1.00 90.06 476 ARG A CA 1
ATOM 3659 C C . ARG A 1 476 ? -16.528 7.304 22.484 1.00 90.06 476 ARG A C 1
ATOM 3661 O O . ARG A 1 476 ? -16.134 6.180 22.789 1.00 90.06 476 ARG A O 1
ATOM 3668 N N . ASP A 1 477 ? -17.386 7.543 21.508 1.00 92.88 477 ASP A N 1
ATOM 3669 C CA . ASP A 1 477 ? -17.987 6.542 20.632 1.00 92.88 477 ASP A CA 1
ATOM 3670 C C . ASP A 1 477 ? -17.680 6.859 19.156 1.00 92.88 477 ASP A C 1
ATOM 3672 O O . ASP A 1 477 ? -16.949 7.798 18.828 1.00 92.88 477 ASP A O 1
ATOM 3676 N N . GLU A 1 478 ? -18.255 6.080 18.245 1.00 95.38 478 GLU A N 1
ATOM 3677 C CA . GLU A 1 478 ? -18.067 6.211 16.801 1.00 95.38 478 GLU A CA 1
ATOM 3678 C C . GLU A 1 478 ? -18.542 7.551 16.204 1.00 95.38 478 GLU A C 1
ATOM 3680 O O . GLU A 1 478 ? -18.196 7.863 15.062 1.00 95.38 478 GLU A O 1
ATOM 3685 N N . ASN A 1 479 ? -19.292 8.367 16.953 1.00 93.12 479 ASN A N 1
ATOM 3686 C CA . ASN A 1 479 ? -19.727 9.697 16.514 1.00 93.12 479 ASN A CA 1
ATOM 3687 C C . ASN A 1 479 ? -18.649 10.772 16.732 1.00 93.12 479 ASN A C 1
ATOM 3689 O O . ASN A 1 479 ? -18.803 11.912 16.291 1.00 93.12 479 ASN A O 1
ATOM 3693 N N . CYS A 1 480 ? -17.562 10.433 17.426 1.00 91.81 480 CYS A N 1
ATOM 3694 C CA . CYS A 1 480 ? -16.511 11.371 17.794 1.00 91.81 480 CYS A CA 1
ATOM 3695 C C . CYS A 1 480 ? -15.445 11.471 16.694 1.00 91.81 480 CYS A C 1
ATOM 3697 O O . CYS A 1 480 ? -14.937 10.455 16.218 1.00 91.81 480 CYS A O 1
ATOM 3699 N N . TRP A 1 481 ? -15.057 12.691 16.329 1.00 91.62 481 TRP A N 1
ATOM 3700 C CA . TRP A 1 481 ? -13.999 12.955 15.353 1.00 91.62 481 TRP A CA 1
ATOM 3701 C C . TRP A 1 481 ? -12.892 13.805 15.961 1.00 91.62 481 TRP A C 1
ATOM 3703 O O . TRP A 1 481 ? -13.141 14.652 16.824 1.00 91.62 481 TRP A O 1
ATOM 3713 N N . SER A 1 482 ? -11.669 13.567 15.498 1.00 88.75 482 SER A N 1
ATOM 3714 C CA . SER A 1 482 ? -10.526 14.397 15.848 1.00 88.75 482 SER A CA 1
ATOM 3715 C C . SER A 1 482 ? -10.576 15.748 15.138 1.00 88.75 482 SER A C 1
ATOM 3717 O O . SER A 1 482 ? -10.893 15.834 13.954 1.00 88.75 482 SER A O 1
ATOM 3719 N N . ASP A 1 483 ? -10.188 16.801 15.848 1.00 88.00 483 ASP A N 1
ATOM 3720 C CA . ASP A 1 483 ? -10.071 18.156 15.325 1.00 88.00 483 ASP A CA 1
ATOM 3721 C C . ASP A 1 483 ? -8.831 18.274 14.430 1.00 88.00 483 ASP A C 1
ATOM 3723 O O . ASP A 1 483 ? -7.686 18.319 14.898 1.00 88.00 483 ASP A O 1
ATOM 3727 N N . THR A 1 484 ? -9.063 18.326 13.120 1.00 84.88 484 THR A N 1
ATOM 3728 C CA . THR A 1 484 ? -7.985 18.410 12.134 1.00 84.88 484 THR A CA 1
ATOM 3729 C C . THR A 1 484 ? -7.279 19.764 12.144 1.00 84.88 484 THR A C 1
ATOM 3731 O O . THR A 1 484 ? -6.081 19.799 11.864 1.00 84.88 484 THR A O 1
ATOM 3734 N N . GLU A 1 485 ? -7.953 20.861 12.499 1.00 86.25 485 GLU A N 1
ATOM 3735 C CA . GLU A 1 485 ? -7.332 22.186 12.599 1.00 86.25 485 GLU A CA 1
ATOM 3736 C C . GLU A 1 485 ? -6.332 22.217 13.750 1.00 86.25 485 GLU A C 1
ATOM 3738 O O . GLU A 1 485 ? -5.192 22.663 13.587 1.00 86.25 485 GLU A O 1
ATOM 3743 N N . PHE A 1 486 ? -6.716 21.662 14.900 1.00 82.50 486 PHE A N 1
ATOM 3744 C CA . PHE A 1 486 ? -5.803 21.513 16.023 1.00 82.50 486 PHE A CA 1
ATOM 3745 C C . PHE A 1 486 ? -4.634 20.591 15.685 1.00 82.50 486 PHE A C 1
ATOM 3747 O O . PHE A 1 486 ? -3.489 20.970 15.932 1.00 82.50 486 PHE A O 1
ATOM 3754 N N . CYS A 1 487 ? -4.893 19.428 15.073 1.00 77.62 487 CYS A N 1
ATOM 3755 C CA . CYS A 1 487 ? -3.828 18.518 14.645 1.00 77.62 487 CYS A CA 1
ATOM 3756 C C . CYS A 1 487 ? -2.819 19.222 13.720 1.00 77.62 487 CYS A C 1
ATOM 3758 O O . CYS A 1 487 ? -1.614 19.090 13.927 1.00 77.62 487 CYS A O 1
ATOM 3760 N N . ARG A 1 488 ? -3.289 20.028 12.754 1.00 77.50 488 ARG A N 1
ATOM 3761 C CA . ARG A 1 488 ? -2.428 20.842 11.874 1.00 77.50 488 ARG A CA 1
ATOM 3762 C C . ARG A 1 488 ? -1.629 21.879 12.657 1.00 77.50 488 ARG A C 1
ATOM 3764 O O . ARG A 1 488 ? -0.429 22.014 12.437 1.00 77.50 488 ARG A O 1
ATOM 3771 N N . LYS A 1 489 ? -2.266 22.578 13.603 1.00 78.25 489 LYS A N 1
ATOM 3772 C CA . LYS A 1 489 ? -1.615 23.593 14.446 1.00 78.25 489 LYS A CA 1
ATOM 3773 C C . LYS A 1 489 ? -0.444 23.020 15.246 1.00 78.25 489 LYS A C 1
ATOM 3775 O O . LYS A 1 489 ? 0.577 23.688 15.380 1.00 78.25 489 LYS A O 1
ATOM 3780 N N . ILE A 1 490 ? -0.580 21.793 15.752 1.00 71.44 490 ILE A N 1
ATOM 3781 C CA . ILE A 1 490 ? 0.489 21.084 16.474 1.00 71.44 490 ILE A CA 1
ATOM 3782 C C . ILE A 1 490 ? 1.376 20.226 15.557 1.00 71.44 490 ILE A C 1
ATOM 3784 O O . ILE A 1 490 ? 2.158 19.426 16.059 1.00 71.44 490 ILE A O 1
ATOM 3788 N N . LYS A 1 491 ? 1.247 20.372 14.228 1.00 72.81 491 LYS A N 1
ATOM 3789 C CA . LYS A 1 491 ? 2.004 19.631 13.203 1.00 72.81 491 LYS A CA 1
ATOM 3790 C C . LYS A 1 491 ? 1.898 18.104 13.316 1.00 72.81 491 LYS A C 1
ATOM 3792 O O . LYS A 1 491 ? 2.810 17.386 12.930 1.00 72.81 491 LYS A O 1
ATOM 3797 N N . SER A 1 492 ? 0.781 17.592 13.826 1.00 67.56 492 SER A N 1
ATOM 3798 C CA . SER A 1 492 ? 0.511 16.157 13.888 1.00 67.56 492 SER A CA 1
ATOM 3799 C C . SER A 1 492 ? -0.200 15.715 12.606 1.00 67.56 492 SER A C 1
ATOM 3801 O O . SER A 1 492 ? -1.431 15.721 12.534 1.00 67.56 492 SER A O 1
ATOM 3803 N N . TRP A 1 493 ? 0.559 15.364 11.561 1.00 73.25 493 TRP A N 1
ATOM 3804 C CA . TRP A 1 493 ? -0.019 15.095 10.236 1.00 73.25 493 TRP A CA 1
ATOM 3805 C C . TRP A 1 493 ? -0.610 13.694 10.086 1.00 73.25 493 TRP A C 1
ATOM 3807 O O . TRP A 1 493 ? -1.537 13.507 9.297 1.00 73.25 493 TRP A O 1
ATOM 3817 N N . TYR A 1 494 ? -0.140 12.709 10.855 1.00 73.31 494 TYR A N 1
ATOM 3818 C CA . TYR A 1 494 ? -0.706 11.357 10.818 1.00 73.31 494 TYR A CA 1
ATOM 3819 C C . TYR A 1 494 ? -2.203 11.319 11.197 1.00 73.31 494 TYR A C 1
ATOM 3821 O O . TYR A 1 494 ? -2.988 10.761 10.422 1.00 73.31 494 TYR A O 1
ATOM 3829 N N . PRO A 1 495 ? -2.652 11.946 12.305 1.00 78.38 495 PRO A N 1
ATOM 3830 C CA . PRO A 1 495 ? -4.077 12.074 12.599 1.00 78.38 495 PRO A CA 1
ATOM 3831 C C . PRO A 1 495 ? -4.865 12.802 11.511 1.00 78.38 495 PRO A C 1
ATOM 3833 O O . PRO A 1 495 ? -5.930 12.329 11.127 1.00 78.38 495 PRO A O 1
ATOM 3836 N N . VAL A 1 496 ? -4.319 13.890 10.952 1.00 80.00 496 VAL A N 1
ATOM 3837 C CA . VAL A 1 496 ? -4.950 14.623 9.839 1.00 80.00 496 VAL A CA 1
ATOM 3838 C C . VAL A 1 496 ? -5.175 13.697 8.644 1.00 80.00 496 VAL A C 1
ATOM 3840 O O . VAL A 1 496 ? -6.277 13.639 8.106 1.00 80.00 496 VAL A O 1
ATOM 3843 N N . ALA A 1 497 ? -4.155 12.933 8.249 1.00 79.62 497 ALA A N 1
ATOM 3844 C CA . ALA A 1 497 ? -4.250 11.997 7.135 1.00 79.62 497 ALA A CA 1
ATOM 3845 C C . ALA A 1 497 ? -5.291 10.895 7.387 1.00 79.62 497 ALA A C 1
ATOM 3847 O O . ALA A 1 497 ? -6.016 10.528 6.464 1.00 79.62 497 ALA A O 1
ATOM 3848 N N . LYS A 1 498 ? -5.382 10.385 8.623 1.00 82.12 498 LYS A N 1
ATOM 3849 C CA . LYS A 1 498 ? -6.358 9.356 9.005 1.00 82.12 498 LYS A CA 1
ATOM 3850 C C . LYS A 1 498 ? -7.793 9.880 9.027 1.00 82.12 498 LYS A C 1
ATOM 3852 O O . LYS A 1 498 ? -8.661 9.184 8.512 1.00 82.12 498 LYS A O 1
ATOM 3857 N N . VAL A 1 499 ? -8.029 11.090 9.541 1.00 87.94 499 VAL A N 1
ATOM 3858 C CA . VAL A 1 499 ? -9.362 11.718 9.512 1.00 87.94 499 VAL A CA 1
ATOM 3859 C C . VAL A 1 499 ? -9.822 11.929 8.072 1.00 87.94 499 VAL A C 1
ATOM 3861 O O . VAL A 1 499 ? -10.844 11.377 7.681 1.00 87.94 499 VAL A O 1
ATOM 3864 N N . ILE A 1 500 ? -9.030 12.633 7.255 1.00 86.88 500 ILE A N 1
ATOM 3865 C CA . ILE A 1 500 ? -9.437 13.004 5.888 1.00 86.88 500 ILE A CA 1
ATOM 3866 C C . ILE A 1 500 ? -9.667 11.762 5.018 1.00 86.88 500 ILE A C 1
ATOM 3868 O O . ILE A 1 500 ? -10.583 11.731 4.202 1.00 86.88 500 ILE A O 1
ATOM 3872 N N . ALA A 1 501 ? -8.844 10.724 5.174 1.00 84.12 501 ALA A N 1
ATOM 3873 C CA . ALA A 1 501 ? -9.026 9.484 4.431 1.00 84.12 501 ALA A CA 1
ATOM 3874 C C . ALA A 1 501 ? -10.282 8.709 4.840 1.00 84.12 501 ALA A C 1
ATOM 3876 O O . ALA A 1 501 ? -10.973 8.170 3.977 1.00 84.12 501 ALA A O 1
ATOM 3877 N N . GLU A 1 502 ? -10.569 8.640 6.142 1.00 92.19 502 GLU A N 1
ATOM 3878 C CA . GLU A 1 502 ? -11.768 7.979 6.650 1.00 92.19 502 GLU A CA 1
ATOM 3879 C C . GLU A 1 502 ? -13.034 8.713 6.191 1.00 92.19 502 GLU A C 1
ATOM 3881 O O . GLU A 1 502 ? -13.957 8.079 5.680 1.00 92.19 502 GLU A O 1
ATOM 3886 N N . GLU A 1 503 ? -13.049 10.045 6.293 1.00 91.62 503 GLU A N 1
ATOM 3887 C CA . GLU A 1 503 ? -14.140 10.889 5.793 1.00 91.62 503 GLU A CA 1
ATOM 3888 C C . GLU A 1 503 ? -14.347 10.705 4.287 1.00 91.62 503 GLU A C 1
ATOM 3890 O O . GLU A 1 503 ? -15.468 10.451 3.847 1.00 91.62 503 GLU A O 1
ATOM 3895 N N . ALA A 1 504 ? -13.271 10.759 3.494 1.00 90.06 504 ALA A N 1
ATOM 3896 C CA . ALA A 1 504 ? -13.342 10.564 2.047 1.00 90.06 504 ALA A CA 1
ATOM 3897 C C . ALA A 1 504 ? -13.891 9.179 1.673 1.00 90.06 504 ALA A C 1
ATOM 3899 O O . ALA A 1 504 ? -14.652 9.058 0.712 1.00 90.06 504 ALA A O 1
ATOM 3900 N N . ALA A 1 505 ? -13.536 8.135 2.428 1.00 93.00 505 ALA A N 1
ATOM 3901 C CA . ALA A 1 505 ? -14.025 6.788 2.174 1.00 93.00 505 ALA A CA 1
ATOM 3902 C C . ALA A 1 505 ? -15.523 6.639 2.458 1.00 93.00 505 ALA A C 1
ATOM 3904 O O . ALA A 1 505 ? -16.258 6.100 1.626 1.00 93.00 505 ALA A O 1
ATOM 3905 N N . LEU A 1 506 ? -15.974 7.139 3.610 1.00 95.00 506 LEU A N 1
ATOM 3906 C CA . LEU A 1 506 ? -17.384 7.105 3.999 1.00 95.00 506 LEU A CA 1
ATOM 3907 C C . LEU A 1 506 ? -18.243 7.949 3.050 1.00 95.00 506 LEU A C 1
ATOM 3909 O O . LEU A 1 506 ? -19.310 7.506 2.625 1.00 95.00 506 LEU A O 1
ATOM 3913 N N . GLU A 1 507 ? -17.759 9.132 2.666 1.00 94.44 507 GLU A N 1
ATOM 3914 C CA . GLU A 1 507 ? -18.465 10.007 1.732 1.00 94.44 507 GLU A CA 1
ATOM 3915 C C . GLU A 1 507 ? -18.557 9.389 0.333 1.00 94.44 507 GLU A C 1
ATOM 3917 O O . GLU A 1 507 ? -19.622 9.417 -0.284 1.00 94.44 507 GLU A O 1
ATOM 3922 N N . TYR A 1 508 ? -17.488 8.755 -0.154 1.00 93.88 508 TYR A N 1
ATOM 3923 C CA . TYR A 1 508 ? -17.526 8.028 -1.422 1.00 93.88 508 TYR A CA 1
ATOM 3924 C C . TYR A 1 508 ? -18.568 6.900 -1.401 1.00 93.88 508 TYR A C 1
ATOM 3926 O O . TYR A 1 508 ? -19.341 6.760 -2.354 1.00 93.88 508 TYR A O 1
ATOM 3934 N N . GLY A 1 509 ? -18.626 6.116 -0.317 1.00 94.62 509 GLY A N 1
ATOM 3935 C CA . GLY A 1 509 ? -19.644 5.075 -0.142 1.00 94.62 509 GLY A CA 1
ATOM 3936 C C . GLY A 1 509 ? -21.061 5.650 -0.190 1.00 94.62 509 GLY A C 1
ATOM 3937 O O . GLY A 1 509 ? -21.899 5.189 -0.965 1.00 94.62 509 GLY A O 1
ATOM 3938 N N . ARG A 1 510 ? -21.301 6.751 0.537 1.00 95.69 510 ARG A N 1
ATOM 3939 C CA . ARG A 1 510 ? -22.587 7.468 0.542 1.00 95.69 510 ARG A CA 1
ATOM 3940 C C . ARG A 1 510 ? -22.991 7.979 -0.846 1.00 95.69 510 ARG A C 1
ATOM 3942 O O . ARG A 1 510 ? -24.168 7.930 -1.191 1.00 95.69 510 ARG A O 1
ATOM 3949 N N . GLN A 1 511 ? -22.040 8.486 -1.629 1.00 95.75 511 GLN A N 1
ATOM 3950 C CA . GLN A 1 511 ? -22.298 9.052 -2.958 1.00 95.75 511 GLN A CA 1
ATOM 3951 C C . GLN A 1 511 ? -22.531 7.991 -4.038 1.00 95.75 511 GLN A C 1
ATOM 3953 O O . GLN A 1 511 ? -23.306 8.221 -4.964 1.00 95.75 511 GLN A O 1
ATOM 3958 N N . THR A 1 512 ? -21.843 6.853 -3.953 1.00 95.62 512 THR A N 1
ATOM 3959 C CA . THR A 1 512 ? -21.828 5.839 -5.023 1.00 95.62 512 THR A CA 1
ATOM 3960 C C . THR A 1 512 ? -22.712 4.629 -4.740 1.00 95.62 512 THR A C 1
ATOM 3962 O O . THR A 1 512 ? -23.002 3.863 -5.656 1.00 95.62 512 THR A O 1
ATOM 3965 N N . GLY A 1 513 ? -23.141 4.451 -3.489 1.00 94.56 513 GLY A N 1
ATOM 3966 C CA . GLY A 1 513 ? -23.845 3.254 -3.037 1.00 94.56 513 GLY A CA 1
ATOM 3967 C C . GLY A 1 513 ? -22.924 2.058 -2.776 1.00 94.56 513 GLY A C 1
ATOM 3968 O O . GLY A 1 513 ? -23.427 0.974 -2.490 1.00 94.56 513 GLY A O 1
ATOM 3969 N N . LEU A 1 514 ? -21.599 2.227 -2.867 1.00 96.88 514 LEU A N 1
ATOM 3970 C CA . LEU A 1 514 ? -20.641 1.221 -2.414 1.00 96.88 514 LEU A CA 1
ATOM 3971 C C . LEU A 1 514 ? -20.739 1.083 -0.889 1.00 96.88 514 LEU A C 1
ATOM 3973 O O . LEU A 1 514 ? -20.637 2.076 -0.168 1.00 96.88 514 LEU A O 1
ATOM 3977 N N . ASP A 1 515 ? -20.898 -0.143 -0.396 1.00 98.06 515 ASP A N 1
ATOM 3978 C CA . ASP A 1 515 ? -20.922 -0.407 1.040 1.00 98.06 515 ASP A CA 1
ATOM 3979 C C . ASP A 1 515 ? -19.508 -0.278 1.625 1.00 98.06 515 ASP A C 1
ATOM 3981 O O . ASP A 1 515 ? -18.609 -1.076 1.335 1.00 98.06 515 ASP A O 1
ATOM 3985 N N . VAL A 1 516 ? -19.304 0.771 2.419 1.00 98.00 516 VAL A N 1
ATOM 3986 C CA . VAL A 1 516 ? -18.025 1.102 3.047 1.00 98.00 516 VAL A CA 1
ATOM 3987 C C . VAL A 1 516 ? -18.210 1.141 4.558 1.00 98.00 516 VAL A C 1
ATOM 3989 O O . VAL A 1 516 ? -19.004 1.922 5.085 1.00 98.00 516 VAL A O 1
ATOM 3992 N N . VAL A 1 517 ? -17.411 0.341 5.261 1.00 98.19 517 VAL A N 1
ATOM 3993 C CA . VAL A 1 517 ? -17.335 0.332 6.727 1.00 98.19 517 VAL A CA 1
ATOM 3994 C C . VAL A 1 517 ? -15.909 0.613 7.177 1.00 98.19 517 VAL A C 1
ATOM 3996 O O . VAL A 1 517 ? -14.947 0.219 6.513 1.00 98.19 517 VAL A O 1
ATOM 3999 N N . THR A 1 518 ? -15.748 1.301 8.306 1.00 97.69 518 THR A N 1
ATOM 4000 C CA . THR A 1 518 ? -14.423 1.638 8.842 1.00 97.69 518 THR A CA 1
ATOM 4001 C C . THR A 1 518 ? -14.199 0.986 10.200 1.00 97.69 518 THR A C 1
ATOM 4003 O O . THR A 1 518 ? -15.129 0.824 10.994 1.00 97.69 518 THR A O 1
ATOM 4006 N N . LEU A 1 519 ? -12.947 0.601 10.456 1.00 97.94 519 LEU A N 1
ATOM 4007 C CA . LEU A 1 519 ? -12.468 0.143 11.759 1.00 97.94 519 LEU A CA 1
ATOM 4008 C C . LEU A 1 519 ? -11.418 1.128 12.288 1.00 97.94 519 LEU A C 1
ATOM 4010 O O . LEU A 1 519 ? -10.451 1.439 11.589 1.00 97.94 519 LEU A O 1
ATOM 4014 N N . ASN A 1 520 ? -11.573 1.577 13.531 1.00 96.88 520 ASN A N 1
ATOM 4015 C CA . ASN A 1 520 ? -10.673 2.492 14.230 1.00 96.88 520 ASN A CA 1
ATOM 4016 C C . ASN A 1 520 ? -9.939 1.732 15.348 1.00 96.88 520 ASN A C 1
ATOM 4018 O O . ASN A 1 520 ? -10.388 1.756 16.498 1.00 96.88 520 ASN A O 1
ATOM 4022 N N . PRO A 1 521 ? -8.837 1.023 15.040 1.00 95.19 521 PRO A N 1
ATOM 4023 C CA . PRO A 1 521 ? -8.068 0.324 16.059 1.00 95.19 521 PRO A CA 1
ATOM 4024 C C . PRO A 1 521 ? -7.350 1.295 17.000 1.00 95.19 521 PRO A C 1
ATOM 4026 O O . PRO A 1 521 ? -6.893 2.365 16.580 1.00 95.19 521 PRO A O 1
ATOM 4029 N N . GLY A 1 522 ? -7.231 0.885 18.265 1.00 91.25 522 GLY A N 1
ATOM 4030 C CA . GLY A 1 522 ? -6.308 1.471 19.235 1.00 91.25 522 GLY A CA 1
ATOM 4031 C C . GLY A 1 522 ? -4.839 1.207 18.880 1.00 91.25 522 GLY A C 1
ATOM 4032 O O . GLY A 1 522 ? -4.493 0.816 17.763 1.00 91.25 522 GLY A O 1
ATOM 4033 N N . LEU A 1 523 ? -3.946 1.392 19.849 1.00 89.38 523 LEU A N 1
ATOM 4034 C CA . LEU A 1 523 ? -2.559 0.965 19.738 1.00 89.38 523 LEU A CA 1
ATOM 4035 C C . LEU A 1 523 ? -2.500 -0.566 19.667 1.00 89.38 523 LEU A C 1
ATOM 4037 O O . LEU A 1 523 ? -2.836 -1.265 20.622 1.00 89.38 523 LEU A O 1
ATOM 4041 N N . VAL A 1 524 ? -2.090 -1.077 18.508 1.00 91.44 524 VAL A N 1
ATOM 4042 C CA . VAL A 1 524 ? -2.124 -2.514 18.227 1.00 91.44 524 VAL A CA 1
ATOM 4043 C C . VAL A 1 524 ? -0.865 -3.197 18.751 1.00 91.44 524 VAL A C 1
ATOM 4045 O O . VAL A 1 524 ? 0.239 -2.899 18.289 1.00 91.44 524 VAL A O 1
ATOM 4048 N N . PHE A 1 525 ? -1.032 -4.142 19.666 1.00 91.25 525 PHE A N 1
ATOM 4049 C CA . PHE A 1 525 ? 0.016 -5.026 20.175 1.00 91.25 525 PHE A CA 1
ATOM 4050 C C . PHE A 1 525 ? -0.295 -6.486 19.835 1.00 91.25 525 PHE A C 1
ATOM 4052 O O . PHE A 1 525 ? -1.336 -6.789 19.274 1.00 91.25 525 PHE A O 1
ATOM 4059 N N . GLY A 1 526 ? 0.639 -7.387 20.102 1.00 91.88 526 GLY A N 1
ATOM 4060 C CA . GLY A 1 526 ? 0.539 -8.816 19.830 1.00 91.88 526 GLY A CA 1
ATOM 4061 C C . GLY A 1 526 ? 1.713 -9.352 18.997 1.00 91.88 526 GLY A C 1
ATOM 4062 O O . GLY A 1 526 ? 2.570 -8.591 18.525 1.00 91.88 526 GLY A O 1
ATOM 4063 N N . PRO A 1 527 ? 1.761 -10.671 18.771 1.00 87.56 527 PRO A N 1
ATOM 4064 C CA . PRO A 1 527 ? 2.858 -11.326 18.060 1.00 87.56 527 PRO A CA 1
ATOM 4065 C C . PRO A 1 527 ? 2.926 -10.882 16.591 1.00 87.56 527 PRO A C 1
ATOM 4067 O O . PRO A 1 527 ? 1.895 -10.633 15.968 1.00 87.56 527 PRO A O 1
ATOM 4070 N N . GLN A 1 528 ? 4.121 -10.783 15.997 1.00 86.50 528 GLN A N 1
ATOM 4071 C CA . GLN A 1 528 ? 4.277 -10.349 14.598 1.00 86.50 528 GLN A CA 1
ATOM 4072 C C . GLN A 1 528 ? 4.543 -11.543 13.669 1.00 86.50 528 GLN A C 1
ATOM 4074 O O . GLN A 1 528 ? 5.220 -12.496 14.039 1.00 86.50 528 GLN A O 1
ATOM 4079 N N . LEU A 1 529 ? 4.005 -11.501 12.447 1.00 84.38 529 LEU A N 1
ATOM 4080 C CA . LEU A 1 529 ? 4.300 -12.512 11.419 1.00 84.38 529 LEU A CA 1
ATOM 4081 C C . LEU A 1 529 ? 5.409 -12.035 10.476 1.00 84.38 529 LEU A C 1
ATOM 4083 O O . LEU A 1 529 ? 6.177 -12.839 9.948 1.00 84.38 529 LEU A O 1
ATOM 4087 N N . GLN A 1 530 ? 5.492 -10.723 10.256 1.00 77.12 530 GLN A N 1
ATOM 4088 C CA . GLN A 1 530 ? 6.520 -10.104 9.435 1.00 77.12 530 GLN A CA 1
ATOM 4089 C C . GLN A 1 530 ? 7.867 -10.017 10.181 1.00 77.12 530 GLN A C 1
ATOM 4091 O O . GLN A 1 530 ? 7.887 -9.864 11.400 1.00 77.12 530 GLN A O 1
ATOM 4096 N N . PRO A 1 531 ? 9.005 -10.040 9.460 1.00 70.50 531 PRO A N 1
ATOM 4097 C CA . PRO A 1 531 ? 10.336 -10.062 10.078 1.00 70.50 531 PRO A CA 1
ATOM 4098 C C . PRO A 1 531 ? 10.799 -8.709 10.646 1.00 70.50 531 PRO A C 1
ATOM 4100 O O . PRO A 1 531 ? 11.830 -8.646 11.305 1.00 70.50 531 PRO A O 1
ATOM 4103 N N . MET A 1 532 ? 10.088 -7.613 10.362 1.00 72.00 532 MET A N 1
ATOM 4104 C CA . MET A 1 532 ? 10.454 -6.264 10.806 1.00 72.00 532 MET A CA 1
ATOM 4105 C C . MET A 1 532 ? 9.546 -5.789 11.939 1.00 72.00 532 MET A C 1
ATOM 4107 O O . MET A 1 532 ? 8.325 -5.915 11.830 1.00 72.00 532 MET A O 1
ATOM 4111 N N . VAL A 1 533 ? 10.132 -5.137 12.949 1.00 70.31 533 VAL A N 1
ATOM 4112 C CA . VAL A 1 533 ? 9.373 -4.482 14.023 1.00 70.31 533 VAL A CA 1
ATOM 4113 C C . VAL A 1 533 ? 8.504 -3.364 13.446 1.00 70.31 533 VAL A C 1
ATOM 4115 O O . VAL A 1 533 ? 8.995 -2.473 12.750 1.00 70.31 533 VAL A O 1
ATOM 4118 N N . ASN A 1 534 ? 7.206 -3.411 13.738 1.00 74.12 534 ASN A N 1
ATOM 4119 C CA . ASN A 1 534 ? 6.268 -2.338 13.410 1.00 74.12 534 ASN A CA 1
ATOM 4120 C C . ASN A 1 534 ? 6.415 -1.128 14.369 1.00 74.12 534 ASN A C 1
ATOM 4122 O O . ASN A 1 534 ? 7.066 -1.210 15.408 1.00 74.12 534 ASN A O 1
ATOM 4126 N N . ALA A 1 535 ? 5.757 -0.010 14.052 1.00 71.69 535 ALA A N 1
ATOM 4127 C CA . ALA A 1 535 ? 5.819 1.200 14.876 1.00 71.69 535 ALA A CA 1
ATOM 4128 C C . ALA A 1 535 ? 5.164 1.049 16.264 1.00 71.69 535 ALA A C 1
ATOM 4130 O O . ALA A 1 535 ? 5.652 1.625 17.230 1.00 71.69 535 ALA A O 1
ATOM 4131 N N . SER A 1 536 ? 4.070 0.288 16.394 1.00 75.56 536 SER A N 1
ATOM 4132 C CA . SER A 1 536 ? 3.387 0.147 17.683 1.00 75.56 536 SER A CA 1
ATOM 4133 C C . SER A 1 536 ? 4.250 -0.634 18.675 1.00 75.56 536 SER A C 1
ATOM 4135 O O . SER A 1 536 ? 4.577 -0.116 19.735 1.00 75.56 536 SER A O 1
ATOM 4137 N N . SER A 1 537 ? 4.721 -1.825 18.310 1.00 79.12 537 SER A N 1
ATOM 4138 C CA . SER A 1 537 ? 5.614 -2.663 19.116 1.00 79.12 537 SER A CA 1
ATOM 4139 C C . SER A 1 537 ? 6.924 -1.960 19.497 1.00 79.12 537 SER A C 1
ATOM 4141 O O . SER A 1 537 ? 7.470 -2.260 20.557 1.00 79.12 537 SER A O 1
ATOM 4143 N N . GLN A 1 538 ? 7.409 -0.994 18.704 1.00 74.50 538 GLN A N 1
ATOM 4144 C CA . GLN A 1 538 ? 8.549 -0.151 19.094 1.00 74.50 538 GLN A CA 1
ATOM 4145 C C . GLN A 1 538 ? 8.275 0.666 20.363 1.00 74.50 538 GLN A C 1
ATOM 4147 O O . GLN A 1 538 ? 9.191 0.819 21.167 1.00 74.50 538 GLN A O 1
ATOM 4152 N N . PHE A 1 539 ? 7.041 1.130 20.604 1.00 76.25 539 PHE A N 1
ATOM 4153 C CA . PHE A 1 539 ? 6.696 1.796 21.866 1.00 76.25 539 PHE A CA 1
ATOM 4154 C C . PHE A 1 539 ? 6.844 0.857 23.061 1.00 76.25 539 PHE A C 1
ATOM 4156 O O . PHE A 1 539 ? 7.385 1.259 24.086 1.00 76.25 539 PHE A O 1
ATOM 4163 N N . LEU A 1 540 ? 6.407 -0.400 22.936 1.00 78.88 540 LEU A N 1
ATOM 4164 C CA . LEU A 1 540 ? 6.539 -1.372 24.021 1.00 78.88 540 LEU A CA 1
ATOM 4165 C C . LEU A 1 540 ? 8.010 -1.720 24.289 1.00 78.88 540 LEU A C 1
ATOM 4167 O O . LEU A 1 540 ? 8.433 -1.760 25.442 1.00 78.88 540 LEU A O 1
ATOM 4171 N N . ILE A 1 541 ? 8.802 -1.901 23.226 1.00 76.56 541 ILE A N 1
ATOM 4172 C CA . ILE A 1 541 ? 10.254 -2.105 23.325 1.00 76.56 541 ILE A CA 1
ATOM 4173 C C . ILE A 1 541 ? 10.915 -0.906 24.015 1.00 76.56 541 ILE A C 1
ATOM 4175 O O . ILE A 1 541 ? 11.744 -1.100 24.897 1.00 76.56 541 ILE A O 1
ATOM 4179 N N . TYR A 1 542 ? 10.521 0.320 23.665 1.00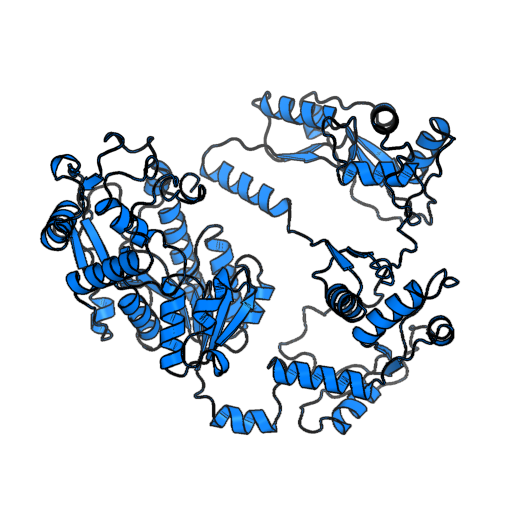 73.25 542 TYR A N 1
ATOM 4180 C CA . TYR A 1 542 ? 11.029 1.544 24.286 1.00 73.25 542 TYR A CA 1
ATOM 4181 C C . TYR A 1 542 ? 10.724 1.612 25.792 1.00 73.25 542 TYR A C 1
ATOM 4183 O O . TYR A 1 542 ? 11.610 1.935 26.578 1.00 73.25 542 TYR A O 1
ATOM 4191 N N . LEU A 1 543 ? 9.510 1.240 26.222 1.00 75.00 543 LEU A N 1
ATOM 4192 C CA . LEU A 1 543 ? 9.163 1.204 27.651 1.00 75.00 543 LEU A CA 1
ATOM 4193 C C . LEU A 1 543 ? 9.990 0.171 28.442 1.00 75.00 543 LEU A C 1
ATOM 4195 O O . LEU A 1 543 ? 10.276 0.397 29.621 1.00 75.00 543 LEU A O 1
ATOM 4199 N N . LEU A 1 544 ? 10.381 -0.935 27.796 1.00 74.06 544 LEU A N 1
ATOM 4200 C CA . LEU A 1 544 ? 11.199 -2.010 28.375 1.00 74.06 544 LEU A CA 1
ATOM 4201 C C . LEU A 1 544 ? 12.713 -1.728 28.328 1.00 74.06 544 LEU A C 1
ATOM 4203 O O . LEU A 1 544 ? 13.449 -2.222 29.179 1.00 74.06 544 LEU A O 1
ATOM 4207 N N . LYS A 1 545 ? 13.188 -0.940 27.354 1.00 66.94 545 LYS A N 1
ATOM 4208 C CA . LYS A 1 545 ? 14.606 -0.614 27.134 1.00 66.94 545 LYS A CA 1
ATOM 4209 C C . LYS A 1 545 ? 14.860 0.888 27.302 1.00 66.94 545 LYS A C 1
ATOM 4211 O O . LYS A 1 545 ? 14.952 1.623 26.322 1.00 66.94 545 LYS A O 1
ATOM 4216 N N . VAL A 1 546 ? 15.088 1.333 28.542 1.00 55.53 546 VAL A N 1
ATOM 4217 C CA . VAL A 1 546 ? 15.400 2.738 28.913 1.00 55.53 546 VAL A CA 1
ATOM 4218 C C . VAL A 1 546 ? 16.569 3.374 28.136 1.00 55.53 546 VAL A C 1
ATOM 4220 O O . VAL A 1 546 ? 16.697 4.591 28.108 1.00 55.53 546 VAL A O 1
ATOM 4223 N N . ARG A 1 547 ? 17.443 2.592 27.487 1.00 46.25 547 ARG A N 1
ATOM 4224 C CA . ARG A 1 547 ? 18.748 3.074 26.997 1.00 46.25 547 ARG A CA 1
ATOM 4225 C C . ARG A 1 547 ? 18.905 3.298 25.497 1.00 46.25 547 ARG A C 1
ATOM 4227 O O . ARG A 1 547 ? 19.975 3.725 25.072 1.00 46.25 547 ARG A O 1
ATOM 4234 N N . SER A 1 548 ? 17.907 3.007 24.675 1.00 39.12 548 SER A N 1
ATOM 4235 C CA . SER A 1 548 ? 18.096 3.016 23.222 1.00 39.12 548 SER A CA 1
ATOM 4236 C C . SER A 1 548 ? 16.888 3.592 22.528 1.00 39.12 548 SER A C 1
ATOM 4238 O O . SER A 1 548 ? 16.020 2.824 22.143 1.00 39.12 548 SER A O 1
ATOM 4240 N N . LEU A 1 549 ? 16.855 4.925 22.393 1.00 42.75 549 LEU A N 1
ATOM 4241 C CA . LEU A 1 549 ? 16.262 5.678 21.276 1.00 42.75 549 LEU A CA 1
ATOM 4242 C C . LEU A 1 549 ? 16.231 7.185 21.609 1.00 42.75 549 LEU A C 1
ATOM 4244 O O . LEU A 1 549 ? 15.208 7.746 21.991 1.00 42.75 549 LEU A O 1
ATOM 4248 N N . HIS A 1 550 ? 17.369 7.866 21.446 1.00 35.84 550 HIS A N 1
ATOM 4249 C CA . HIS A 1 550 ? 17.363 9.325 21.307 1.00 35.84 550 HIS A CA 1
ATOM 4250 C C . HIS A 1 550 ? 16.652 9.683 19.987 1.00 35.84 550 HIS A C 1
ATOM 4252 O O . HIS A 1 550 ? 17.115 9.276 18.921 1.00 35.84 550 HIS A O 1
ATOM 4258 N N . GLY A 1 551 ? 15.554 10.447 20.049 1.00 36.19 551 GLY A N 1
ATOM 4259 C CA . GLY A 1 551 ? 14.974 11.124 18.874 1.00 36.19 551 GLY A CA 1
ATOM 4260 C C . GLY A 1 551 ? 13.635 10.611 18.327 1.00 36.19 551 GLY A C 1
ATOM 4261 O O . GLY A 1 551 ? 13.373 10.824 17.145 1.00 36.19 551 GLY A O 1
ATOM 4262 N N . ILE A 1 552 ? 12.801 9.947 19.140 1.00 39.94 552 ILE A N 1
ATOM 4263 C CA . ILE A 1 552 ? 11.451 9.490 18.727 1.00 39.94 552 ILE A CA 1
ATOM 4264 C C . ILE A 1 552 ? 10.377 10.574 18.874 1.00 39.94 552 ILE A C 1
ATOM 4266 O O . ILE A 1 552 ? 9.396 10.570 18.135 1.00 39.94 552 ILE A O 1
ATOM 4270 N N . PHE A 1 553 ? 10.545 11.499 19.816 1.00 36.22 553 PHE A N 1
ATOM 4271 C CA . PHE A 1 553 ? 9.596 12.583 20.037 1.00 36.22 553 PHE A CA 1
ATOM 4272 C C . PHE A 1 553 ? 10.184 13.885 19.506 1.00 36.22 553 PHE A C 1
ATOM 4274 O O . PHE A 1 553 ? 11.324 14.225 19.819 1.00 36.22 553 PHE A O 1
ATOM 4281 N N . ASP A 1 554 ? 9.410 14.581 18.673 1.00 34.31 554 ASP A N 1
ATOM 4282 C CA . ASP A 1 554 ? 9.734 15.914 18.177 1.00 34.31 554 ASP A CA 1
ATOM 4283 C C . ASP A 1 554 ? 10.097 16.839 19.361 1.00 34.31 554 ASP A C 1
ATOM 4285 O O . ASP A 1 554 ? 9.216 17.162 20.172 1.00 34.31 554 ASP A O 1
ATOM 4289 N N . PRO A 1 555 ? 11.360 17.306 19.457 1.00 33.38 555 PRO A N 1
ATOM 4290 C CA . PRO A 1 555 ? 11.799 18.235 20.497 1.00 33.38 555 PRO A CA 1
ATOM 4291 C C . PRO A 1 555 ? 10.996 19.542 20.510 1.00 33.38 555 PRO A C 1
ATOM 4293 O O . PRO A 1 555 ? 11.028 20.273 21.496 1.00 33.38 555 PRO A O 1
ATOM 4296 N N . SER A 1 556 ? 10.279 19.858 19.424 1.00 35.19 556 SER A N 1
ATOM 4297 C CA . SER A 1 556 ? 9.495 21.084 19.289 1.00 35.19 556 SER A CA 1
ATOM 4298 C C . SER A 1 556 ? 8.146 21.051 20.017 1.00 35.19 556 SER A C 1
ATOM 4300 O O . SER A 1 556 ? 7.539 22.103 20.218 1.00 35.19 556 SER A O 1
ATOM 4302 N N . THR A 1 557 ? 7.694 19.877 20.478 1.00 36.31 557 THR A N 1
ATOM 4303 C CA . THR A 1 557 ? 6.458 19.749 21.273 1.00 36.31 557 THR A CA 1
ATOM 4304 C C . THR A 1 557 ? 6.688 19.200 22.678 1.00 36.31 557 THR A C 1
ATOM 4306 O O . THR A 1 557 ? 5.755 19.226 23.480 1.00 36.31 557 THR A O 1
ATOM 4309 N N . ASP A 1 558 ? 7.890 18.717 23.004 1.00 38.81 558 ASP A N 1
ATOM 4310 C CA . ASP A 1 558 ? 8.197 18.080 24.285 1.00 38.81 558 ASP A CA 1
ATOM 4311 C C . ASP A 1 558 ? 9.009 19.002 25.209 1.00 38.81 558 ASP A C 1
ATOM 4313 O O . ASP A 1 558 ? 10.222 19.145 25.095 1.00 38.81 558 ASP A O 1
ATOM 4317 N N . THR A 1 559 ? 8.333 19.621 26.179 1.00 33.09 559 THR A N 1
ATOM 4318 C CA . THR A 1 559 ? 8.968 20.386 27.270 1.00 33.09 559 THR A CA 1
ATOM 4319 C C . THR A 1 559 ? 9.623 19.479 28.326 1.00 33.09 559 THR A C 1
ATOM 4321 O O . THR A 1 559 ? 10.093 19.963 29.357 1.00 33.09 559 THR A O 1
ATOM 4324 N N . GLY A 1 560 ? 9.648 18.161 28.089 1.00 37.09 560 GLY A N 1
ATOM 4325 C CA . GLY A 1 560 ? 10.054 17.125 29.032 1.00 37.09 560 GLY A CA 1
ATOM 4326 C C . GLY A 1 560 ? 11.476 16.578 28.891 1.00 37.09 560 GLY A C 1
ATOM 4327 O O . GLY A 1 560 ? 11.827 15.712 29.672 1.00 37.09 560 GLY A O 1
ATOM 4328 N N . GLY A 1 561 ? 12.329 17.042 27.977 1.00 34.19 561 GLY A N 1
ATOM 4329 C CA . GLY A 1 561 ? 13.693 16.498 27.848 1.00 34.19 561 GLY A CA 1
ATOM 4330 C C . GLY A 1 561 ? 13.761 15.022 27.386 1.00 34.19 561 GLY A C 1
ATOM 4331 O O . GLY A 1 561 ? 12.738 14.363 27.236 1.00 34.19 561 GLY A O 1
ATOM 4332 N N . PRO A 1 562 ? 14.970 14.486 27.130 1.00 41.03 562 PRO A N 1
ATOM 4333 C CA . PRO A 1 562 ? 15.175 13.239 26.374 1.00 41.03 562 PRO A CA 1
ATOM 4334 C C . PRO A 1 562 ? 14.738 11.941 27.081 1.00 41.03 562 PRO A C 1
ATOM 4336 O O . PRO A 1 562 ? 14.656 10.905 26.424 1.00 41.03 562 PRO A O 1
ATOM 4339 N N . ASP A 1 563 ? 14.417 11.999 28.378 1.00 49.47 563 ASP A N 1
ATOM 4340 C CA . ASP A 1 563 ? 14.142 10.827 29.223 1.00 49.47 563 ASP A CA 1
ATOM 4341 C C . ASP A 1 563 ? 12.743 10.853 29.869 1.00 49.47 563 ASP A C 1
ATOM 4343 O O . ASP A 1 563 ? 12.526 10.204 30.895 1.00 49.47 563 ASP A O 1
ATOM 4347 N N . ARG A 1 564 ? 11.782 11.620 29.325 1.00 52.06 564 ARG A N 1
ATOM 4348 C CA . ARG A 1 564 ? 10.418 11.686 29.877 1.00 52.06 564 ARG A CA 1
ATOM 4349 C C . ARG A 1 564 ? 9.337 11.209 28.910 1.00 52.06 564 ARG A C 1
ATOM 4351 O O . ARG A 1 564 ? 9.362 11.506 27.725 1.00 52.06 564 ARG A O 1
ATOM 4358 N N . VAL A 1 565 ? 8.334 10.513 29.446 1.00 59.62 565 VAL A N 1
ATOM 4359 C CA . VAL A 1 565 ? 7.145 10.040 28.723 1.00 59.62 565 VAL A CA 1
ATOM 4360 C C . VAL A 1 565 ? 5.897 10.706 29.294 1.00 59.62 565 VAL A C 1
ATOM 4362 O O . VAL A 1 565 ? 5.700 10.768 30.506 1.00 59.62 565 VAL A O 1
ATOM 4365 N N . ARG A 1 566 ? 5.014 11.195 28.421 1.00 63.94 566 ARG A N 1
ATOM 4366 C CA . ARG A 1 566 ? 3.714 11.752 28.825 1.00 63.94 566 ARG A CA 1
ATOM 4367 C C . ARG A 1 566 ? 2.836 10.676 29.452 1.00 63.94 566 ARG A C 1
ATOM 4369 O O . ARG A 1 566 ? 2.572 9.661 28.808 1.00 63.94 566 ARG A O 1
ATOM 4376 N N . ASP A 1 567 ? 2.318 10.930 30.651 1.00 70.19 567 ASP A N 1
ATOM 4377 C CA . ASP A 1 567 ? 1.311 10.062 31.258 1.00 70.19 567 ASP A CA 1
ATOM 4378 C C . ASP A 1 567 ? -0.060 10.319 30.619 1.00 70.19 567 ASP A C 1
ATOM 4380 O O . ASP A 1 567 ? -0.825 11.182 31.048 1.00 70.19 567 ASP A O 1
ATOM 4384 N N . LYS A 1 568 ? -0.341 9.601 29.528 1.00 73.19 568 LYS A N 1
ATOM 4385 C CA . LYS A 1 568 ? -1.617 9.644 28.802 1.00 73.19 568 LYS A CA 1
ATOM 4386 C C . LYS A 1 568 ? -2.321 8.286 28.877 1.00 73.19 568 LYS A C 1
ATOM 4388 O O . LYS A 1 568 ? -1.657 7.258 28.995 1.00 73.19 568 LYS A O 1
ATOM 4393 N N . LEU A 1 569 ? -3.649 8.270 28.762 1.00 79.94 569 LEU A N 1
ATOM 4394 C CA . LEU A 1 569 ? -4.386 7.015 28.591 1.00 79.94 569 LEU A CA 1
ATOM 4395 C C . LEU A 1 569 ? -4.089 6.429 27.209 1.00 79.94 569 LEU A C 1
ATOM 4397 O O . LEU A 1 569 ? -4.121 7.141 26.205 1.00 79.94 569 LEU A O 1
ATOM 4401 N N . TRP A 1 570 ? 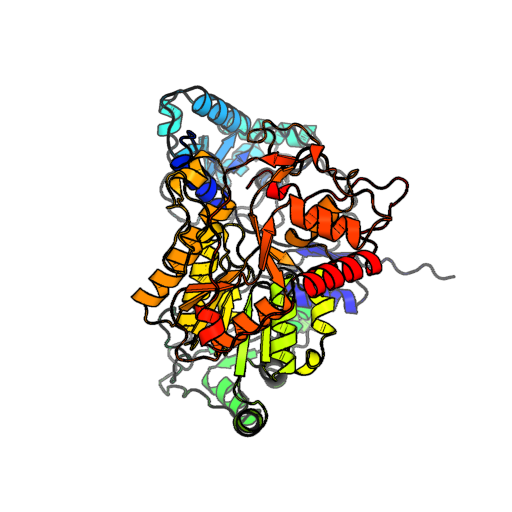-3.742 5.146 27.179 1.00 85.50 570 TRP A N 1
ATOM 4402 C CA . TRP A 1 570 ? -3.540 4.360 25.970 1.00 85.50 570 TRP A CA 1
ATOM 4403 C C . TRP A 1 570 ? -4.703 3.405 25.816 1.00 85.50 570 TRP A C 1
ATOM 4405 O O . TRP A 1 570 ? -5.074 2.699 26.754 1.00 85.50 570 TRP A O 1
ATOM 4415 N N . HIS A 1 571 ? -5.226 3.351 24.602 1.00 90.69 571 HIS A N 1
ATOM 4416 C CA . HIS A 1 571 ? -6.181 2.343 24.189 1.00 90.69 571 HIS A CA 1
ATOM 4417 C C . HIS A 1 571 ? -5.433 1.245 23.455 1.00 90.69 571 HIS A C 1
ATOM 4419 O O . HIS A 1 571 ? -4.796 1.531 22.445 1.00 90.69 571 HIS A O 1
ATOM 4425 N N . ILE A 1 572 ? -5.477 0.016 23.959 1.00 93.12 572 ILE A N 1
ATOM 4426 C CA . ILE A 1 572 ? -4.690 -1.109 23.442 1.00 93.12 572 ILE A CA 1
ATOM 4427 C C . ILE A 1 572 ? -5.626 -2.188 22.907 1.00 93.12 572 ILE A C 1
ATOM 4429 O O . ILE A 1 572 ? -6.671 -2.464 23.495 1.00 93.12 572 ILE A O 1
ATOM 4433 N N . VAL A 1 573 ? -5.233 -2.810 21.798 1.00 96.25 573 VAL A N 1
ATOM 4434 C CA . VAL A 1 573 ? -5.926 -3.953 21.199 1.00 96.25 573 VAL A CA 1
ATOM 4435 C C . VAL A 1 573 ? -4.919 -4.977 20.678 1.00 96.25 573 VAL A C 1
ATOM 4437 O O . VAL A 1 573 ? -3.847 -4.599 20.203 1.00 96.25 573 VAL A O 1
ATOM 4440 N N . ASP A 1 574 ? -5.253 -6.264 20.748 1.00 97.62 574 ASP A N 1
ATOM 4441 C CA . ASP A 1 574 ? -4.436 -7.316 20.146 1.00 97.62 574 ASP A CA 1
ATOM 4442 C C . ASP A 1 574 ? -4.600 -7.351 18.615 1.00 97.62 574 ASP A C 1
ATOM 4444 O O . ASP A 1 574 ? -5.701 -7.218 18.085 1.00 97.62 574 ASP A O 1
ATOM 4448 N N . VAL A 1 575 ? -3.515 -7.574 17.876 1.00 95.94 575 VAL A N 1
ATOM 4449 C CA . VAL A 1 575 ? -3.493 -7.656 16.409 1.00 95.94 575 VAL A CA 1
ATOM 4450 C C . VAL A 1 575 ? -4.390 -8.766 15.863 1.00 95.94 575 VAL A C 1
ATOM 4452 O O . VAL A 1 575 ? -4.971 -8.612 14.787 1.00 95.94 575 VAL A O 1
ATOM 4455 N N . ARG A 1 576 ? -4.538 -9.868 16.606 1.00 97.31 576 ARG A N 1
ATOM 4456 C CA . ARG A 1 576 ? -5.448 -10.970 16.278 1.00 97.31 576 ARG A CA 1
ATOM 4457 C C . ARG A 1 576 ? -6.893 -10.520 16.450 1.00 97.31 576 ARG A C 1
ATOM 4459 O O . ARG A 1 576 ? -7.689 -10.740 15.547 1.00 97.31 576 ARG A O 1
ATOM 4466 N N . ASP A 1 577 ? -7.191 -9.798 17.528 1.00 97.94 577 ASP A N 1
ATOM 4467 C CA . ASP A 1 577 ? -8.531 -9.258 17.772 1.00 97.94 577 ASP A CA 1
ATOM 4468 C C . ASP A 1 577 ? -8.910 -8.194 16.725 1.00 97.94 577 ASP A C 1
ATOM 4470 O O . ASP A 1 577 ? -10.071 -8.112 16.325 1.00 97.94 577 ASP A O 1
ATOM 4474 N N . VAL A 1 578 ? -7.940 -7.413 16.224 1.00 97.88 578 VAL A N 1
ATOM 4475 C CA . VAL A 1 578 ? -8.146 -6.502 15.081 1.00 97.88 578 VAL A CA 1
ATOM 4476 C C . VAL A 1 578 ? -8.465 -7.286 13.809 1.00 97.88 578 VAL A C 1
ATOM 4478 O O . VAL A 1 578 ? -9.387 -6.914 13.088 1.00 97.88 578 VAL A O 1
ATOM 4481 N N . ALA A 1 579 ? -7.734 -8.364 13.510 1.00 97.19 579 ALA A N 1
ATOM 4482 C CA . ALA A 1 579 ? -8.025 -9.207 12.349 1.00 97.19 579 ALA A CA 1
ATOM 4483 C C . ALA A 1 579 ? -9.421 -9.852 12.448 1.00 97.19 579 ALA A C 1
ATOM 4485 O O . ALA A 1 579 ? -10.167 -9.833 11.467 1.00 97.19 579 ALA A O 1
ATOM 4486 N N . ASP A 1 580 ? -9.793 -10.338 13.635 1.00 97.62 580 ASP A N 1
ATOM 4487 C CA . ASP A 1 580 ? -11.124 -10.876 13.922 1.00 97.62 580 ASP A CA 1
ATOM 4488 C C . ASP A 1 580 ? -12.208 -9.797 13.753 1.00 97.62 580 ASP A C 1
ATOM 4490 O O . ASP A 1 580 ? -13.232 -10.053 13.120 1.00 97.62 580 ASP A O 1
ATOM 4494 N N . ALA A 1 581 ? -11.970 -8.567 14.233 1.00 98.31 581 ALA A N 1
ATOM 4495 C CA . ALA A 1 581 ? -12.887 -7.439 14.053 1.00 98.31 581 ALA A CA 1
ATOM 4496 C C . ALA A 1 581 ? -13.081 -7.082 12.576 1.00 98.31 581 ALA A C 1
ATOM 4498 O O . ALA A 1 581 ? -14.211 -6.859 12.149 1.00 98.31 581 ALA A O 1
ATOM 4499 N N . LEU A 1 582 ? -11.994 -7.035 11.795 1.00 98.31 582 LEU A N 1
ATOM 4500 C CA . LEU A 1 582 ? -12.041 -6.738 10.361 1.00 98.31 582 LEU A CA 1
ATOM 4501 C C . LEU A 1 582 ? -12.894 -7.760 9.615 1.00 98.31 582 LEU A C 1
ATOM 4503 O O . LEU A 1 582 ? -13.759 -7.370 8.832 1.00 98.31 582 LEU A O 1
ATOM 4507 N N . LEU A 1 583 ? -12.672 -9.052 9.867 1.00 97.19 583 LEU A N 1
ATOM 4508 C CA . LEU A 1 583 ? -13.469 -10.102 9.243 1.00 97.19 583 LEU A CA 1
ATOM 4509 C C . LEU A 1 583 ? -14.933 -10.043 9.701 1.00 97.19 583 LEU A C 1
ATOM 4511 O O . LEU A 1 583 ? -15.825 -10.168 8.868 1.00 97.19 583 LEU A O 1
ATOM 4515 N N . LEU A 1 584 ? -15.185 -9.793 10.988 1.00 97.81 584 LEU A N 1
ATOM 4516 C CA . LEU A 1 584 ? -16.540 -9.693 11.527 1.00 97.81 584 LEU A CA 1
ATOM 4517 C C . LEU A 1 584 ? -17.343 -8.576 10.851 1.00 97.81 584 LEU A C 1
ATOM 4519 O O . LEU A 1 584 ? -18.423 -8.832 10.334 1.00 97.81 584 LEU A O 1
ATOM 4523 N N . ILE A 1 585 ? -16.810 -7.352 10.782 1.00 97.94 585 ILE A N 1
ATOM 4524 C CA . ILE A 1 585 ? -17.531 -6.238 10.140 1.00 97.94 585 ILE A CA 1
ATOM 4525 C C . ILE A 1 585 ? -17.653 -6.408 8.622 1.00 97.94 585 ILE A C 1
ATOM 4527 O O . ILE A 1 585 ? -18.530 -5.808 8.004 1.00 97.94 585 ILE A O 1
ATOM 4531 N N . TYR A 1 586 ? -16.788 -7.214 8.006 1.00 97.75 586 TYR A N 1
ATOM 4532 C CA . TYR A 1 586 ? -16.956 -7.609 6.613 1.00 97.75 586 TYR A CA 1
ATOM 4533 C C . TYR A 1 586 ? -18.125 -8.590 6.443 1.00 97.75 586 TYR A C 1
ATOM 4535 O O . TYR A 1 586 ? -18.948 -8.392 5.555 1.00 97.75 586 TYR A O 1
ATOM 4543 N N . GLU A 1 587 ? -18.214 -9.620 7.292 1.00 95.31 587 GLU A N 1
ATOM 4544 C CA . GLU A 1 587 ? -19.207 -10.695 7.168 1.00 95.31 587 GLU A CA 1
ATOM 4545 C C . GLU A 1 587 ? -20.595 -10.338 7.732 1.00 95.31 587 GLU A C 1
ATOM 4547 O O . GLU A 1 587 ? -21.574 -10.935 7.291 1.00 95.31 587 GLU A O 1
ATOM 4552 N N . SER A 1 588 ? -20.704 -9.384 8.664 1.00 96.44 588 SER A N 1
ATOM 4553 C CA . SER A 1 588 ? -21.966 -8.967 9.302 1.00 96.44 588 SER A CA 1
ATOM 4554 C C . SER A 1 588 ? -22.768 -7.989 8.433 1.00 96.44 588 SER A C 1
ATOM 4556 O O . SER A 1 588 ? -22.392 -6.816 8.372 1.00 96.44 588 SER A O 1
ATOM 4558 N N . PRO A 1 589 ? -23.899 -8.370 7.807 1.00 93.06 589 PRO A N 1
ATOM 4559 C CA . PRO A 1 589 ? -24.662 -7.472 6.931 1.00 93.06 589 PRO A CA 1
ATOM 4560 C C . PRO A 1 589 ? -25.114 -6.170 7.613 1.00 93.06 589 PRO A C 1
ATOM 4562 O O . PRO A 1 589 ? -25.137 -5.119 6.980 1.00 93.06 589 PRO A O 1
ATOM 4565 N N . GLU A 1 590 ? -25.415 -6.226 8.909 1.00 94.75 590 GLU A N 1
ATOM 4566 C CA . GLU A 1 590 ? -25.836 -5.104 9.751 1.00 94.75 590 GLU A CA 1
ATOM 4567 C C . GLU A 1 590 ? -24.708 -4.126 10.134 1.00 94.75 590 GLU A C 1
ATOM 4569 O O . GLU A 1 590 ? -24.986 -3.024 10.622 1.00 94.75 590 GLU A O 1
ATOM 4574 N N . ALA A 1 591 ? -23.440 -4.496 9.920 1.00 96.81 591 ALA A N 1
ATOM 4575 C CA . ALA A 1 591 ? -22.315 -3.602 10.172 1.00 96.81 591 ALA A CA 1
ATOM 4576 C C . ALA A 1 591 ? -22.362 -2.415 9.200 1.00 96.81 591 ALA A C 1
ATOM 4578 O O . ALA A 1 591 ? -22.456 -2.587 7.988 1.00 96.81 591 ALA A O 1
ATOM 4579 N N . SER A 1 592 ? -22.303 -1.196 9.738 1.00 96.56 592 SER A N 1
ATOM 4580 C CA . SER A 1 592 ? -22.411 0.040 8.956 1.00 96.56 592 SER A CA 1
ATOM 4581 C C . SER A 1 592 ? -21.633 1.185 9.600 1.00 96.56 592 SER A C 1
ATOM 4583 O O . SER A 1 592 ? -21.541 1.281 10.827 1.00 96.56 592 SER A O 1
ATOM 4585 N N . GLY A 1 593 ? -21.074 2.076 8.780 1.00 96.44 593 GLY A N 1
ATOM 4586 C CA . GLY A 1 593 ? -20.301 3.227 9.248 1.00 96.44 593 GLY A CA 1
ATOM 4587 C C . GLY A 1 593 ? -19.025 2.831 10.000 1.00 96.44 593 GLY A C 1
ATOM 4588 O O . GLY A 1 593 ? -18.330 1.886 9.624 1.00 96.44 593 GLY A O 1
ATOM 4589 N N . ARG A 1 594 ? -18.716 3.576 11.064 1.00 98.12 594 ARG A N 1
ATOM 4590 C CA . ARG A 1 594 ? -17.471 3.448 11.840 1.00 98.12 594 ARG A CA 1
ATOM 4591 C C . ARG A 1 594 ? -17.588 2.426 12.961 1.00 98.12 594 ARG A C 1
ATOM 4593 O O . ARG A 1 594 ? -18.700 2.195 13.433 1.00 98.12 594 ARG A O 1
ATOM 4600 N N . HIS A 1 595 ? -16.469 1.846 13.391 1.00 98.31 595 HIS A N 1
ATOM 4601 C CA . HIS A 1 595 ? -16.392 0.883 14.494 1.00 98.31 595 HIS A CA 1
ATOM 4602 C C . HIS A 1 595 ? -15.088 1.069 15.276 1.00 98.31 595 HIS A C 1
ATOM 4604 O O . HIS A 1 595 ? -14.002 0.884 14.724 1.00 98.31 595 HIS A O 1
ATOM 4610 N N . ILE A 1 596 ? -15.170 1.400 16.564 1.00 97.88 596 ILE A N 1
ATOM 4611 C CA . ILE A 1 596 ? -13.982 1.526 17.419 1.00 97.88 596 ILE A CA 1
ATOM 4612 C C . ILE A 1 596 ? -13.529 0.141 17.893 1.00 97.88 596 ILE A C 1
ATOM 4614 O O . ILE A 1 596 ? -14.332 -0.648 18.383 1.00 97.88 596 ILE A O 1
ATOM 4618 N N . CYS A 1 597 ? -12.228 -0.141 17.765 1.00 97.06 597 CYS A N 1
ATOM 4619 C CA . CYS A 1 597 ? -11.589 -1.398 18.159 1.00 97.06 597 CYS A CA 1
ATOM 4620 C C . CYS A 1 597 ? -10.487 -1.120 19.194 1.00 97.06 597 CYS A C 1
ATOM 4622 O O . CYS A 1 597 ? -9.296 -1.053 18.889 1.00 97.06 597 CYS A O 1
ATOM 4624 N N . ALA A 1 598 ? -10.923 -0.872 20.426 1.00 93.75 598 ALA A N 1
ATOM 4625 C CA . ALA A 1 598 ? -10.112 -0.407 21.547 1.00 93.75 598 ALA A CA 1
ATOM 4626 C C . ALA A 1 598 ? -10.670 -0.973 22.873 1.00 93.75 598 ALA A C 1
ATOM 4628 O O . ALA A 1 598 ? -11.352 -0.259 23.611 1.00 93.75 598 ALA A O 1
ATOM 4629 N N . PRO A 1 599 ? -10.456 -2.270 23.158 1.00 94.44 599 PRO A N 1
ATOM 4630 C CA . PRO A 1 599 ? -11.060 -2.948 24.301 1.00 94.44 599 PRO A CA 1
ATOM 4631 C C . PRO A 1 599 ? -10.411 -2.584 25.639 1.00 94.44 599 PRO A C 1
ATOM 4633 O O . PRO A 1 599 ? -11.101 -2.591 26.657 1.00 94.44 599 PRO A O 1
ATOM 4636 N N . HIS A 1 600 ? -9.115 -2.256 25.642 1.00 94.88 600 HIS A N 1
ATOM 4637 C CA . HIS A 1 600 ? -8.349 -2.004 26.863 1.00 94.88 600 HIS A CA 1
ATOM 4638 C C . HIS A 1 600 ? -7.968 -0.540 26.971 1.00 94.88 600 HIS A C 1
ATOM 4640 O O . HIS A 1 600 ? -7.528 0.055 25.990 1.00 94.88 600 HIS A O 1
ATOM 4646 N N . VAL A 1 601 ? -8.082 0.021 28.173 1.00 90.88 601 VAL A N 1
ATOM 4647 C CA . VAL A 1 601 ? -7.600 1.363 28.507 1.00 90.88 601 VAL A CA 1
ATOM 4648 C C . VAL A 1 601 ? -6.653 1.269 29.698 1.00 90.88 601 VAL A C 1
ATOM 4650 O O . VAL A 1 601 ? -6.979 0.640 30.701 1.00 90.88 601 VAL A O 1
ATOM 4653 N N . ILE A 1 602 ? -5.468 1.863 29.584 1.00 90.19 602 ILE A N 1
ATOM 4654 C CA . ILE A 1 602 ? -4.453 1.852 30.644 1.00 90.19 602 ILE A CA 1
ATOM 4655 C C . ILE A 1 602 ? -3.647 3.153 30.617 1.00 90.19 602 ILE A C 1
ATOM 4657 O O . ILE A 1 602 ? -3.378 3.695 29.545 1.00 90.19 602 ILE A O 1
ATOM 4661 N N . SER A 1 603 ? -3.267 3.687 31.779 1.00 86.38 603 SER A N 1
ATOM 4662 C CA . SER A 1 603 ? -2.326 4.814 31.841 1.00 86.38 603 SER A CA 1
ATOM 4663 C C . SER A 1 603 ? -0.902 4.342 31.528 1.00 86.38 603 SER A C 1
ATOM 4665 O O . SER A 1 603 ? -0.566 3.171 31.723 1.00 86.38 603 SER A O 1
ATOM 4667 N N . VAL A 1 604 ? -0.020 5.241 31.079 1.00 81.75 604 VAL A N 1
ATOM 4668 C CA . VAL A 1 604 ? 1.396 4.880 30.880 1.00 81.75 604 VAL A CA 1
ATOM 4669 C C . VAL A 1 604 ? 2.022 4.425 32.200 1.00 81.75 604 VAL A C 1
ATOM 4671 O O . VAL A 1 604 ? 2.801 3.472 32.214 1.00 81.75 604 VAL A O 1
ATOM 4674 N N . ARG A 1 605 ? 1.660 5.051 33.326 1.00 82.06 605 ARG A N 1
ATOM 4675 C CA . ARG A 1 605 ? 2.139 4.638 34.654 1.00 82.06 605 ARG A CA 1
ATOM 4676 C C . ARG A 1 605 ? 1.712 3.230 35.036 1.00 82.06 605 ARG A C 1
ATOM 4678 O O . ARG A 1 605 ? 2.534 2.476 35.557 1.00 82.06 605 ARG A O 1
ATOM 4685 N N . ASP A 1 606 ? 0.457 2.878 34.792 1.00 88.38 606 ASP A N 1
ATOM 4686 C CA . ASP A 1 606 ? -0.055 1.548 35.119 1.00 88.38 606 ASP A CA 1
ATOM 4687 C C . ASP A 1 606 ? 0.530 0.493 34.187 1.00 88.38 606 ASP A C 1
ATOM 4689 O O . ASP A 1 606 ? 0.907 -0.582 34.651 1.00 88.38 606 ASP A O 1
ATOM 4693 N N . LEU A 1 607 ? 0.731 0.828 32.908 1.00 88.62 607 LEU A N 1
ATOM 4694 C CA . LEU A 1 607 ? 1.446 -0.036 31.975 1.00 88.62 607 LEU A CA 1
ATOM 4695 C C . LEU A 1 607 ? 2.891 -0.272 32.438 1.00 88.62 607 LEU A C 1
ATOM 4697 O O . LEU A 1 607 ? 3.349 -1.409 32.451 1.00 88.62 607 LEU A O 1
ATOM 4701 N N . LEU A 1 608 ? 3.602 0.762 32.896 1.00 84.25 608 LEU A N 1
ATOM 4702 C CA . LEU A 1 608 ? 4.947 0.609 33.464 1.00 84.25 608 LEU A CA 1
ATOM 4703 C C . LEU A 1 608 ? 4.957 -0.248 34.738 1.00 84.25 608 LEU A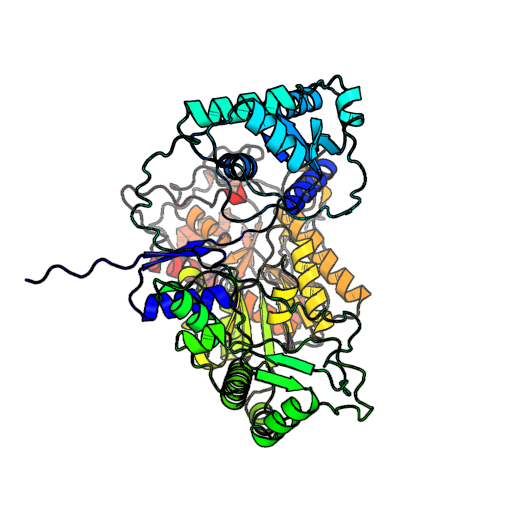 C 1
ATOM 4705 O O . LEU A 1 608 ? 5.895 -1.018 34.939 1.00 84.25 608 LEU A O 1
ATOM 4709 N N . ASN A 1 609 ? 3.939 -0.139 35.596 1.00 86.50 609 ASN A N 1
ATOM 4710 C CA . ASN A 1 609 ? 3.806 -0.999 36.777 1.00 86.50 609 ASN A CA 1
ATOM 4711 C C . ASN A 1 609 ? 3.583 -2.461 36.378 1.00 86.50 609 ASN A C 1
ATOM 4713 O O . ASN A 1 609 ? 4.236 -3.347 36.926 1.00 86.50 609 ASN A O 1
ATOM 4717 N N . LEU A 1 610 ? 2.708 -2.699 35.397 1.00 90.00 610 LEU A N 1
ATOM 4718 C CA . LEU A 1 610 ? 2.442 -4.024 34.844 1.00 90.00 610 LEU A CA 1
ATOM 4719 C C . LEU A 1 610 ? 3.717 -4.641 34.253 1.00 90.00 610 LEU A C 1
ATOM 4721 O O . LEU A 1 610 ? 4.053 -5.781 34.574 1.00 90.00 610 LEU A O 1
ATOM 4725 N N . LEU A 1 611 ? 4.458 -3.875 33.446 1.00 87.62 611 LEU A N 1
ATOM 4726 C CA . LEU A 1 611 ? 5.709 -4.325 32.835 1.00 87.62 611 LEU A CA 1
ATOM 4727 C C . LEU A 1 611 ? 6.777 -4.633 33.887 1.00 87.62 611 LEU A C 1
ATOM 4729 O O . LEU A 1 611 ? 7.365 -5.705 33.834 1.00 87.62 611 LEU A O 1
ATOM 4733 N N . LYS A 1 612 ? 6.978 -3.769 34.890 1.00 84.38 612 LYS A N 1
ATOM 4734 C CA . LYS A 1 612 ? 7.929 -4.027 35.990 1.00 84.38 612 LYS A CA 1
ATOM 4735 C C . LYS A 1 612 ? 7.569 -5.255 36.810 1.00 84.38 612 LYS A C 1
ATOM 4737 O O . LYS A 1 612 ? 8.453 -5.996 37.219 1.00 84.38 612 LYS A O 1
ATOM 4742 N N . SER A 1 613 ? 6.278 -5.455 37.066 1.00 88.31 613 SER A N 1
ATOM 4743 C CA . SER A 1 613 ? 5.808 -6.609 37.827 1.00 88.31 613 SER A CA 1
ATOM 4744 C C . SER A 1 613 ? 6.023 -7.921 37.075 1.00 88.31 613 SER A C 1
ATOM 4746 O O . SER A 1 613 ? 6.270 -8.936 37.719 1.00 88.31 613 SER A O 1
ATOM 4748 N N . LYS A 1 614 ? 5.884 -7.923 35.743 1.00 87.75 614 LYS A N 1
ATOM 4749 C CA . LYS A 1 614 ? 6.030 -9.129 34.912 1.00 87.75 614 LYS A CA 1
ATOM 4750 C C . LYS A 1 614 ? 7.465 -9.376 34.445 1.00 87.75 614 LYS A C 1
ATOM 4752 O O . LYS A 1 614 ? 7.847 -10.526 34.267 1.00 87.75 614 LYS A O 1
ATOM 4757 N N . TYR A 1 615 ? 8.248 -8.315 34.268 1.00 85.44 615 TYR A N 1
ATOM 4758 C CA . TYR A 1 615 ? 9.581 -8.343 33.666 1.00 85.44 615 TYR A CA 1
ATOM 4759 C C . TYR A 1 615 ? 10.602 -7.575 34.527 1.00 85.44 615 TYR A C 1
ATOM 4761 O O . TYR A 1 615 ? 11.162 -6.573 34.074 1.00 85.44 615 TYR A O 1
ATOM 4769 N N . PRO A 1 616 ? 10.849 -8.011 35.779 1.00 79.31 616 PRO A N 1
ATOM 4770 C CA . PRO A 1 616 ? 11.686 -7.279 36.734 1.00 79.31 616 PRO A CA 1
ATOM 4771 C C . PRO A 1 616 ? 13.157 -7.156 36.305 1.00 79.31 616 PRO A C 1
ATOM 4773 O O . PRO A 1 616 ? 13.837 -6.233 36.748 1.00 79.31 616 PRO A O 1
ATOM 4776 N N . ASP A 1 617 ? 13.631 -8.046 35.428 1.00 74.81 617 ASP A N 1
ATOM 4777 C CA . ASP A 1 617 ? 15.017 -8.070 34.941 1.00 74.81 617 ASP A CA 1
ATOM 4778 C C . ASP A 1 617 ? 15.317 -6.981 33.893 1.00 74.81 617 ASP A C 1
ATOM 4780 O O . ASP A 1 617 ? 16.479 -6.677 33.620 1.00 74.81 617 ASP A O 1
ATOM 4784 N N . TYR A 1 618 ? 14.287 -6.355 33.310 1.00 69.12 618 TYR A N 1
ATOM 4785 C CA . TYR A 1 618 ? 14.460 -5.258 32.358 1.00 69.12 618 TYR A CA 1
ATOM 4786 C C . TYR A 1 618 ? 14.522 -3.905 33.070 1.00 69.12 618 TYR A C 1
ATOM 4788 O O . TYR A 1 618 ? 13.726 -3.600 33.962 1.00 69.12 618 TYR A O 1
ATOM 4796 N N . THR A 1 619 ? 15.424 -3.031 32.610 1.00 64.75 619 THR A N 1
ATOM 4797 C CA . THR A 1 619 ? 15.489 -1.638 33.077 1.00 64.75 619 THR A CA 1
ATOM 4798 C C . THR A 1 619 ? 14.325 -0.856 32.463 1.00 64.75 619 THR A C 1
ATOM 4800 O O . THR A 1 619 ? 14.497 -0.165 31.464 1.00 64.75 619 THR A O 1
ATOM 4803 N N . CYS A 1 620 ? 13.127 -1.010 33.033 1.00 59.91 620 CYS A N 1
ATOM 4804 C CA . CYS A 1 620 ? 11.916 -0.295 32.628 1.00 59.91 620 CYS A CA 1
ATOM 4805 C C . CYS A 1 620 ? 11.978 1.181 33.056 1.00 59.91 620 CYS A C 1
ATOM 4807 O O . CYS A 1 620 ? 12.517 1.496 34.121 1.00 59.91 620 CYS A O 1
ATOM 4809 N N . LEU A 1 621 ? 11.343 2.083 32.296 1.00 62.78 621 LEU A N 1
ATOM 4810 C CA . LEU A 1 621 ? 11.272 3.512 32.649 1.00 62.78 621 LEU A CA 1
ATOM 4811 C C . LEU A 1 621 ? 10.714 3.729 34.069 1.00 62.78 621 LEU A C 1
ATOM 4813 O O . LEU A 1 621 ? 9.767 3.070 34.518 1.00 62.78 621 LEU A O 1
ATOM 4817 N N . THR A 1 622 ? 11.329 4.639 34.826 1.00 60.94 622 THR A N 1
ATOM 4818 C CA . THR A 1 622 ? 10.929 4.961 36.206 1.00 60.94 622 THR A CA 1
ATOM 4819 C C . THR A 1 622 ? 9.675 5.839 36.224 1.00 60.94 622 THR A C 1
ATOM 4821 O O . THR A 1 622 ? 9.347 6.501 35.245 1.00 60.94 622 THR A O 1
ATOM 4824 N N . LYS A 1 623 ? 8.931 5.845 37.340 1.00 57.91 623 LYS A N 1
ATOM 4825 C CA . LYS A 1 623 ? 7.739 6.707 37.471 1.00 57.91 623 LYS A CA 1
ATOM 4826 C C . LYS A 1 623 ? 8.104 8.194 37.378 1.00 57.91 623 LYS A C 1
ATOM 4828 O O . LYS A 1 623 ? 7.322 8.970 36.836 1.00 57.91 623 LYS A O 1
ATOM 4833 N N . ASP A 1 624 ? 9.306 8.552 37.824 1.00 56.94 624 ASP A N 1
ATOM 4834 C CA . ASP A 1 624 ? 9.848 9.919 37.797 1.00 56.94 624 ASP A CA 1
ATOM 4835 C C . ASP A 1 624 ? 10.148 10.421 36.374 1.00 56.94 624 ASP A C 1
ATOM 4837 O O . ASP A 1 624 ? 10.275 11.623 36.148 1.00 56.94 624 ASP A O 1
ATOM 4841 N N . ALA A 1 625 ? 10.198 9.507 35.400 1.00 55.91 625 ALA A N 1
ATOM 4842 C CA . ALA A 1 625 ? 10.241 9.816 33.976 1.00 55.91 625 ALA A CA 1
ATOM 4843 C C . ALA A 1 625 ? 8.849 10.140 33.392 1.00 55.91 625 ALA A C 1
ATOM 4845 O O . ALA A 1 625 ? 8.744 10.408 32.201 1.00 55.91 625 ALA A O 1
ATOM 4846 N N . THR A 1 626 ? 7.766 10.153 34.182 1.00 57.66 626 THR A N 1
ATOM 4847 C CA . THR A 1 626 ? 6.418 10.499 33.692 1.00 57.66 626 THR A CA 1
ATOM 4848 C C . THR A 1 626 ? 5.941 11.859 34.191 1.00 57.66 626 THR A C 1
ATOM 4850 O O . THR A 1 626 ? 6.022 12.148 35.383 1.00 57.66 626 THR A O 1
ATOM 4853 N N . TYR A 1 627 ? 5.385 12.691 33.305 1.00 60.47 627 TYR A N 1
ATOM 4854 C CA . TYR A 1 627 ? 4.701 13.933 33.693 1.00 60.47 627 TYR A CA 1
ATOM 4855 C C . TYR A 1 627 ? 3.219 13.901 33.303 1.00 60.47 627 TYR A C 1
ATOM 4857 O O . TYR A 1 627 ? 2.848 13.304 32.291 1.00 60.47 627 TYR A O 1
ATOM 4865 N N . ASN A 1 628 ? 2.375 14.516 34.141 1.00 58.75 628 ASN A N 1
ATOM 4866 C CA . ASN A 1 628 ? 0.918 14.522 33.980 1.00 58.75 628 ASN A CA 1
ATOM 4867 C C . ASN A 1 628 ? 0.499 15.293 32.722 1.00 58.75 628 ASN A C 1
ATOM 4869 O O . ASN A 1 628 ? 1.003 16.385 32.466 1.00 58.75 628 ASN A O 1
ATOM 4873 N N . MET A 1 629 ? -0.473 14.745 31.998 1.00 63.28 629 MET A N 1
ATOM 4874 C CA . MET A 1 629 ? -1.203 15.401 30.913 1.00 63.28 629 MET A CA 1
ATOM 4875 C C . MET A 1 629 ? -2.699 15.145 31.096 1.00 63.28 629 MET A C 1
ATOM 4877 O O . MET A 1 629 ? -3.078 14.149 31.712 1.00 63.28 629 MET A O 1
ATOM 4881 N N . ASP A 1 630 ? -3.539 16.007 30.519 1.00 59.22 630 ASP A N 1
ATOM 4882 C CA . ASP A 1 630 ? -4.973 15.735 30.412 1.00 59.22 630 ASP A CA 1
ATOM 4883 C C . ASP A 1 630 ? -5.179 14.395 29.698 1.00 59.22 630 ASP A C 1
ATOM 4885 O O . ASP A 1 630 ? -4.691 14.165 28.584 1.00 59.22 630 ASP A O 1
ATOM 4889 N N . HIS A 1 631 ? -5.869 13.476 30.367 1.00 58.72 631 HIS A N 1
ATOM 4890 C CA . HIS A 1 631 ? -6.134 12.162 29.814 1.00 58.72 631 HIS A CA 1
ATOM 4891 C C . HIS A 1 631 ? -7.178 12.266 28.692 1.00 58.72 631 HIS A C 1
ATOM 4893 O O . HIS A 1 631 ? -8.238 12.865 28.898 1.00 58.72 631 HIS A O 1
ATOM 4899 N N . PRO A 1 632 ? -6.940 11.664 27.510 1.00 63.59 632 PRO A N 1
ATOM 4900 C CA . PRO A 1 632 ? -8.009 11.510 26.537 1.00 63.59 632 PRO A CA 1
ATOM 4901 C C . PRO A 1 632 ? -9.113 10.662 27.172 1.00 63.59 632 PRO A C 1
ATOM 4903 O O . PRO A 1 632 ? -8.833 9.640 27.794 1.00 63.59 632 PRO A O 1
ATOM 4906 N N . ALA A 1 633 ? -10.366 11.096 27.047 1.00 73.31 633 ALA A N 1
ATOM 4907 C CA . ALA A 1 633 ? -11.490 10.360 27.610 1.00 73.31 633 ALA A CA 1
ATOM 4908 C C . ALA A 1 633 ? -11.518 8.899 27.115 1.00 73.31 633 ALA A C 1
ATOM 4910 O O . ALA A 1 633 ? -11.165 8.645 25.956 1.00 73.31 633 ALA A O 1
ATOM 4911 N N . PRO A 1 634 ? -11.941 7.940 27.962 1.00 83.31 634 PRO A N 1
ATOM 4912 C CA . PRO A 1 634 ? -12.043 6.543 27.565 1.00 83.31 634 PRO A CA 1
ATOM 4913 C C . PRO A 1 634 ? -12.962 6.387 26.349 1.00 83.31 634 PRO A C 1
ATOM 4915 O O . PRO A 1 634 ? -13.865 7.197 26.125 1.00 83.31 634 PRO A O 1
ATOM 4918 N N . MET A 1 635 ? -12.730 5.335 25.568 1.00 88.50 635 MET A N 1
ATOM 4919 C CA . MET A 1 635 ? -13.508 5.023 24.372 1.00 88.50 635 MET A CA 1
ATOM 4920 C C . MET A 1 635 ? -14.263 3.721 24.562 1.00 88.50 635 MET A C 1
ATOM 4922 O O . MET A 1 635 ? -13.865 2.886 25.373 1.00 88.50 635 MET A O 1
ATOM 4926 N N . THR A 1 636 ? -15.331 3.539 23.797 1.00 92.12 636 THR A N 1
ATOM 4927 C CA . THR A 1 636 ? -16.113 2.308 23.813 1.00 92.12 636 THR A CA 1
ATOM 4928 C C . THR A 1 636 ? -15.966 1.517 22.520 1.00 92.12 636 THR A C 1
ATOM 4930 O O . THR A 1 636 ? -15.954 2.089 21.439 1.00 92.12 636 THR A O 1
ATOM 4933 N N . SER A 1 637 ? -15.891 0.189 22.645 1.00 96.25 637 SER A N 1
ATOM 4934 C CA . SER A 1 637 ? -16.012 -0.764 21.529 1.00 96.25 637 SER A CA 1
ATOM 4935 C C . SER A 1 637 ? -17.354 -1.516 21.570 1.00 96.25 637 SER A C 1
ATOM 4937 O O . SER A 1 637 ? -17.479 -2.604 21.010 1.00 96.25 637 SER A O 1
ATOM 4939 N N . GLU A 1 638 ? -18.369 -0.983 22.271 1.00 95.56 638 GLU A N 1
ATOM 4940 C CA . GLU A 1 638 ? -19.675 -1.646 22.437 1.00 95.56 638 GLU A CA 1
ATOM 4941 C C . GLU A 1 638 ? -20.358 -1.950 21.097 1.00 95.56 638 GLU A C 1
ATOM 4943 O O . GLU A 1 638 ? -21.068 -2.948 20.986 1.00 95.56 638 GLU A O 1
ATOM 4948 N N . LYS A 1 639 ? -20.132 -1.136 20.058 1.00 96.94 639 LYS A N 1
ATOM 4949 C CA . LYS A 1 639 ? -20.686 -1.399 18.726 1.00 96.94 639 LYS A CA 1
ATOM 4950 C C . LYS A 1 639 ? -20.151 -2.705 18.127 1.00 96.94 639 LYS A C 1
ATOM 4952 O O . LYS A 1 639 ? -20.944 -3.485 17.614 1.00 96.94 639 LYS A O 1
ATOM 4957 N N . LEU A 1 640 ? -18.848 -2.982 18.255 1.00 97.19 640 LEU A N 1
ATOM 4958 C CA . LEU A 1 640 ? -18.260 -4.264 17.843 1.00 97.19 640 LEU A CA 1
ATOM 4959 C C . LEU A 1 640 ? -18.743 -5.420 18.721 1.00 97.19 640 LEU A C 1
ATOM 4961 O O . LEU A 1 640 ? -19.102 -6.475 18.204 1.00 97.19 640 LEU A O 1
ATOM 4965 N N . LYS A 1 641 ? -18.801 -5.230 20.044 1.00 96.44 641 LYS A N 1
ATOM 4966 C CA . LYS A 1 641 ? -19.268 -6.281 20.965 1.00 96.44 641 LYS A CA 1
ATOM 4967 C C . LYS A 1 641 ? -20.707 -6.708 20.676 1.00 96.44 641 LYS A C 1
ATOM 4969 O O . LYS A 1 641 ? -21.013 -7.894 20.740 1.00 96.44 641 LYS A O 1
ATOM 4974 N N . LYS A 1 642 ? -21.579 -5.769 20.289 1.00 96.94 642 LYS A N 1
ATOM 4975 C CA . LYS A 1 642 ? -22.958 -6.062 19.856 1.00 96.94 642 LYS A CA 1
ATOM 4976 C C . LYS A 1 642 ? -23.035 -6.919 18.589 1.00 96.94 642 LYS A C 1
ATOM 4978 O O . LYS A 1 642 ? -24.027 -7.617 18.423 1.00 96.94 642 LYS A O 1
ATOM 4983 N N . LEU A 1 643 ? -22.003 -6.904 17.741 1.00 96.56 643 LEU A N 1
ATOM 4984 C CA . LEU A 1 643 ? -21.868 -7.802 16.584 1.00 96.56 643 LEU A CA 1
ATOM 4985 C C . LEU A 1 643 ? -21.306 -9.185 16.967 1.00 96.56 643 LEU A C 1
ATOM 4987 O O . LEU A 1 643 ? -21.130 -10.036 16.104 1.00 96.56 643 LEU A O 1
ATOM 4991 N N . GLY A 1 644 ? -21.006 -9.426 18.249 1.00 95.62 644 GLY A N 1
ATOM 4992 C CA . GLY A 1 644 ? -20.416 -10.677 18.732 1.00 95.62 644 GLY A CA 1
ATOM 4993 C C . GLY A 1 644 ? -18.887 -10.671 18.798 1.00 95.62 644 GLY A C 1
ATOM 4994 O O . GLY A 1 644 ? -18.284 -11.732 18.942 1.00 95.62 644 GLY A O 1
ATOM 4995 N N . TRP A 1 645 ? -18.243 -9.504 18.702 1.00 97.75 645 TRP A N 1
ATOM 4996 C CA . TRP A 1 645 ? -16.792 -9.405 18.847 1.00 97.75 645 TRP A CA 1
ATOM 4997 C C . TRP A 1 645 ? -16.343 -9.646 20.294 1.00 97.75 645 TRP A C 1
ATOM 4999 O O . TRP A 1 645 ? -16.862 -9.035 21.232 1.00 97.75 645 TRP A O 1
ATOM 5009 N N . SER A 1 646 ? -15.328 -10.489 20.460 1.00 94.44 646 SER A N 1
ATOM 5010 C CA . SER A 1 646 ? -14.634 -10.750 21.723 1.00 94.44 646 SER A CA 1
ATOM 5011 C C . SER A 1 646 ? -13.149 -10.429 21.586 1.00 94.44 646 SER A C 1
ATOM 5013 O O . SER A 1 646 ? -12.599 -10.544 20.494 1.00 94.44 646 SER A O 1
ATOM 5015 N N . CYS A 1 647 ? -12.494 -10.090 22.693 1.00 95.38 647 CYS A N 1
ATOM 5016 C CA . CYS A 1 647 ? -11.078 -9.735 22.716 1.00 95.38 647 CYS A CA 1
ATOM 5017 C C . CYS A 1 647 ? -10.308 -10.505 23.793 1.00 95.38 647 CYS A C 1
ATOM 5019 O O . CYS A 1 647 ? -10.878 -10.919 24.807 1.00 95.38 647 CYS A O 1
ATOM 5021 N N . ARG A 1 648 ? -9.001 -10.642 23.585 1.00 97.44 648 ARG A N 1
ATOM 5022 C CA . ARG A 1 648 ? -8.037 -11.162 24.562 1.00 97.44 648 ARG A CA 1
ATOM 5023 C C . ARG A 1 648 ? -7.858 -10.196 25.721 1.00 97.44 648 ARG A C 1
ATOM 5025 O O . ARG A 1 648 ? -8.242 -9.029 25.634 1.00 97.44 648 ARG A O 1
ATOM 5032 N N . THR A 1 649 ? -7.262 -10.667 26.812 1.00 97.38 649 THR A N 1
ATOM 5033 C CA . THR A 1 649 ? -6.925 -9.793 27.944 1.00 97.38 649 THR A CA 1
ATOM 5034 C C . THR A 1 649 ? -5.745 -8.881 27.599 1.00 97.38 649 THR A C 1
ATOM 5036 O O . THR A 1 649 ? -4.960 -9.155 26.683 1.00 97.38 649 THR A O 1
ATOM 5039 N N . LEU A 1 650 ? -5.613 -7.772 28.330 1.00 95.38 650 LEU A N 1
ATOM 5040 C CA . LEU A 1 650 ? -4.476 -6.869 28.169 1.00 95.38 650 LEU A CA 1
ATOM 5041 C C . LEU A 1 650 ? -3.165 -7.588 28.511 1.00 95.38 650 LEU A C 1
ATOM 5043 O O . LEU A 1 650 ? -2.171 -7.429 27.807 1.00 95.38 650 LEU A O 1
ATOM 5047 N N . GLU A 1 651 ? -3.174 -8.404 29.563 1.00 94.56 651 GLU A N 1
ATOM 5048 C CA . GLU A 1 651 ? -2.025 -9.177 30.020 1.00 94.56 651 GLU A CA 1
ATOM 5049 C C . GLU A 1 651 ? -1.542 -10.156 28.949 1.00 94.56 651 GLU A C 1
ATOM 5051 O O . GLU A 1 651 ? -0.358 -10.125 28.623 1.00 94.56 651 GLU A O 1
ATOM 5056 N N . GLU A 1 652 ? -2.444 -10.946 28.355 1.00 95.38 652 GLU A N 1
ATOM 5057 C CA . GLU A 1 652 ? -2.117 -11.883 27.267 1.00 95.38 652 GLU A CA 1
ATOM 5058 C C . GLU A 1 652 ? -1.528 -11.136 26.061 1.00 95.38 652 GLU A C 1
ATOM 5060 O O . GLU A 1 652 ? -0.502 -11.530 25.507 1.00 95.38 652 GLU A O 1
ATOM 5065 N N . THR A 1 653 ? -2.133 -10.002 25.693 1.00 95.12 653 THR A N 1
ATOM 5066 C CA . THR A 1 653 ? -1.674 -9.163 24.575 1.00 95.12 653 THR A CA 1
ATOM 5067 C C . THR A 1 653 ? -0.236 -8.679 24.790 1.00 95.12 653 THR A C 1
ATOM 5069 O O . THR A 1 653 ? 0.608 -8.757 23.890 1.00 95.12 653 THR A O 1
ATOM 5072 N N . ILE A 1 654 ? 0.066 -8.162 25.986 1.00 93.38 654 ILE A N 1
ATOM 5073 C CA . ILE A 1 654 ? 1.403 -7.670 26.336 1.00 93.38 654 ILE A CA 1
ATOM 5074 C C . ILE A 1 654 ? 2.398 -8.829 26.408 1.00 93.38 654 ILE A C 1
ATOM 5076 O O . ILE A 1 654 ? 3.489 -8.713 25.851 1.00 93.38 654 ILE A O 1
ATOM 5080 N N . GLU A 1 655 ? 2.030 -9.942 27.043 1.00 92.75 655 GLU A N 1
ATOM 5081 C CA . GLU A 1 655 ? 2.868 -11.140 27.146 1.00 92.75 655 GLU A CA 1
ATOM 5082 C C . GLU A 1 655 ? 3.276 -11.677 25.782 1.00 92.75 655 GLU A C 1
ATOM 5084 O O . GLU A 1 655 ? 4.472 -11.770 25.504 1.00 92.75 655 GLU A O 1
ATOM 5089 N N . ASP A 1 656 ? 2.322 -11.916 24.887 1.00 92.31 656 ASP A N 1
ATOM 5090 C CA . ASP A 1 656 ? 2.622 -12.441 23.557 1.00 92.31 656 ASP A CA 1
ATOM 5091 C C . ASP A 1 656 ? 3.470 -11.469 22.723 1.00 92.31 656 ASP A C 1
ATOM 5093 O O . ASP A 1 656 ? 4.308 -11.892 21.919 1.00 92.31 656 ASP A O 1
ATOM 5097 N N . THR A 1 657 ? 3.303 -10.157 22.928 1.00 89.88 657 THR A N 1
ATOM 5098 C CA . THR A 1 657 ? 4.155 -9.150 22.277 1.00 89.88 657 THR A CA 1
ATOM 5099 C C . THR A 1 657 ? 5.593 -9.238 22.773 1.00 89.88 657 THR A C 1
ATOM 5101 O O . THR A 1 657 ? 6.521 -9.235 21.965 1.00 89.88 657 THR A O 1
ATOM 5104 N N . VAL A 1 658 ? 5.793 -9.303 24.093 1.00 87.94 658 VAL A N 1
ATOM 5105 C CA . VAL A 1 658 ? 7.128 -9.358 24.702 1.00 87.94 658 VAL A CA 1
ATOM 5106 C C . VAL A 1 658 ? 7.822 -10.669 24.361 1.00 87.94 658 VAL A C 1
ATOM 5108 O O . VAL A 1 658 ? 8.976 -10.637 23.941 1.00 87.94 658 VAL A O 1
ATOM 5111 N N . GLN A 1 659 ? 7.116 -11.798 24.445 1.00 87.56 659 GLN A N 1
ATOM 5112 C CA . GLN A 1 659 ? 7.641 -13.111 24.064 1.00 87.56 659 GLN A CA 1
ATOM 5113 C C . GLN A 1 659 ? 8.083 -13.139 22.601 1.00 87.56 659 GLN A C 1
ATOM 5115 O O . GLN A 1 659 ? 9.179 -13.607 22.292 1.00 87.56 659 GLN A O 1
ATOM 5120 N N . PHE A 1 660 ? 7.281 -12.569 21.697 1.00 84.19 660 PHE A N 1
ATOM 5121 C CA . PHE A 1 660 ? 7.687 -12.424 20.303 1.00 84.19 660 PHE A CA 1
ATOM 5122 C C . PHE A 1 660 ? 8.943 -11.553 20.164 1.00 84.19 660 PHE A C 1
ATOM 5124 O O . PHE A 1 660 ? 9.894 -11.941 19.486 1.00 84.19 660 PHE A O 1
ATOM 5131 N N . CYS A 1 661 ? 8.963 -10.379 20.802 1.00 81.12 661 CYS A N 1
ATOM 5132 C CA . CYS A 1 661 ? 10.102 -9.469 20.723 1.00 81.12 661 CYS A CA 1
ATOM 5133 C C . CYS A 1 661 ? 11.384 -10.083 21.301 1.00 81.12 661 CYS A C 1
ATOM 5135 O O . CYS A 1 661 ? 12.469 -9.804 20.793 1.00 81.12 661 CYS A O 1
ATOM 5137 N N . TRP A 1 662 ? 11.265 -10.929 22.323 1.00 80.19 662 TRP A N 1
ATOM 5138 C CA . TRP A 1 662 ? 12.380 -11.679 22.881 1.00 80.19 662 TRP A CA 1
ATOM 5139 C C . TRP A 1 662 ? 12.870 -12.760 21.916 1.00 80.19 662 TRP A C 1
ATOM 5141 O O . TRP A 1 662 ? 14.034 -12.732 21.531 1.00 80.19 662 TRP A O 1
ATOM 5151 N N . GLY A 1 663 ? 11.984 -13.642 21.441 1.00 76.62 663 GLY A N 1
ATOM 5152 C CA . GLY A 1 663 ? 12.349 -14.723 20.516 1.00 76.62 663 GLY A CA 1
ATOM 5153 C C . GLY A 1 663 ? 12.883 -14.240 19.161 1.00 76.62 663 GLY A C 1
ATOM 5154 O O . GLY A 1 663 ? 13.616 -14.964 18.493 1.00 76.62 663 GLY A O 1
ATOM 5155 N N . ALA A 1 664 ? 12.543 -13.014 18.755 1.00 75.50 664 ALA A N 1
ATOM 5156 C CA . ALA A 1 664 ? 13.067 -12.365 17.554 1.00 75.50 664 ALA A CA 1
ATOM 5157 C C . ALA A 1 664 ? 14.356 -11.548 17.792 1.00 75.50 664 ALA A C 1
ATOM 5159 O O . ALA A 1 664 ? 14.847 -10.910 16.860 1.00 75.50 664 ALA A O 1
ATOM 5160 N N . GLY A 1 665 ? 14.891 -11.525 19.018 1.00 76.12 665 GLY A N 1
ATOM 5161 C CA . GLY A 1 665 ? 16.119 -10.803 19.374 1.00 76.12 665 GLY A CA 1
ATOM 5162 C C . GLY A 1 665 ? 15.964 -9.280 19.502 1.00 76.12 665 GLY A C 1
ATOM 5163 O O . GLY A 1 665 ? 16.944 -8.570 19.704 1.00 76.12 665 GLY A O 1
ATOM 5164 N N . PHE A 1 666 ? 14.748 -8.725 19.428 1.00 75.31 666 PHE A N 1
ATOM 5165 C CA . PHE A 1 666 ? 14.530 -7.274 19.552 1.00 75.31 666 PHE A CA 1
ATOM 5166 C C . PHE A 1 666 ? 14.773 -6.756 20.975 1.00 75.31 666 PHE A C 1
ATOM 5168 O O . PHE A 1 666 ? 15.056 -5.569 21.178 1.00 75.31 666 PHE A O 1
ATOM 5175 N N . LEU A 1 667 ? 14.689 -7.643 21.968 1.00 72.56 667 LEU A N 1
ATOM 5176 C CA . LEU A 1 667 ? 14.944 -7.329 23.372 1.00 72.56 667 LEU A CA 1
ATOM 5177 C C . LEU A 1 667 ? 16.371 -7.656 23.845 1.00 72.56 667 LEU A C 1
ATOM 5179 O O . LEU A 1 667 ? 16.686 -7.348 24.987 1.00 72.56 667 LEU A O 1
ATOM 5183 N N . GLU A 1 668 ? 17.254 -8.152 22.975 1.00 68.25 668 GLU A N 1
ATOM 5184 C CA . GLU A 1 668 ? 18.666 -8.419 23.302 1.00 68.25 668 GLU A CA 1
ATOM 5185 C C . GLU A 1 668 ? 19.531 -7.155 23.153 1.00 68.25 668 GLU A C 1
ATOM 5187 O O . GLU A 1 668 ? 19.236 -6.292 22.318 1.00 68.25 668 GLU A O 1
ATOM 5192 N N . ASP A 1 669 ? 20.565 -7.008 23.981 1.00 54.44 669 ASP A N 1
ATOM 5193 C CA . ASP A 1 669 ? 21.573 -5.955 23.826 1.00 54.44 669 ASP A CA 1
ATOM 5194 C C . ASP A 1 669 ? 22.630 -6.434 22.825 1.00 54.44 669 ASP A C 1
ATOM 5196 O O . ASP A 1 669 ? 23.243 -7.483 23.008 1.00 54.44 669 ASP A O 1
ATOM 5200 N N . VAL A 1 670 ? 22.831 -5.686 21.738 1.00 46.53 670 VAL A N 1
ATOM 5201 C CA . VAL A 1 670 ? 23.855 -6.008 20.737 1.00 46.53 670 VAL A CA 1
ATOM 5202 C C . VAL A 1 670 ? 25.079 -5.142 21.015 1.00 46.53 670 VAL A C 1
ATOM 5204 O O . VAL A 1 670 ? 25.043 -3.931 20.781 1.00 46.53 670 VAL A O 1
ATOM 5207 N N . ASP A 1 671 ? 26.164 -5.751 21.497 1.00 36.94 671 ASP A N 1
ATOM 5208 C CA . ASP A 1 671 ? 27.444 -5.064 21.687 1.00 36.94 671 ASP A CA 1
ATOM 5209 C C . ASP A 1 671 ? 27.885 -4.381 20.379 1.00 36.94 671 ASP A C 1
ATOM 5211 O O . ASP A 1 671 ? 28.095 -5.020 19.347 1.00 36.94 671 ASP A O 1
ATOM 5215 N N . GLY A 1 672 ? 28.011 -3.052 20.413 1.00 40.94 672 GLY A N 1
ATOM 5216 C CA . GLY A 1 672 ? 28.536 -2.255 19.300 1.00 40.94 672 GLY A CA 1
ATOM 5217 C C . GLY A 1 672 ? 27.578 -1.968 18.133 1.00 40.94 672 GLY A C 1
ATOM 5218 O O . GLY A 1 672 ? 28.012 -1.330 17.172 1.00 40.94 672 GLY A O 1
ATOM 5219 N N . ALA A 1 673 ? 26.298 -2.360 18.183 1.00 35.16 673 ALA A N 1
ATOM 5220 C CA . ALA A 1 673 ? 25.324 -1.968 17.155 1.00 35.16 673 ALA A CA 1
ATOM 5221 C C . ALA A 1 673 ? 24.570 -0.677 17.541 1.00 35.16 673 ALA A C 1
ATOM 5223 O O . ALA A 1 673 ? 24.189 -0.506 18.700 1.00 35.16 673 ALA A O 1
ATOM 5224 N N . PRO A 1 674 ? 24.321 0.252 16.596 1.00 34.19 674 PRO A N 1
ATOM 5225 C CA . PRO A 1 674 ? 23.565 1.463 16.893 1.00 34.19 674 PRO A CA 1
ATOM 5226 C C . PRO A 1 674 ? 22.121 1.121 17.311 1.00 34.19 674 PRO A C 1
ATOM 5228 O O . PRO A 1 674 ? 21.527 0.204 16.735 1.00 34.19 674 PRO A O 1
ATOM 5231 N N . PRO A 1 675 ? 21.529 1.870 18.266 1.00 40.59 675 PRO A N 1
ATOM 5232 C CA . PRO A 1 675 ? 20.158 1.653 18.724 1.00 40.59 675 PRO A CA 1
ATOM 5233 C C . PRO A 1 675 ? 19.201 1.675 17.533 1.00 40.59 675 PRO A C 1
ATOM 5235 O O . PRO A 1 675 ? 19.355 2.523 16.652 1.00 40.59 675 PRO A O 1
ATOM 5238 N N . CYS A 1 676 ? 18.243 0.738 17.510 1.00 38.59 676 CYS A N 1
ATOM 5239 C CA . CYS A 1 676 ? 17.205 0.584 16.486 1.00 38.59 676 CYS A CA 1
ATOM 5240 C C . CYS A 1 676 ? 16.708 1.949 15.990 1.00 38.59 676 CYS A C 1
ATOM 5242 O O . CYS A 1 676 ? 15.863 2.557 16.630 1.00 38.59 676 CYS A O 1
ATOM 5244 N N . ARG A 1 677 ? 17.233 2.463 14.871 1.00 33.59 677 ARG A N 1
ATOM 5245 C CA . ARG A 1 677 ? 16.794 3.759 14.344 1.00 33.59 677 ARG A CA 1
ATOM 5246 C C . ARG A 1 677 ? 15.372 3.602 13.813 1.00 33.59 677 ARG A C 1
ATOM 5248 O O . ARG A 1 677 ? 15.130 2.763 12.944 1.00 33.59 677 ARG A O 1
ATOM 5255 N N . PHE A 1 678 ? 14.453 4.447 14.282 1.00 34.91 678 PHE A N 1
ATOM 5256 C CA . PHE A 1 678 ? 13.243 4.767 13.524 1.00 34.91 678 PHE A CA 1
ATOM 5257 C C . PHE A 1 678 ? 13.654 5.076 12.072 1.00 34.91 678 PHE A C 1
ATOM 5259 O O . PHE A 1 678 ? 14.646 5.786 11.865 1.00 34.91 678 PHE A O 1
ATOM 5266 N N . PRO A 1 679 ? 12.940 4.582 11.046 1.00 28.30 679 PRO A N 1
ATOM 5267 C CA . PRO A 1 679 ? 13.089 5.136 9.711 1.00 28.30 679 PRO A CA 1
ATOM 5268 C C . PRO A 1 679 ? 12.896 6.662 9.806 1.00 28.30 679 PRO A C 1
ATOM 5270 O O . PRO A 1 679 ? 11.913 7.084 10.420 1.00 28.30 679 PRO A O 1
ATOM 5273 N N . PRO A 1 680 ? 13.763 7.494 9.193 1.00 29.88 680 PRO A N 1
ATOM 5274 C CA . PRO A 1 680 ? 13.662 8.963 9.218 1.00 29.88 680 PRO A CA 1
ATOM 5275 C C . PRO A 1 680 ? 12.295 9.523 8.786 1.00 29.88 680 PRO A C 1
ATOM 5277 O O . PRO A 1 680 ? 11.993 10.688 9.016 1.00 29.88 680 PRO A O 1
ATOM 5280 N N . LEU A 1 681 ? 11.464 8.674 8.175 1.00 28.86 681 LEU A N 1
ATOM 5281 C CA . LEU A 1 681 ? 10.143 8.976 7.647 1.00 28.86 681 LEU A CA 1
ATOM 5282 C C . LEU A 1 681 ? 9.154 9.530 8.686 1.00 28.86 681 LEU A C 1
ATOM 5284 O O . LEU A 1 681 ? 8.256 10.255 8.293 1.00 28.86 681 LEU A O 1
ATOM 5288 N N . PHE A 1 682 ? 9.293 9.210 9.977 1.00 28.75 682 PHE A N 1
ATOM 5289 C CA . PHE A 1 682 ? 8.349 9.680 11.007 1.00 28.75 682 PHE A CA 1
ATOM 5290 C C . PHE A 1 682 ? 8.717 11.024 11.646 1.00 28.75 682 PHE A C 1
ATOM 5292 O O . PHE A 1 682 ? 7.855 11.622 12.268 1.00 28.75 682 PHE A O 1
ATOM 5299 N N . ASN A 1 683 ? 9.942 11.526 11.448 1.00 26.91 683 ASN A N 1
ATOM 5300 C CA . ASN A 1 683 ? 10.316 12.890 11.858 1.00 26.91 683 ASN A CA 1
ATOM 5301 C C . ASN A 1 683 ? 10.009 13.931 10.761 1.00 26.91 683 ASN A C 1
ATOM 5303 O O . ASN A 1 683 ? 10.303 15.112 10.928 1.00 26.91 683 ASN A O 1
ATOM 5307 N N . MET A 1 684 ? 9.460 13.489 9.623 1.00 25.33 684 MET A N 1
ATOM 5308 C CA . MET A 1 684 ? 9.083 14.329 8.477 1.00 25.33 684 MET A CA 1
ATOM 5309 C C . MET A 1 684 ? 7.596 14.196 8.088 1.00 25.33 684 MET A C 1
ATOM 5311 O O . MET A 1 684 ? 7.184 14.748 7.069 1.00 25.33 684 MET A O 1
ATOM 5315 N N . ILE A 1 685 ? 6.803 13.480 8.892 1.00 25.70 685 ILE A N 1
ATOM 5316 C CA . ILE A 1 685 ? 5.326 13.462 8.916 1.00 25.70 685 ILE A CA 1
ATOM 5317 C C . ILE A 1 685 ? 4.923 13.990 10.290 1.00 25.70 685 ILE A C 1
ATOM 5319 O O . ILE A 1 685 ? 3.781 14.462 10.429 1.00 25.70 685 ILE A O 1
#

Radius of gyration: 31.47 Å; chains: 1; bounding box: 69×69×87 Å